Protein AF-K1PYT9-F1 (afdb_monomer)

Mean predicted aligned error: 17.9 Å

Foldseek 3Di:
DDDFWKKWKFKDKAFPCQQVVDPVNVCCLQVVALAKEKEFQQLLDPPRDNNGGIIIMMGIHTDDPVPDPDADDPVLVVVLVVVVVVVVVVCVVCLVVCLVPVVCQSVVSNVSSVCCDPPRRDGDPDIHIYGDGQQDDDDPVDDDDSQQSHVLQPNPGHYYAYDYDGRPPHPCPLVVLQVVLVVCLVVVHQHPDVVSVVSHPCNVVSNVVVDDDLVVLQVQLCVQLDPPDHWDWDFDAAPQRPDTATETETEHAELSRQLSSLQSCVVSSAAEDEDEVSHDPDPLADHYHHYYYYDPRHDDPDPDDDDDDQDDPDPPDDGQLVQFAKWWFQASNSDTDIAGCPDDDPRNVVNSCCSPVSQPRHGTNDTDGHDDDDDPPDD

Organism: Magallana gigas (NCBI:txid29159)

Nearest PDB structures (foldseek):
  6hfv-assembly1_A  TM=7.643E-01  e=8.664E-06  Mycobacterium tuberculosis H37Rv
  6hfw-assembly2_B  TM=7.712E-01  e=2.399E-05  Mycobacterium tuberculosis H37Rv
  6hf3-assembly1_A  TM=7.950E-01  e=8.960E-05  Mycobacterium tuberculosis
  6hfw-assembly1_A  TM=7.703E-01  e=6.255E-05  Mycobacterium tuberculosis H37Rv
  4ff6-assembly1_A  TM=7.620E-01  e=9.513E-05  Mycobacterium tuberculosis

Sequence (379 aa):
MDHEVIVETRNFYPSMASVFHSEEKLREIIHNNWAVEIFWFPFSSLPFNLSNDELWVRTFNKICPEAIEKVEDVKFYKIHDVYDCITQEALGIVSSFITNHEPIVPLMQWLSFLTLKNVLYPDRVEPLYQEIPNAVHFSDAYLGTGSIANPKYGGSGHVVCIEVLCLKGTESWKDFSEAVGQKWSDLGGVPHLAKQYDQLEGIFESIRCMSESLDLIIKQLQNRVGSKPEFFAEHFQNWAENQTSSVISCSPKTKEEMSKVIKAAAAEKVVIRCAGARHSWAPVFADSRQICVNTKHIKSDYPNKSNIRADGVGKDVHCVSDNLVKMRVFDANGELRTYSADGDGADVELFRAVSAGFGCFGVVYDVTIQVCYFFFLCA

Solvent-accessible surface area (backbone atoms only — not comparable to full-atom values): 22201 Å² total; per-residue (Å²): 132,83,78,80,46,40,24,44,36,46,42,44,69,53,43,37,48,64,35,77,72,27,67,68,50,42,49,49,59,44,73,78,27,59,29,35,42,37,38,40,42,61,24,38,26,86,70,77,35,67,74,56,9,39,28,47,36,36,39,32,33,80,53,70,75,92,80,62,96,66,65,66,51,74,63,58,56,53,52,50,54,51,53,52,49,54,49,51,53,52,47,60,68,46,46,68,57,44,60,75,39,65,90,51,44,49,60,51,32,23,52,53,42,48,44,40,47,70,67,72,54,45,67,55,95,65,73,44,36,39,72,45,58,82,84,64,89,86,52,104,88,57,85,83,78,90,52,66,85,40,62,91,70,70,37,87,63,67,45,70,48,78,48,78,59,77,66,76,80,51,81,65,46,66,66,49,52,45,52,50,53,50,54,38,44,76,74,71,50,75,76,86,56,59,84,84,45,67,85,40,87,58,45,71,56,51,70,52,63,78,46,82,55,69,69,54,53,40,51,52,43,29,69,68,42,45,88,52,44,57,60,44,84,35,85,44,65,37,68,63,70,82,49,75,27,55,21,34,32,34,56,34,46,44,72,67,33,43,23,37,52,38,41,31,26,56,75,70,72,42,55,77,25,68,32,64,89,45,81,46,78,64,96,73,59,44,50,61,70,16,33,30,37,34,54,78,66,42,62,68,99,54,98,72,87,78,91,80,80,93,74,84,90,51,95,90,54,77,58,75,67,75,33,50,46,32,39,31,31,26,34,80,78,28,47,80,43,79,39,34,62,86,48,64,76,69,47,30,54,49,29,55,49,56,67,70,36,87,58,75,71,31,50,76,76,52,72,42,66,66,79,78,90,77,85,80,79,83,124

Secondary structure (DSSP, 8-state):
-PPPEEEEEEEE--BHHHHHS-HHHHHHHHHTSSEEEEEE-TT-STTT-GGGPBEEEEEEEE--GGG-S----HHHHHHHHHHHHHHHHHHHHHHHHHHT-GGGHHHHHHHHHHHIIIIIS---SSPEEEEE-TT----TTS-S---SS-GGGT--S-EEEEEE---TT-TTHHHHHHHHHHHHHHTTPPPS-GGGSTTSTTHHHHHHHTS--HHHHHHHHHHHH-SSS-EEEEEEE-TTSS-EEEEEEE---SHHHHHHHHHHHHHTT--EEEESS---SSS-SPPTTSEEEE-TTPPPSSS---PPP-----TTPPPGGGGEEEEEEE-TTS-EEEEETT--THHHHHHHHHHTSTTTT-EEEEEEEPPP-------

InterPro domains:
  IPR010031 L-gulonolactone/D-arabinono-1,4-lactone oxidase-like [PTHR43762] (312-372)
  IPR016167 FAD-binding, type PCMH, subdomain 1 [G3DSA:3.30.43.10] (231-298)
  IPR016169 FAD-binding, type PCMH, subdomain 2 [G3DSA:3.30.465.10] (307-375)
  IPR036318 FAD-binding, type PCMH-like superfamily [SSF56176] (229-371)

pLDDT: mean 70.74, std 18.36, range [25.11, 97.25]

Radius of gyration: 25.93 Å; Cα contacts (8 Å, |Δi|>4): 544; chains: 1; bounding box: 59×55×81 Å

Structure (mmCIF, N/CA/C/O backbone):
data_AF-K1PYT9-F1
#
_entry.id   AF-K1PYT9-F1
#
loop_
_atom_site.group_PDB
_atom_site.id
_atom_site.type_symbol
_atom_site.label_atom_id
_atom_site.label_alt_id
_atom_site.label_comp_id
_atom_site.label_asym_id
_atom_site.label_entity_id
_atom_site.label_seq_id
_atom_site.pdbx_PDB_ins_code
_atom_site.Cartn_x
_atom_site.Cartn_y
_atom_site.Cartn_z
_atom_site.occupancy
_atom_site.B_iso_or_equiv
_atom_site.auth_seq_id
_atom_site.auth_comp_id
_atom_site.auth_asym_id
_atom_site.auth_atom_id
_atom_site.pdbx_PDB_model_num
ATOM 1 N N . ME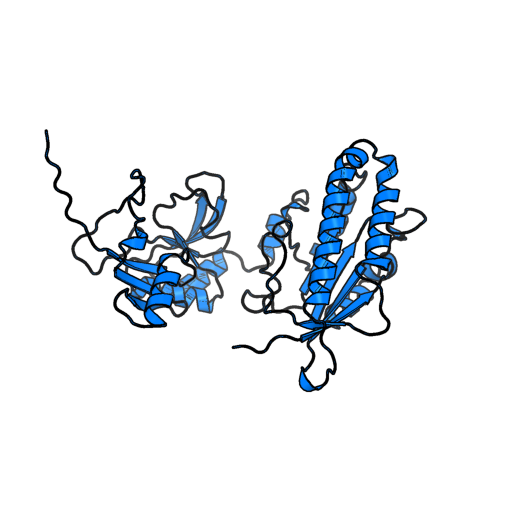T A 1 1 ? -0.815 -21.471 7.077 1.00 28.55 1 MET A N 1
ATOM 2 C CA . MET A 1 1 ? 0.453 -21.149 6.401 1.00 28.55 1 MET A CA 1
ATOM 3 C C . MET A 1 1 ? 0.201 -21.462 4.948 1.00 28.55 1 MET A C 1
ATOM 5 O O . MET A 1 1 ? -0.026 -22.626 4.648 1.00 28.55 1 MET A O 1
ATOM 9 N N . ASP A 1 2 ? 0.060 -20.437 4.114 1.00 33.91 2 ASP A N 1
ATOM 10 C CA . ASP A 1 2 ? -0.140 -20.646 2.680 1.00 33.91 2 ASP A CA 1
ATOM 11 C C . ASP A 1 2 ? 1.155 -21.191 2.074 1.00 33.91 2 ASP A C 1
ATOM 13 O O . ASP A 1 2 ? 2.244 -20.788 2.484 1.00 33.91 2 ASP A O 1
ATOM 17 N N . HIS A 1 3 ? 1.018 -22.147 1.158 1.00 40.94 3 HIS A N 1
ATOM 18 C CA . HIS A 1 3 ? 2.130 -22.817 0.492 1.00 40.94 3 HIS A CA 1
ATOM 19 C C . HIS A 1 3 ? 3.037 -21.800 -0.222 1.00 40.94 3 HIS A C 1
ATOM 21 O O . HIS A 1 3 ? 2.539 -20.895 -0.894 1.00 40.94 3 HIS A O 1
ATOM 27 N N . GLU A 1 4 ? 4.355 -21.951 -0.071 1.00 56.31 4 GLU A N 1
ATOM 28 C CA . GLU A 1 4 ? 5.372 -21.193 -0.809 1.00 56.31 4 GLU A CA 1
ATOM 29 C C . GLU A 1 4 ? 5.086 -21.272 -2.320 1.00 56.31 4 GLU A C 1
ATOM 31 O O . GLU A 1 4 ? 4.838 -22.351 -2.868 1.00 56.31 4 GLU A O 1
ATOM 36 N N . VAL A 1 5 ? 5.050 -20.120 -2.999 1.00 61.72 5 VAL A N 1
ATOM 37 C CA . VAL A 1 5 ? 4.758 -20.065 -4.436 1.00 61.72 5 VAL A CA 1
ATOM 38 C C . VAL A 1 5 ? 6.064 -20.257 -5.193 1.00 61.72 5 VAL A C 1
ATOM 40 O O . VAL A 1 5 ? 6.905 -19.361 -5.230 1.00 61.72 5 VAL A O 1
ATOM 43 N N . ILE A 1 6 ? 6.218 -21.418 -5.826 1.00 72.12 6 ILE A N 1
ATOM 44 C CA . ILE A 1 6 ? 7.332 -21.684 -6.736 1.00 72.12 6 ILE A CA 1
ATOM 45 C C . ILE A 1 6 ? 6.935 -21.226 -8.138 1.00 72.12 6 ILE A C 1
ATOM 47 O O . ILE A 1 6 ? 5.830 -21.513 -8.617 1.00 72.12 6 ILE A O 1
ATOM 51 N N . VAL A 1 7 ? 7.844 -20.517 -8.802 1.00 74.06 7 VAL A N 1
ATOM 52 C CA . VAL A 1 7 ? 7.662 -20.074 -10.183 1.00 74.06 7 VAL A CA 1
ATOM 53 C C . VAL A 1 7 ? 8.789 -20.545 -11.086 1.00 74.06 7 VAL A C 1
ATOM 55 O O . VAL A 1 7 ? 9.949 -20.615 -10.681 1.00 74.06 7 VAL A O 1
ATOM 58 N N . GLU A 1 8 ? 8.432 -20.832 -12.332 1.00 83.94 8 GLU A N 1
ATOM 59 C CA . GLU A 1 8 ? 9.368 -20.906 -13.443 1.00 83.94 8 GLU A CA 1
ATOM 60 C C . GLU A 1 8 ? 9.700 -19.483 -13.900 1.00 83.94 8 GLU A C 1
ATOM 62 O O . GLU A 1 8 ? 8.798 -18.715 -14.243 1.00 83.94 8 GLU A O 1
ATOM 67 N N . THR A 1 9 ? 10.987 -19.156 -13.927 1.00 83.38 9 THR A N 1
ATOM 68 C CA . THR A 1 9 ? 11.524 -17.863 -14.342 1.00 83.38 9 THR A CA 1
ATOM 69 C C . THR A 1 9 ? 12.376 -18.023 -15.599 1.00 83.38 9 THR A C 1
ATOM 71 O O . THR A 1 9 ? 13.304 -18.838 -15.625 1.00 83.38 9 THR A O 1
ATOM 74 N N . ARG A 1 10 ? 12.126 -17.196 -16.623 1.00 86.81 10 ARG A N 1
ATOM 75 C CA . ARG A 1 10 ? 12.958 -17.124 -17.842 1.00 86.81 10 ARG A CA 1
ATOM 76 C C . ARG A 1 10 ? 13.351 -15.696 -18.175 1.00 86.81 10 ARG A C 1
ATOM 78 O O . ARG A 1 10 ? 12.496 -14.817 -18.121 1.00 86.81 10 ARG A O 1
ATOM 85 N N . ASN A 1 11 ? 14.608 -15.506 -18.574 1.00 88.25 11 ASN A N 1
ATOM 86 C CA . ASN A 1 11 ? 15.136 -14.251 -19.112 1.00 88.25 11 ASN A CA 1
ATOM 87 C C . ASN A 1 11 ? 15.366 -14.401 -20.614 1.00 88.25 11 ASN A C 1
ATOM 89 O O . ASN A 1 11 ? 15.899 -15.420 -21.038 1.00 88.25 11 ASN A O 1
ATOM 93 N N . PHE A 1 12 ? 15.013 -13.391 -21.400 1.00 90.81 12 PHE A N 1
ATOM 94 C CA . PHE A 1 12 ? 15.346 -13.320 -22.820 1.00 90.81 12 PHE A CA 1
ATOM 95 C C . PHE A 1 12 ? 15.490 -11.865 -23.270 1.00 90.81 12 PHE A C 1
ATOM 97 O O . PHE A 1 12 ? 15.061 -10.938 -22.579 1.00 90.81 12 PHE A O 1
ATOM 104 N N . TYR A 1 13 ? 16.118 -11.675 -24.433 1.00 91.62 13 TYR A N 1
ATOM 105 C CA . TYR A 1 13 ? 16.556 -10.361 -24.910 1.00 91.62 13 TYR A CA 1
ATOM 106 C C . TYR A 1 13 ? 16.011 -10.028 -26.302 1.00 91.62 13 TYR A C 1
ATOM 108 O O . TYR A 1 13 ? 16.750 -10.089 -27.284 1.00 91.62 13 TYR A O 1
ATOM 116 N N . PRO A 1 14 ? 14.705 -9.745 -26.438 1.00 88.56 14 PRO A N 1
ATOM 117 C CA . PRO A 1 14 ? 14.125 -9.425 -27.731 1.00 88.56 14 PRO A CA 1
ATOM 118 C C . PRO A 1 14 ? 14.492 -7.995 -28.150 1.00 88.56 14 PRO A C 1
ATOM 120 O O . PRO A 1 14 ? 14.733 -7.127 -27.308 1.00 88.56 14 PRO A O 1
ATOM 123 N N . SER A 1 15 ? 14.479 -7.715 -29.454 1.00 87.06 15 SER A N 1
ATOM 124 C CA . SER A 1 15 ? 14.657 -6.339 -29.924 1.00 87.06 15 SER A CA 1
ATOM 125 C C . SER A 1 15 ? 13.448 -5.480 -29.552 1.00 87.06 15 SER A C 1
ATOM 127 O O . SER A 1 15 ? 12.303 -5.946 -29.609 1.00 87.06 15 SER A O 1
ATOM 129 N N . MET A 1 16 ? 13.684 -4.207 -29.241 1.00 79.44 16 MET A N 1
ATOM 130 C CA . MET A 1 16 ? 12.652 -3.219 -28.932 1.00 79.44 16 MET A CA 1
ATOM 131 C C . MET A 1 16 ? 11.592 -3.190 -30.033 1.00 79.44 16 MET A C 1
ATOM 133 O O . MET A 1 16 ? 10.399 -3.271 -29.744 1.00 79.44 16 MET A O 1
ATOM 137 N N . ALA A 1 17 ? 12.020 -3.155 -31.297 1.00 75.75 17 ALA A N 1
ATOM 138 C CA . ALA A 1 17 ? 11.111 -3.146 -32.435 1.00 75.75 17 ALA A CA 1
ATOM 139 C C . ALA A 1 17 ? 10.214 -4.396 -32.484 1.00 75.75 17 ALA A C 1
ATOM 141 O O . ALA A 1 17 ? 9.035 -4.291 -32.809 1.00 75.75 17 ALA A O 1
ATOM 142 N N . SER A 1 18 ? 10.734 -5.576 -32.133 1.00 77.88 18 SER A N 1
ATOM 143 C CA . SER A 1 18 ? 9.940 -6.812 -32.164 1.00 77.88 18 SER A CA 1
ATOM 144 C C . SER A 1 18 ? 8.845 -6.867 -31.097 1.00 77.88 18 SER A C 1
ATOM 146 O O . SER A 1 18 ? 7.842 -7.547 -31.303 1.00 77.88 18 SER A O 1
ATOM 148 N N . VAL A 1 19 ? 9.017 -6.148 -29.983 1.00 72.94 19 VAL A N 1
ATOM 149 C CA . VAL A 1 19 ? 8.080 -6.158 -28.851 1.00 72.94 19 VAL A CA 1
ATOM 150 C C . VAL A 1 19 ? 7.194 -4.920 -28.855 1.00 72.94 19 VAL A C 1
ATOM 152 O O . VAL A 1 19 ? 5.978 -5.045 -28.894 1.00 72.94 19 VAL A O 1
ATOM 155 N N . PHE A 1 20 ? 7.764 -3.716 -28.857 1.00 66.81 20 PHE A N 1
ATOM 156 C CA . PHE A 1 20 ? 6.982 -2.485 -28.713 1.00 66.81 20 PHE A CA 1
ATOM 157 C C . PHE A 1 20 ? 6.396 -1.961 -30.024 1.00 66.81 20 PHE A C 1
ATOM 159 O O . PHE A 1 20 ? 5.387 -1.259 -29.986 1.00 66.81 20 PHE A O 1
ATOM 166 N N . HIS A 1 21 ? 6.962 -2.312 -31.186 1.00 68.50 21 HIS A N 1
ATOM 167 C CA . HIS A 1 21 ? 6.334 -1.973 -32.473 1.00 68.50 21 HIS A CA 1
ATOM 168 C C . HIS A 1 21 ? 5.335 -3.042 -32.946 1.00 68.50 21 HIS A C 1
ATOM 170 O O . HIS A 1 21 ? 4.646 -2.827 -33.942 1.00 68.50 21 HIS A O 1
ATOM 176 N N . SER A 1 22 ? 5.216 -4.169 -32.231 1.00 71.75 22 SER A N 1
ATOM 177 C CA . SER A 1 22 ? 4.220 -5.212 -32.485 1.00 71.75 22 SER A CA 1
ATOM 178 C C . SER A 1 22 ? 3.319 -5.400 -31.268 1.00 71.75 22 SER A C 1
ATOM 180 O O . SER A 1 22 ? 3.639 -6.129 -30.331 1.00 71.75 22 SER A O 1
ATOM 182 N N . GLU A 1 23 ? 2.151 -4.757 -31.298 1.00 64.69 23 GLU A N 1
ATOM 183 C CA . GLU A 1 23 ? 1.164 -4.863 -30.219 1.00 64.69 23 GLU A CA 1
ATOM 184 C C . GLU A 1 23 ? 0.769 -6.323 -29.935 1.00 64.69 23 GLU A C 1
ATOM 186 O O . GLU A 1 23 ? 0.616 -6.714 -28.779 1.00 64.69 23 GLU A O 1
ATOM 191 N N . GLU A 1 24 ? 0.664 -7.148 -30.978 1.00 71.06 24 GLU A N 1
ATOM 192 C CA . GLU A 1 24 ? 0.367 -8.577 -30.861 1.00 71.06 24 GLU A CA 1
ATOM 193 C C . GLU A 1 24 ? 1.443 -9.318 -30.060 1.00 71.06 24 GLU A C 1
ATOM 195 O O . GLU A 1 24 ? 1.113 -10.092 -29.161 1.00 71.06 24 GLU A O 1
ATOM 200 N N . LYS A 1 25 ? 2.727 -9.041 -30.324 1.00 73.50 25 LYS A N 1
ATOM 201 C CA . LYS A 1 25 ? 3.827 -9.737 -29.651 1.00 73.50 25 LYS A CA 1
ATOM 202 C C . LYS A 1 25 ? 3.933 -9.365 -28.178 1.00 73.50 25 LYS A C 1
ATOM 204 O O . LYS A 1 25 ? 4.140 -10.237 -27.335 1.00 73.50 25 LYS A O 1
ATOM 209 N N . LEU A 1 26 ? 3.754 -8.084 -27.859 1.00 69.31 26 LEU A N 1
ATOM 210 C CA . LEU A 1 26 ? 3.697 -7.622 -26.475 1.00 69.31 26 LEU A CA 1
ATOM 211 C C . LEU A 1 26 ? 2.515 -8.259 -25.732 1.00 69.31 26 LEU A C 1
ATOM 213 O O . LEU A 1 26 ? 2.693 -8.775 -24.631 1.00 69.31 26 LEU A O 1
ATOM 217 N N . ARG A 1 27 ? 1.327 -8.297 -26.350 1.00 65.06 27 ARG A N 1
ATOM 218 C CA . ARG A 1 27 ? 0.146 -8.966 -25.780 1.00 65.06 27 ARG A CA 1
ATOM 219 C C . ARG A 1 27 ? 0.391 -10.453 -25.542 1.00 65.06 27 ARG A C 1
ATOM 221 O O . ARG A 1 27 ? 0.034 -10.947 -24.479 1.00 65.06 27 ARG A O 1
ATOM 228 N N . GLU A 1 28 ? 1.016 -11.152 -26.484 1.00 75.81 28 GLU A N 1
ATOM 229 C CA . GLU A 1 28 ? 1.366 -12.569 -26.345 1.00 75.81 28 GLU A CA 1
ATOM 230 C C . GLU A 1 28 ? 2.279 -12.804 -25.131 1.00 75.81 28 GLU A C 1
ATOM 232 O O . GLU A 1 28 ? 1.985 -13.660 -24.298 1.00 75.81 28 GLU A O 1
ATOM 237 N N . ILE A 1 29 ? 3.349 -12.011 -24.990 1.00 74.12 29 ILE A N 1
ATOM 238 C CA . ILE A 1 29 ? 4.276 -12.100 -23.850 1.00 74.12 29 ILE A CA 1
ATOM 239 C C . ILE A 1 29 ? 3.532 -11.873 -22.530 1.00 74.12 29 ILE A C 1
ATOM 241 O O . ILE A 1 29 ? 3.761 -12.596 -21.566 1.00 74.12 29 ILE A O 1
ATOM 245 N N . ILE A 1 30 ? 2.624 -10.904 -22.478 1.00 65.31 30 ILE A N 1
ATOM 246 C CA . ILE A 1 30 ? 1.890 -10.567 -21.255 1.00 65.31 30 ILE A CA 1
ATOM 247 C C . ILE A 1 30 ? 0.864 -11.648 -20.898 1.00 65.31 30 ILE A C 1
ATOM 249 O O . ILE A 1 30 ? 0.804 -12.086 -19.754 1.00 65.31 30 ILE A O 1
ATOM 253 N N . HIS A 1 31 ? 0.053 -12.084 -21.863 1.00 68.88 31 HIS A N 1
ATOM 254 C CA . HIS A 1 31 ? -1.071 -12.987 -21.609 1.00 68.88 31 HIS A CA 1
ATOM 255 C C . HIS A 1 31 ? -0.653 -14.442 -21.409 1.00 68.88 31 HIS A C 1
ATOM 257 O O . HIS A 1 31 ? -1.331 -15.176 -20.691 1.00 68.88 31 HIS A O 1
ATOM 263 N N . ASN A 1 32 ? 0.462 -14.861 -22.007 1.00 78.56 32 ASN A N 1
ATOM 264 C CA . ASN A 1 32 ? 0.948 -16.231 -21.860 1.00 78.56 32 ASN A CA 1
ATOM 265 C C . ASN A 1 32 ? 1.734 -16.453 -20.564 1.00 78.56 32 ASN A C 1
ATOM 267 O O . ASN A 1 32 ? 2.105 -17.590 -20.284 1.00 78.56 32 ASN A O 1
ATOM 271 N N . ASN A 1 33 ? 1.995 -15.397 -19.787 1.00 69.19 33 ASN A N 1
ATOM 272 C CA . ASN A 1 33 ? 2.787 -15.478 -18.567 1.00 69.19 33 ASN A CA 1
ATOM 273 C C . ASN A 1 33 ? 2.006 -14.979 -17.347 1.00 69.19 33 ASN A C 1
ATOM 275 O O . ASN A 1 33 ? 1.165 -14.084 -17.442 1.00 69.19 33 ASN A O 1
ATOM 279 N N . TRP A 1 34 ? 2.274 -15.555 -16.174 1.00 61.16 34 TRP A N 1
ATOM 280 C CA . TRP A 1 34 ? 1.617 -15.136 -14.932 1.00 61.16 34 TRP A CA 1
ATOM 281 C C . TRP A 1 34 ? 2.054 -13.727 -14.496 1.00 61.16 34 TRP A C 1
ATOM 283 O O . TRP A 1 34 ? 1.212 -12.927 -14.081 1.00 61.16 34 TRP A O 1
ATOM 293 N N . ALA A 1 35 ? 3.341 -13.407 -14.641 1.00 60.59 35 ALA A N 1
ATOM 294 C CA . ALA A 1 35 ? 3.870 -12.052 -14.505 1.00 60.59 35 ALA A CA 1
ATOM 295 C C . ALA A 1 35 ? 5.034 -11.814 -15.477 1.00 60.59 35 ALA A C 1
ATOM 297 O O . ALA A 1 35 ? 5.713 -12.760 -15.889 1.00 60.59 35 ALA A O 1
ATOM 298 N N . VAL A 1 36 ? 5.262 -10.548 -15.835 1.00 59.62 36 VAL A N 1
ATOM 299 C CA . VAL A 1 36 ? 6.340 -10.128 -16.738 1.00 59.62 36 VAL A CA 1
ATOM 300 C C . VAL A 1 36 ? 7.028 -8.877 -16.196 1.00 59.62 36 VAL A C 1
ATOM 302 O O . VAL A 1 36 ? 6.381 -7.890 -15.850 1.00 59.62 36 VAL A O 1
ATOM 305 N N . GLU A 1 37 ? 8.352 -8.903 -16.182 1.00 69.81 37 GLU A N 1
ATOM 306 C CA . GLU A 1 37 ? 9.216 -7.744 -15.991 1.00 69.81 37 GLU A CA 1
ATOM 307 C C . GLU A 1 37 ? 9.891 -7.419 -17.322 1.00 69.81 37 GLU A C 1
ATOM 309 O O . GLU A 1 37 ? 10.466 -8.288 -17.976 1.00 69.81 37 GLU A O 1
ATOM 314 N N . ILE A 1 38 ? 9.805 -6.164 -17.743 1.00 67.81 38 ILE A N 1
ATOM 315 C CA . ILE A 1 38 ? 10.507 -5.642 -18.906 1.00 67.81 38 ILE A CA 1
ATOM 316 C C . ILE A 1 38 ? 11.369 -4.491 -18.422 1.00 67.81 38 ILE A C 1
ATOM 318 O O . ILE A 1 38 ? 10.889 -3.537 -17.814 1.00 67.81 38 ILE A O 1
ATOM 322 N N . PHE A 1 39 ? 12.645 -4.567 -18.736 1.00 69.00 39 PHE A N 1
ATOM 323 C CA . PHE A 1 39 ? 13.603 -3.539 -18.414 1.00 69.00 39 PHE A CA 1
ATOM 324 C C . PHE A 1 39 ? 14.282 -3.076 -19.682 1.00 69.00 39 PHE A C 1
ATOM 326 O O . PHE A 1 39 ? 14.668 -3.885 -20.535 1.00 69.00 39 PHE A O 1
ATOM 333 N N . TRP A 1 40 ? 14.475 -1.773 -19.798 1.00 69.56 40 TRP A N 1
ATOM 334 C CA . TRP A 1 40 ? 15.134 -1.217 -20.961 1.00 69.56 40 TRP A CA 1
ATOM 335 C C . TRP A 1 40 ? 16.177 -0.173 -20.575 1.00 69.56 40 TRP A C 1
ATOM 337 O O . TRP A 1 40 ? 15.929 0.738 -19.784 1.00 69.56 40 TRP A O 1
ATOM 347 N N . PHE A 1 41 ? 17.360 -0.349 -21.161 1.00 67.69 41 PHE A N 1
ATOM 348 C CA . PHE A 1 41 ? 18.471 0.589 -21.135 1.00 67.69 41 PHE A CA 1
ATOM 349 C C . PHE A 1 41 ? 18.573 1.201 -22.536 1.00 67.69 41 PHE A C 1
ATOM 351 O O . PHE A 1 41 ? 18.757 0.440 -23.490 1.00 67.69 41 PHE A O 1
ATOM 358 N N . PRO A 1 42 ? 18.460 2.529 -22.695 1.00 67.12 42 PRO A N 1
ATOM 359 C CA . PRO A 1 42 ? 18.682 3.162 -23.985 1.00 67.12 42 PRO A CA 1
ATOM 360 C C . PRO A 1 42 ? 20.089 2.860 -24.512 1.00 67.12 42 PRO A C 1
ATOM 362 O O . PRO A 1 42 ? 21.033 2.701 -23.739 1.00 67.12 42 PRO A O 1
ATOM 365 N N . PHE A 1 43 ? 20.230 2.770 -25.833 1.00 76.81 43 PHE A N 1
ATOM 366 C CA . PHE A 1 43 ? 21.501 2.459 -26.496 1.00 76.81 43 PHE A CA 1
ATOM 367 C C . PHE A 1 43 ? 22.093 1.102 -26.073 1.00 76.81 43 PHE A C 1
ATOM 369 O O . PHE A 1 43 ? 23.311 0.913 -26.063 1.00 76.81 43 PHE A O 1
ATOM 376 N N . SER A 1 44 ? 21.236 0.132 -25.746 1.00 79.56 44 SER A N 1
ATOM 377 C CA . SER A 1 44 ? 21.634 -1.222 -25.350 1.00 79.56 44 SER A CA 1
ATOM 378 C C . SER A 1 44 ? 22.265 -2.032 -26.483 1.00 79.56 44 SER A C 1
ATOM 380 O O . SER A 1 44 ? 22.835 -3.095 -26.233 1.00 79.56 44 SER A O 1
ATOM 382 N N . SER A 1 45 ? 22.205 -1.548 -27.726 1.00 84.25 45 SER A N 1
ATOM 383 C CA . SER A 1 45 ? 22.766 -2.229 -28.893 1.00 84.25 45 SER A CA 1
ATOM 384 C C . SER A 1 45 ? 23.472 -1.293 -29.871 1.00 84.25 45 SER A C 1
ATOM 386 O O . SER A 1 45 ? 23.188 -0.100 -29.969 1.00 84.25 45 SER A O 1
ATOM 388 N N . LEU A 1 46 ? 24.424 -1.864 -30.618 1.00 83.25 46 LEU A N 1
ATOM 389 C CA . LEU A 1 46 ? 25.154 -1.171 -31.678 1.00 83.25 46 LEU A CA 1
ATOM 390 C C . LEU A 1 46 ? 24.476 -1.381 -33.045 1.00 83.25 46 LEU A C 1
ATOM 392 O O . LEU A 1 46 ? 24.063 -2.501 -33.346 1.00 83.25 46 LEU A O 1
ATOM 396 N N . PRO A 1 47 ? 24.449 -0.360 -33.923 1.00 85.06 47 PRO A N 1
ATOM 397 C CA . PRO A 1 47 ? 24.816 1.033 -33.655 1.00 85.06 47 PRO A CA 1
ATOM 398 C C . PRO A 1 47 ? 23.801 1.701 -32.714 1.00 85.06 47 PRO A C 1
ATOM 400 O O . PRO A 1 47 ? 22.619 1.371 -32.799 1.00 85.06 47 PRO A O 1
ATOM 403 N N . PHE A 1 48 ? 24.269 2.638 -31.871 1.00 79.69 48 PHE A N 1
ATOM 404 C CA . PHE A 1 48 ? 23.475 3.330 -30.841 1.00 79.69 48 PHE A CA 1
ATOM 405 C C . PHE A 1 48 ? 22.286 4.081 -31.445 1.00 79.69 48 PHE A C 1
ATOM 407 O O . PHE A 1 48 ? 22.368 5.247 -31.828 1.00 79.69 48 PHE A O 1
ATOM 414 N N . ASN A 1 49 ? 21.173 3.371 -31.552 1.00 74.62 49 ASN A N 1
ATOM 415 C CA . ASN A 1 49 ? 19.911 3.830 -32.089 1.00 74.62 49 ASN A CA 1
ATOM 416 C C . ASN A 1 49 ? 18.826 3.086 -31.320 1.00 74.62 49 ASN A C 1
ATOM 418 O O . ASN A 1 49 ? 18.839 1.860 -31.294 1.00 74.62 49 ASN A O 1
ATOM 422 N N . LEU A 1 50 ? 17.873 3.826 -30.759 1.00 66.88 50 LEU A N 1
ATOM 423 C CA . LEU A 1 50 ? 16.788 3.280 -29.939 1.00 66.88 50 LEU A CA 1
ATOM 424 C C . LEU A 1 50 ? 16.023 2.151 -30.653 1.00 66.88 50 LEU A C 1
ATOM 426 O O . LEU A 1 50 ? 15.618 1.176 -30.037 1.00 66.88 50 LEU A O 1
ATOM 430 N N . SER A 1 51 ? 15.896 2.229 -31.980 1.00 70.06 51 SER A N 1
ATOM 431 C CA . SER A 1 51 ? 15.233 1.208 -32.810 1.00 70.06 51 SER A CA 1
ATOM 432 C C . SER A 1 51 ? 15.946 -0.151 -32.797 1.00 70.06 51 SER A C 1
ATOM 434 O O . SER A 1 51 ? 15.322 -1.174 -33.081 1.00 70.06 51 SER A O 1
ATOM 436 N N . ASN A 1 52 ? 17.254 -0.146 -32.528 1.00 80.12 52 ASN A N 1
ATOM 437 C CA . ASN A 1 52 ? 18.112 -1.327 -32.501 1.00 80.12 52 ASN A CA 1
ATOM 438 C C . ASN A 1 52 ? 18.257 -1.914 -31.099 1.00 80.12 52 ASN A C 1
ATOM 440 O O . ASN A 1 52 ? 18.839 -2.988 -30.974 1.00 80.12 52 ASN A O 1
ATOM 444 N N . ASP A 1 53 ? 17.777 -1.214 -30.071 1.00 83.94 53 ASP A N 1
ATOM 445 C CA . ASP A 1 53 ? 17.944 -1.632 -28.689 1.00 83.94 53 ASP A CA 1
ATOM 446 C C . ASP A 1 53 ? 17.305 -2.996 -28.442 1.00 83.94 53 ASP A C 1
ATOM 448 O O . ASP A 1 53 ? 16.283 -3.365 -29.023 1.00 83.94 53 ASP A O 1
ATOM 452 N N . GLU A 1 54 ? 17.912 -3.742 -27.535 1.00 87.94 54 GLU A N 1
ATOM 453 C CA . GLU A 1 54 ? 17.335 -4.933 -26.938 1.00 87.94 54 GLU A CA 1
ATOM 454 C C . GLU A 1 54 ? 16.700 -4.579 -25.593 1.00 87.94 54 GLU A C 1
ATOM 456 O O . GLU A 1 54 ? 17.155 -3.689 -24.864 1.00 87.94 54 GLU A O 1
ATOM 461 N N . LEU A 1 55 ? 15.642 -5.310 -25.267 1.00 82.06 55 LEU A N 1
ATOM 462 C CA . LEU A 1 55 ? 14.976 -5.276 -23.974 1.00 82.06 55 LEU A CA 1
ATOM 463 C C . LEU A 1 55 ? 15.504 -6.431 -23.131 1.00 82.06 55 LEU A C 1
ATOM 465 O O . LEU A 1 55 ? 15.791 -7.492 -23.670 1.00 82.06 55 LEU A O 1
ATOM 469 N N . TRP A 1 56 ? 15.587 -6.268 -21.818 1.00 85.00 56 TRP A N 1
ATOM 470 C CA . TRP A 1 56 ? 15.639 -7.414 -20.917 1.00 85.00 56 TRP A CA 1
ATOM 471 C C . TRP A 1 56 ? 14.203 -7.765 -20.541 1.00 85.00 56 TRP A C 1
ATOM 473 O O . TRP A 1 56 ? 13.486 -6.930 -19.995 1.00 85.00 56 TRP A O 1
ATOM 483 N N . VAL A 1 57 ? 13.761 -8.977 -20.868 1.00 82.44 57 VAL A N 1
ATOM 484 C CA . VAL A 1 57 ? 12.432 -9.465 -20.496 1.00 82.44 57 VAL A CA 1
ATOM 485 C C . VAL A 1 57 ? 12.592 -10.666 -19.585 1.00 82.44 57 VAL A C 1
ATOM 487 O O . VAL A 1 57 ? 13.251 -11.643 -19.942 1.00 82.44 57 VAL A O 1
ATOM 490 N N . ARG A 1 58 ? 11.952 -10.603 -18.422 1.00 82.62 58 ARG A N 1
ATOM 491 C CA . ARG A 1 58 ? 11.856 -11.695 -17.465 1.00 82.62 58 ARG A CA 1
ATOM 492 C C . ARG A 1 58 ? 10.400 -12.094 -17.290 1.00 82.62 58 ARG A C 1
ATOM 494 O O . ARG A 1 58 ? 9.522 -11.258 -17.118 1.00 82.62 58 ARG A O 1
ATOM 501 N N . THR A 1 59 ? 10.131 -13.388 -17.359 1.00 80.75 59 THR A N 1
ATOM 502 C CA . THR A 1 59 ? 8.779 -13.951 -17.241 1.00 80.75 59 THR A CA 1
ATOM 503 C C . THR A 1 59 ? 8.703 -14.880 -16.049 1.00 80.75 59 THR A C 1
ATOM 505 O O . THR A 1 59 ? 9.694 -15.530 -15.720 1.00 80.75 59 THR A O 1
ATOM 508 N N . PHE A 1 60 ? 7.529 -14.937 -15.425 1.00 75.88 60 PHE A N 1
ATOM 509 C CA . PHE A 1 60 ? 7.247 -15.767 -14.262 1.00 75.88 60 PHE A CA 1
ATOM 510 C C . PHE A 1 60 ? 5.980 -16.575 -14.510 1.00 75.88 60 PHE A C 1
ATOM 512 O O . PHE A 1 60 ? 4.958 -16.009 -14.903 1.00 75.88 60 PHE A O 1
ATOM 519 N N . ASN A 1 61 ? 6.020 -17.876 -14.225 1.00 77.25 61 ASN A N 1
ATOM 520 C CA . ASN A 1 61 ? 4.871 -18.772 -14.330 1.00 77.25 61 ASN A CA 1
ATOM 521 C C . ASN A 1 61 ? 4.753 -19.664 -13.104 1.00 77.25 61 ASN A C 1
ATOM 523 O O . ASN A 1 61 ? 5.710 -20.323 -12.715 1.00 77.25 61 ASN A O 1
ATOM 527 N N . LYS A 1 62 ? 3.565 -19.706 -12.496 1.0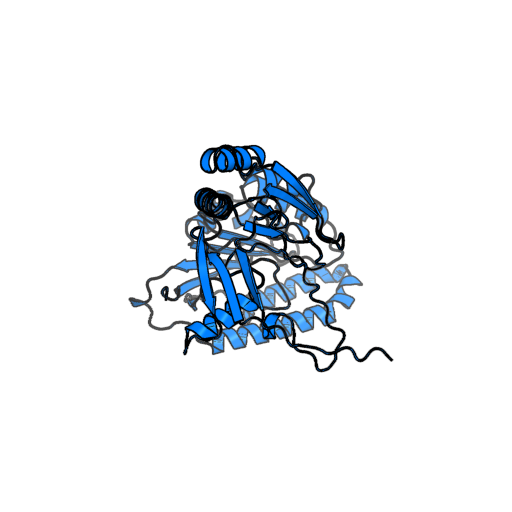0 74.19 62 LYS A N 1
ATOM 528 C CA . LYS A 1 62 ? 3.300 -20.608 -11.371 1.00 74.19 62 LYS A CA 1
ATOM 529 C C . LYS A 1 62 ? 3.404 -22.055 -11.818 1.00 74.19 62 LYS A C 1
ATOM 531 O O . LYS A 1 62 ? 2.839 -22.427 -12.845 1.00 74.19 62 LYS A O 1
ATOM 536 N N . ILE A 1 63 ? 4.042 -22.866 -10.990 1.00 77.81 63 ILE A N 1
ATOM 537 C CA . ILE A 1 63 ? 4.213 -24.294 -11.236 1.00 77.81 63 ILE A CA 1
ATOM 538 C C . ILE A 1 63 ? 3.865 -25.099 -9.987 1.00 77.81 63 ILE A C 1
ATOM 540 O O . ILE A 1 63 ? 3.962 -24.611 -8.861 1.00 77.81 63 ILE A O 1
ATOM 544 N N . CYS A 1 64 ? 3.420 -26.338 -10.193 1.00 68.81 64 CYS A N 1
ATOM 545 C CA . CYS A 1 64 ? 3.126 -27.258 -9.100 1.00 68.81 64 CYS A CA 1
ATOM 546 C C . CYS A 1 64 ? 4.445 -27.791 -8.502 1.00 68.81 64 CYS A C 1
ATOM 548 O O . CYS A 1 64 ? 5.246 -28.355 -9.251 1.00 68.81 64 CYS A O 1
ATOM 550 N N . PRO A 1 65 ? 4.665 -27.671 -7.176 1.00 64.12 65 PRO A N 1
ATOM 551 C CA . PRO A 1 65 ? 5.914 -28.076 -6.515 1.00 64.12 65 PRO A CA 1
ATOM 552 C C . PRO A 1 65 ? 6.315 -29.542 -6.732 1.00 64.12 65 PRO A C 1
ATOM 554 O O . PRO A 1 65 ? 7.490 -29.887 -6.700 1.00 64.12 65 PRO A O 1
ATOM 557 N N . GLU A 1 66 ? 5.332 -30.411 -6.962 1.00 62.19 66 GLU A N 1
ATOM 558 C CA . GLU A 1 66 ? 5.471 -31.873 -6.998 1.00 62.19 66 GLU A CA 1
ATOM 559 C C . GLU A 1 66 ? 6.273 -32.404 -8.202 1.00 62.19 66 GLU A C 1
ATOM 561 O O . GLU A 1 66 ? 6.625 -33.581 -8.223 1.00 62.19 66 GLU A O 1
ATOM 566 N N . ALA A 1 67 ? 6.566 -31.559 -9.197 1.00 59.56 67 ALA A N 1
ATOM 567 C CA . ALA A 1 67 ? 7.209 -31.949 -10.455 1.00 59.56 67 ALA A CA 1
ATOM 568 C C . ALA A 1 67 ? 8.656 -31.438 -10.624 1.00 59.56 67 ALA A C 1
ATOM 570 O O . ALA A 1 67 ? 9.236 -31.617 -11.693 1.00 59.56 67 ALA A O 1
ATOM 571 N N . ILE A 1 68 ? 9.238 -30.786 -9.612 1.00 67.38 68 ILE A N 1
ATOM 572 C CA . ILE A 1 68 ? 10.501 -30.044 -9.757 1.00 67.38 68 ILE A CA 1
ATOM 573 C C . ILE A 1 68 ? 11.585 -30.680 -8.890 1.00 67.38 68 ILE A C 1
ATOM 575 O O . ILE A 1 68 ? 11.465 -30.743 -7.670 1.00 67.38 68 ILE A O 1
ATOM 579 N N . GLU A 1 69 ? 12.677 -31.117 -9.517 1.00 62.41 69 GLU A N 1
ATOM 580 C CA . GLU A 1 69 ? 13.794 -31.756 -8.808 1.00 62.41 69 GLU A CA 1
ATOM 581 C C . GLU A 1 69 ? 14.701 -30.756 -8.071 1.00 62.41 69 GLU A C 1
ATOM 583 O O . GLU A 1 69 ? 15.387 -31.133 -7.119 1.00 62.41 69 GLU A O 1
ATOM 588 N N . LYS A 1 70 ? 14.735 -29.485 -8.500 1.00 74.19 70 LYS A N 1
ATOM 589 C CA . LYS A 1 70 ? 15.646 -28.477 -7.946 1.00 74.19 70 LYS A CA 1
ATOM 590 C C . LYS A 1 70 ? 15.077 -27.059 -8.025 1.00 74.19 70 LYS A C 1
ATOM 592 O O . LYS A 1 70 ? 14.906 -26.516 -9.111 1.00 74.19 70 LYS A O 1
ATOM 597 N N . VAL A 1 71 ? 14.857 -26.461 -6.858 1.00 80.56 71 VAL A N 1
ATOM 598 C CA . VAL A 1 71 ? 14.583 -25.028 -6.674 1.00 80.56 71 VAL A CA 1
ATOM 599 C C . VAL A 1 71 ? 15.900 -24.329 -6.327 1.00 80.56 71 VAL A C 1
ATOM 601 O O . VAL A 1 71 ? 16.755 -24.922 -5.662 1.00 80.56 71 VAL A O 1
ATOM 604 N N . GLU A 1 72 ? 16.092 -23.102 -6.807 1.00 80.44 72 GLU A N 1
ATOM 605 C CA . GLU A 1 72 ? 17.276 -22.299 -6.496 1.00 80.44 72 GLU A CA 1
ATOM 606 C C . GLU A 1 72 ? 17.396 -22.048 -4.988 1.00 80.44 72 GLU A C 1
ATOM 608 O O . GLU A 1 72 ? 16.420 -21.731 -4.307 1.00 80.44 72 GLU A O 1
ATOM 613 N N . ASP A 1 73 ? 18.611 -22.210 -4.462 1.00 76.62 73 ASP A N 1
ATOM 614 C CA . ASP A 1 73 ? 18.870 -22.166 -3.025 1.00 76.62 73 ASP A CA 1
ATOM 615 C C . ASP A 1 73 ? 19.257 -20.761 -2.532 1.00 76.62 73 ASP A C 1
ATOM 617 O O . ASP A 1 73 ? 19.488 -19.822 -3.291 1.00 76.62 73 ASP A O 1
ATOM 621 N N . VAL A 1 74 ? 19.396 -20.606 -1.215 1.00 67.25 74 VAL A N 1
ATOM 622 C CA . VAL A 1 74 ? 19.776 -19.331 -0.580 1.00 67.25 74 VAL A CA 1
ATOM 623 C C . VAL A 1 74 ? 21.101 -18.755 -1.117 1.00 67.25 74 VAL A C 1
ATOM 625 O O . VAL A 1 74 ? 21.315 -17.543 -1.057 1.00 67.25 74 VAL A O 1
ATOM 628 N N . LYS A 1 75 ? 22.024 -19.584 -1.626 1.00 73.00 75 LYS A N 1
ATOM 629 C CA . LYS A 1 75 ? 23.301 -19.095 -2.170 1.00 73.00 75 LYS A CA 1
ATOM 630 C C . LYS A 1 75 ? 23.104 -18.392 -3.504 1.00 73.00 75 LYS A C 1
ATOM 632 O O . LYS A 1 75 ? 23.810 -17.415 -3.736 1.00 73.00 75 LYS A O 1
ATOM 637 N N . PHE A 1 76 ? 22.170 -18.854 -4.336 1.00 76.88 76 PHE A N 1
ATOM 638 C CA . PHE A 1 76 ? 21.791 -18.168 -5.572 1.00 76.88 76 PHE A CA 1
ATOM 639 C C . PHE A 1 76 ? 21.437 -16.706 -5.273 1.00 76.88 76 PHE A C 1
ATOM 641 O O . PHE A 1 76 ? 22.086 -15.798 -5.791 1.00 76.88 76 PHE A O 1
ATOM 648 N N . TYR A 1 77 ? 20.512 -16.478 -4.336 1.00 68.75 77 TYR A N 1
ATOM 649 C CA . TYR A 1 77 ? 20.075 -15.132 -3.953 1.00 68.75 77 TYR A CA 1
ATOM 650 C C . TYR A 1 77 ? 21.212 -14.282 -3.376 1.00 68.75 77 TYR A C 1
ATOM 652 O O . TYR A 1 77 ? 21.424 -13.161 -3.821 1.00 68.75 77 TYR A O 1
ATOM 660 N N . LYS A 1 78 ? 22.032 -14.840 -2.474 1.00 70.19 78 LYS A N 1
ATOM 661 C CA . LYS A 1 78 ? 23.189 -14.117 -1.914 1.00 70.19 78 LYS A CA 1
ATOM 662 C C . LYS A 1 78 ? 24.205 -13.689 -2.971 1.00 70.19 78 LYS A C 1
ATOM 664 O O . LYS A 1 78 ? 24.819 -12.638 -2.833 1.00 70.19 78 LYS A O 1
ATOM 669 N N . ILE A 1 79 ? 24.439 -14.520 -3.985 1.00 73.56 79 ILE A N 1
ATOM 670 C CA . ILE A 1 79 ? 25.360 -14.190 -5.077 1.00 73.56 79 ILE A CA 1
ATOM 671 C C . ILE A 1 79 ? 24.792 -13.033 -5.906 1.00 73.56 79 ILE A C 1
ATOM 673 O O . ILE A 1 79 ? 25.533 -12.103 -6.220 1.00 73.56 79 ILE A O 1
ATOM 677 N N . HIS A 1 80 ? 23.494 -13.066 -6.213 1.00 70.62 80 HIS A N 1
ATOM 678 C CA . HIS A 1 80 ? 22.814 -11.969 -6.901 1.00 70.62 80 HIS A CA 1
ATOM 679 C C . HIS A 1 80 ? 22.867 -10.663 -6.103 1.00 70.62 80 HIS A C 1
ATOM 681 O O . HIS A 1 80 ? 23.313 -9.659 -6.650 1.00 70.62 80 HIS A O 1
ATOM 687 N N . ASP A 1 81 ? 22.560 -10.695 -4.803 1.00 66.25 81 ASP A N 1
ATOM 688 C CA . ASP A 1 81 ? 22.634 -9.516 -3.929 1.00 66.25 81 ASP A CA 1
ATOM 689 C C . ASP A 1 81 ? 24.036 -8.887 -3.918 1.00 66.25 81 ASP A C 1
ATOM 691 O O . ASP A 1 81 ? 24.190 -7.665 -3.917 1.00 66.25 81 ASP A O 1
ATOM 695 N N . VAL A 1 82 ? 25.086 -9.718 -3.919 1.00 69.88 82 VAL A N 1
ATOM 696 C CA . VAL A 1 82 ? 26.477 -9.247 -3.971 1.00 69.88 82 VAL A CA 1
ATOM 697 C C . VAL A 1 82 ? 26.774 -8.563 -5.302 1.00 69.88 82 VAL A C 1
ATOM 699 O O . VAL A 1 82 ? 27.373 -7.487 -5.308 1.00 69.88 82 VAL A O 1
ATOM 702 N N . TYR A 1 83 ? 26.364 -9.156 -6.424 1.00 67.88 83 TYR A N 1
ATOM 703 C CA . TYR A 1 83 ? 26.565 -8.536 -7.730 1.00 67.88 83 TYR A CA 1
ATOM 704 C C . TYR A 1 83 ? 25.784 -7.230 -7.887 1.00 67.88 83 TYR A C 1
ATOM 706 O O . TYR A 1 83 ? 26.324 -6.262 -8.430 1.00 67.88 83 TYR A O 1
ATOM 714 N N . ASP A 1 84 ? 24.554 -7.178 -7.383 1.00 63.62 84 ASP A N 1
ATOM 715 C CA . ASP A 1 84 ? 23.736 -5.970 -7.394 1.00 63.62 84 ASP A CA 1
ATOM 716 C C . ASP A 1 84 ? 24.381 -4.877 -6.538 1.00 63.62 84 ASP A C 1
ATOM 718 O O . ASP A 1 84 ? 24.531 -3.747 -7.000 1.00 63.62 84 ASP A O 1
ATOM 722 N N . CYS A 1 85 ? 24.870 -5.215 -5.341 1.00 63.53 85 CYS A N 1
ATOM 723 C CA . CYS A 1 85 ? 25.599 -4.287 -4.475 1.00 63.53 85 CYS A CA 1
ATOM 724 C C . CYS A 1 85 ? 26.838 -3.702 -5.177 1.00 63.53 85 CYS A C 1
ATOM 726 O O . CYS A 1 85 ? 26.993 -2.483 -5.252 1.00 63.53 85 CYS A O 1
ATOM 728 N N . ILE A 1 86 ? 27.672 -4.558 -5.781 1.00 68.38 86 ILE A N 1
ATOM 729 C CA . ILE A 1 86 ? 28.859 -4.130 -6.541 1.00 68.38 86 ILE A CA 1
ATOM 730 C C . ILE A 1 86 ? 28.462 -3.208 -7.701 1.00 68.38 86 ILE A C 1
ATOM 732 O O . ILE A 1 86 ? 29.117 -2.194 -7.947 1.00 68.38 86 ILE A O 1
ATOM 736 N N . THR A 1 87 ? 27.384 -3.539 -8.412 1.00 64.88 87 THR A N 1
ATOM 737 C CA . THR A 1 87 ? 26.896 -2.745 -9.546 1.00 64.88 87 THR A CA 1
ATOM 738 C C . THR A 1 87 ? 26.389 -1.375 -9.090 1.00 64.88 87 THR A C 1
ATOM 740 O O . THR A 1 87 ? 26.696 -0.371 -9.732 1.00 64.88 87 THR A O 1
ATOM 743 N N . GLN A 1 88 ? 25.677 -1.301 -7.963 1.00 60.91 88 GLN A N 1
ATOM 744 C CA . GLN A 1 88 ? 25.187 -0.044 -7.386 1.00 60.91 88 GLN A CA 1
ATOM 745 C C . GLN A 1 88 ? 26.327 0.845 -6.878 1.00 60.91 88 GLN A C 1
ATOM 747 O O . GLN A 1 88 ? 26.326 2.049 -7.136 1.00 60.91 88 GLN A O 1
ATOM 752 N N . GLU A 1 89 ? 27.339 0.275 -6.221 1.00 64.06 89 GLU A N 1
ATOM 753 C CA . GLU A 1 89 ? 28.528 1.027 -5.806 1.00 64.06 89 GLU A CA 1
ATOM 754 C C . GLU A 1 89 ? 29.311 1.558 -7.016 1.00 64.06 89 GLU A C 1
ATOM 756 O O . GLU A 1 89 ? 29.690 2.733 -7.047 1.00 64.06 89 GLU A O 1
ATOM 761 N N . ALA A 1 90 ? 29.493 0.733 -8.053 1.00 65.06 90 ALA A N 1
ATOM 762 C CA . ALA A 1 90 ? 30.135 1.148 -9.297 1.00 65.06 90 ALA A CA 1
ATOM 763 C C . ALA A 1 90 ? 29.352 2.276 -9.992 1.00 65.06 90 ALA A C 1
ATOM 765 O O . ALA A 1 90 ? 29.945 3.277 -10.401 1.00 65.06 90 ALA A O 1
ATOM 766 N N . LEU A 1 91 ? 28.022 2.169 -10.075 1.00 60.31 91 LEU A N 1
ATOM 767 C CA . LEU A 1 91 ? 27.158 3.232 -10.593 1.00 60.31 91 LEU A CA 1
ATOM 768 C C . LEU A 1 91 ? 27.272 4.508 -9.754 1.00 60.31 91 LEU A C 1
ATOM 770 O O . LEU A 1 91 ? 27.391 5.591 -10.323 1.00 60.31 91 LEU A O 1
ATOM 774 N N . GLY A 1 92 ? 27.315 4.401 -8.425 1.00 58.72 92 GLY A N 1
ATOM 775 C CA . GLY A 1 92 ? 27.505 5.535 -7.520 1.00 58.72 92 GLY A CA 1
ATOM 776 C C . GLY A 1 92 ? 28.804 6.295 -7.794 1.00 58.72 92 GLY A C 1
ATOM 777 O O . GLY A 1 92 ? 28.783 7.519 -7.940 1.00 58.72 92 GLY A O 1
ATOM 778 N N . ILE A 1 93 ? 29.917 5.577 -7.957 1.00 66.00 93 ILE A N 1
ATOM 779 C CA . ILE A 1 93 ? 31.240 6.157 -8.242 1.00 66.00 93 ILE A CA 1
ATOM 780 C C . ILE A 1 93 ? 31.273 6.818 -9.624 1.00 66.00 93 ILE A C 1
ATOM 782 O O . ILE A 1 93 ? 31.778 7.932 -9.782 1.00 66.00 93 ILE A O 1
ATOM 786 N N . VAL A 1 94 ? 30.731 6.142 -10.637 1.00 64.62 94 VAL A N 1
ATOM 787 C CA . VAL A 1 94 ? 30.857 6.572 -12.034 1.00 64.62 94 VAL A CA 1
ATOM 788 C C . VAL A 1 94 ? 29.776 7.600 -12.414 1.00 64.62 94 VAL A C 1
ATOM 790 O O . VAL A 1 94 ? 29.974 8.383 -13.344 1.00 64.62 94 VAL A O 1
ATOM 793 N N . SER A 1 95 ? 28.683 7.704 -11.645 1.00 60.56 95 SER A N 1
ATOM 794 C CA . SER A 1 95 ? 27.573 8.648 -11.873 1.00 60.56 95 SER A CA 1
ATOM 795 C C . SER A 1 95 ? 28.032 10.100 -12.018 1.00 60.56 95 SER A C 1
ATOM 797 O O . SER A 1 95 ? 27.612 10.794 -12.944 1.00 60.56 95 SER A O 1
ATOM 799 N N . SER A 1 96 ? 28.939 10.559 -11.150 1.00 63.38 96 SER A N 1
ATOM 800 C CA . SER A 1 96 ? 29.447 11.937 -11.161 1.00 63.38 96 SER A CA 1
ATOM 801 C C . SER A 1 96 ? 30.325 12.217 -12.380 1.00 63.38 96 SER A C 1
ATOM 803 O O . SER A 1 96 ? 30.351 13.337 -12.882 1.00 63.38 96 SER A O 1
ATOM 805 N N . PHE A 1 97 ? 31.027 11.205 -12.891 1.00 65.38 97 PHE A N 1
ATOM 806 C CA . PHE A 1 97 ? 31.824 11.331 -14.107 1.00 65.38 97 PHE A CA 1
ATOM 807 C C . PHE A 1 97 ? 30.928 11.386 -15.349 1.00 65.38 97 PHE A C 1
ATOM 809 O O . PHE A 1 97 ? 31.074 12.295 -16.167 1.00 65.38 97 PHE A O 1
ATOM 816 N N . ILE A 1 98 ? 29.944 10.484 -15.435 1.00 62.81 98 ILE A N 1
ATOM 817 C CA . ILE A 1 98 ? 29.010 10.416 -16.566 1.00 62.81 98 ILE A CA 1
ATOM 818 C C . ILE A 1 98 ? 28.135 11.669 -16.649 1.00 62.81 98 ILE A C 1
ATOM 820 O O . ILE A 1 98 ? 27.976 12.225 -17.729 1.00 62.81 98 ILE A O 1
ATOM 824 N N . THR A 1 99 ? 27.639 12.167 -15.511 1.00 57.28 99 THR A N 1
ATOM 825 C CA . THR A 1 99 ? 26.800 13.382 -15.465 1.00 57.28 99 THR A CA 1
ATOM 826 C C . THR A 1 99 ? 27.530 14.615 -16.009 1.00 57.28 99 THR A C 1
ATOM 828 O O . THR A 1 99 ? 26.896 15.547 -16.485 1.00 57.28 99 THR A O 1
ATOM 831 N N . ASN A 1 100 ? 28.864 14.636 -15.949 1.00 63.12 100 ASN A N 1
ATOM 832 C CA . ASN A 1 100 ? 29.670 15.752 -16.443 1.00 63.12 100 ASN A CA 1
ATOM 833 C C . ASN A 1 100 ? 30.160 15.558 -17.892 1.00 63.12 100 ASN A C 1
ATOM 835 O O . ASN A 1 100 ? 30.797 16.460 -18.428 1.00 63.12 100 ASN A O 1
ATOM 839 N N . HIS A 1 101 ? 29.934 14.389 -18.502 1.00 69.25 101 HIS A N 1
ATOM 840 C CA . HIS A 1 101 ? 30.441 14.019 -19.829 1.00 69.25 101 HIS A CA 1
ATOM 841 C C . HIS A 1 101 ? 29.348 13.285 -20.625 1.00 69.25 101 HIS A C 1
ATOM 843 O O . HIS A 1 101 ? 29.424 12.086 -20.872 1.00 69.25 101 HIS A O 1
ATOM 849 N N . GLU A 1 102 ? 28.324 14.010 -21.065 1.00 64.88 102 GLU A N 1
ATOM 850 C CA . GLU A 1 102 ? 27.170 13.448 -21.790 1.00 64.88 102 GLU A CA 1
ATOM 851 C C . GLU A 1 102 ? 27.520 12.551 -23.004 1.00 64.88 102 GLU A C 1
ATOM 853 O O . GLU A 1 102 ? 26.880 11.509 -23.160 1.00 64.88 102 GLU A O 1
ATOM 858 N N . PRO A 1 103 ? 28.564 12.820 -23.822 1.00 77.06 103 PRO A N 1
ATOM 859 C CA . PRO A 1 103 ? 28.873 11.983 -24.989 1.00 77.06 103 PRO A CA 1
ATOM 860 C C . PRO A 1 103 ? 29.234 10.520 -24.684 1.00 77.06 103 PRO A C 1
ATOM 862 O O . PRO A 1 103 ? 29.189 9.687 -25.589 1.00 77.06 103 PRO A O 1
ATOM 865 N N . ILE A 1 104 ? 29.610 10.184 -23.443 1.00 76.25 104 ILE A N 1
ATOM 866 C CA . ILE A 1 104 ? 29.943 8.800 -23.055 1.00 76.25 104 ILE A CA 1
ATOM 867 C C . ILE A 1 104 ? 28.737 8.012 -22.523 1.00 76.25 104 ILE A C 1
ATOM 869 O O . ILE A 1 104 ? 28.852 6.804 -22.316 1.00 76.25 104 ILE A O 1
ATOM 873 N N . VAL A 1 105 ? 27.585 8.664 -22.324 1.00 70.75 105 VAL A N 1
ATOM 874 C CA . VAL A 1 105 ? 26.359 8.045 -21.791 1.00 70.75 105 VAL A CA 1
ATOM 875 C C . VAL A 1 105 ? 25.942 6.794 -22.579 1.00 70.75 105 VAL A C 1
ATOM 877 O O . VAL A 1 105 ? 25.758 5.760 -21.931 1.00 70.75 105 VAL A O 1
ATOM 880 N N . PRO A 1 106 ? 25.873 6.803 -23.930 1.00 74.38 106 PRO A N 1
ATOM 881 C CA . PRO A 1 106 ? 25.471 5.617 -24.692 1.00 74.38 106 PRO A CA 1
ATOM 882 C C . PRO A 1 106 ? 26.405 4.423 -24.482 1.00 74.38 106 PRO A C 1
ATOM 884 O O . PRO A 1 106 ? 25.959 3.293 -24.310 1.00 74.38 106 PRO A O 1
ATOM 887 N N . LEU A 1 107 ? 27.717 4.676 -24.421 1.00 81.69 107 LEU A N 1
ATOM 888 C CA . LEU A 1 107 ? 28.715 3.632 -24.192 1.00 81.69 107 LEU A CA 1
ATOM 889 C C . LEU A 1 107 ? 28.569 3.008 -22.800 1.00 81.69 107 LEU A C 1
ATOM 891 O O . LEU A 1 107 ? 28.682 1.793 -22.651 1.00 81.69 107 LEU A O 1
ATOM 895 N N . MET A 1 108 ? 28.313 3.830 -21.782 1.00 76.69 108 MET A N 1
ATOM 896 C CA . MET A 1 108 ? 28.123 3.346 -20.417 1.00 76.69 108 MET A CA 1
ATOM 897 C C . MET A 1 108 ? 26.825 2.551 -20.270 1.00 76.69 108 MET A C 1
ATOM 899 O O . MET A 1 108 ? 26.849 1.487 -19.657 1.00 76.69 108 MET A O 1
ATOM 903 N N . GLN A 1 109 ? 25.723 3.008 -20.874 1.00 74.75 109 GLN A N 1
ATOM 904 C CA . GLN A 1 109 ? 24.457 2.267 -20.876 1.00 74.75 109 GLN A CA 1
ATOM 905 C C . GLN A 1 109 ? 24.595 0.916 -21.586 1.00 74.75 109 GLN A C 1
ATOM 907 O O . GLN A 1 109 ? 24.160 -0.105 -21.052 1.00 74.75 109 GLN A O 1
ATOM 912 N N . TRP A 1 110 ? 25.298 0.882 -22.719 1.00 84.38 110 TRP A N 1
ATOM 913 C CA . TRP A 1 110 ? 25.631 -0.355 -23.420 1.00 84.38 110 TRP A CA 1
ATOM 914 C C . TRP A 1 110 ? 26.450 -1.329 -22.558 1.00 84.38 110 TRP A C 1
ATOM 916 O O . TRP A 1 110 ? 26.112 -2.508 -22.467 1.00 84.38 110 TRP A O 1
ATOM 926 N N . LEU A 1 111 ? 27.493 -0.853 -21.865 1.00 82.19 111 LEU A N 1
ATOM 927 C CA . LEU A 1 111 ? 28.300 -1.689 -20.963 1.00 82.19 111 LEU A CA 1
ATOM 928 C C . LEU A 1 111 ? 27.488 -2.226 -19.774 1.00 82.19 111 LEU A C 1
ATOM 930 O O . LEU A 1 111 ? 27.619 -3.400 -19.412 1.00 82.19 111 LEU A O 1
ATOM 934 N N . SER A 1 112 ? 26.633 -1.390 -19.180 1.00 76.94 112 SER A N 1
ATOM 935 C CA . SER A 1 112 ? 25.718 -1.806 -18.112 1.00 76.94 112 SER A CA 1
ATOM 936 C C . SER A 1 112 ? 24.758 -2.887 -18.601 1.00 76.94 112 SER A C 1
ATOM 938 O O . SER A 1 112 ? 24.604 -3.916 -17.941 1.00 76.94 112 SER A O 1
ATOM 940 N N . PHE A 1 113 ? 24.186 -2.714 -19.793 1.00 81.50 113 PHE A N 1
ATOM 941 C CA . PHE A 1 113 ? 23.300 -3.704 -20.392 1.00 81.50 113 PHE A CA 1
ATOM 942 C C . PHE A 1 113 ? 24.016 -5.022 -20.709 1.00 81.50 113 PHE A C 1
ATOM 944 O O . PHE A 1 113 ? 23.479 -6.091 -20.434 1.00 81.50 113 PHE A O 1
ATOM 951 N N . LEU A 1 114 ? 25.255 -4.988 -21.211 1.00 85.94 114 LEU A N 1
ATOM 952 C CA . LEU A 1 114 ? 26.040 -6.209 -21.427 1.00 85.94 114 LEU A CA 1
ATOM 953 C C . LEU A 1 114 ? 26.353 -6.949 -20.126 1.00 85.94 114 LEU A C 1
ATOM 955 O O . LEU A 1 114 ? 26.362 -8.181 -20.115 1.00 85.94 114 LEU A O 1
ATOM 959 N N . THR A 1 115 ? 26.598 -6.216 -19.042 1.00 81.06 115 THR A N 1
ATOM 960 C CA . THR A 1 115 ? 26.816 -6.802 -17.712 1.00 81.06 115 THR A CA 1
ATOM 961 C C . THR A 1 115 ? 25.543 -7.490 -17.226 1.00 81.06 115 THR A C 1
ATOM 963 O O . THR A 1 115 ? 25.583 -8.653 -16.824 1.00 81.06 115 THR A O 1
ATOM 966 N N . LEU A 1 116 ? 24.396 -6.820 -17.363 1.00 78.31 116 LEU A N 1
ATOM 967 C CA . LEU A 1 116 ? 23.091 -7.408 -17.080 1.00 78.31 116 LEU A CA 1
ATOM 968 C C . LEU A 1 116 ? 22.865 -8.683 -17.909 1.00 78.31 116 LEU A C 1
ATOM 970 O O . LEU A 1 116 ? 22.541 -9.725 -17.350 1.00 78.31 116 LEU A O 1
ATOM 974 N N . LYS A 1 117 ? 23.098 -8.611 -19.226 1.00 86.00 117 LYS A N 1
ATOM 975 C CA . LYS A 1 117 ? 22.830 -9.685 -20.191 1.00 86.00 117 LYS A CA 1
ATOM 976 C C . LYS A 1 117 ? 23.717 -10.910 -20.031 1.00 86.00 117 LYS A C 1
ATOM 978 O O . LYS A 1 117 ? 23.258 -12.017 -20.268 1.00 86.00 117 LYS A O 1
ATOM 983 N N . ASN A 1 118 ? 24.987 -10.736 -19.677 1.00 85.88 118 ASN A N 1
ATOM 984 C CA . ASN A 1 118 ? 25.953 -11.839 -19.709 1.00 85.88 118 ASN A CA 1
ATOM 985 C C . ASN A 1 118 ? 26.406 -12.305 -18.323 1.00 85.88 118 ASN A C 1
ATOM 987 O O . ASN A 1 118 ? 26.942 -13.405 -18.208 1.00 85.88 118 ASN A O 1
ATOM 991 N N . VAL A 1 119 ? 26.218 -11.488 -17.283 1.00 81.25 119 VAL A N 1
ATOM 992 C CA . VAL A 1 119 ? 26.688 -11.794 -15.924 1.00 81.25 119 VAL A CA 1
ATOM 993 C C . VAL A 1 119 ? 25.513 -11.978 -14.978 1.00 81.25 119 VAL A C 1
ATOM 995 O O . VAL A 1 119 ? 25.416 -13.021 -14.335 1.00 81.25 119 VAL A O 1
ATOM 998 N N . LEU A 1 120 ? 24.618 -10.989 -14.908 1.00 74.69 120 LEU A N 1
ATOM 999 C CA . LEU A 1 120 ? 23.547 -10.984 -13.912 1.00 74.69 120 LEU A CA 1
ATOM 1000 C C . LEU A 1 120 ? 22.401 -11.909 -14.319 1.00 74.69 120 LEU A C 1
ATOM 1002 O O . LEU A 1 120 ? 22.098 -12.856 -13.605 1.00 74.69 120 LEU A O 1
ATOM 1006 N N . TYR A 1 121 ? 21.800 -11.699 -15.487 1.00 81.62 121 TYR A N 1
ATOM 1007 C CA . TYR A 1 121 ? 20.566 -12.377 -15.892 1.00 81.62 121 TYR A CA 1
ATOM 1008 C C . TYR A 1 121 ? 20.682 -13.086 -17.245 1.00 81.62 121 TYR A C 1
ATOM 1010 O O . TYR A 1 121 ? 19.827 -12.891 -18.101 1.00 81.62 121 TYR A O 1
ATOM 1018 N N . PRO A 1 122 ? 21.695 -13.946 -17.459 1.00 85.38 122 PRO A N 1
ATOM 1019 C CA . PRO A 1 122 ? 21.903 -14.569 -18.757 1.00 85.38 122 PRO A CA 1
ATOM 1020 C C . PRO A 1 122 ? 20.671 -15.319 -19.257 1.00 85.38 122 PRO A C 1
ATOM 1022 O O . PRO A 1 122 ? 19.948 -15.950 -18.480 1.00 85.38 122 PRO A O 1
ATOM 1025 N N . ASP A 1 123 ? 20.476 -15.263 -20.573 1.00 86.88 123 ASP A N 1
ATOM 1026 C CA . ASP A 1 123 ? 19.531 -16.124 -21.273 1.00 86.88 123 ASP A CA 1
ATOM 1027 C C . ASP A 1 123 ? 20.021 -17.572 -21.136 1.00 86.88 123 ASP A C 1
ATOM 1029 O O . ASP A 1 123 ? 21.115 -17.933 -21.587 1.00 86.88 123 ASP A O 1
ATOM 1033 N N . ARG A 1 124 ? 19.256 -18.376 -20.398 1.00 82.19 124 ARG A N 1
ATOM 1034 C CA . ARG A 1 124 ? 19.597 -19.758 -20.059 1.00 82.19 124 ARG A CA 1
ATOM 1035 C C . ARG A 1 124 ? 18.683 -20.691 -20.831 1.00 82.19 124 ARG A C 1
ATOM 1037 O O . ARG A 1 124 ? 17.479 -20.478 -20.903 1.00 82.19 124 ARG A O 1
ATOM 1044 N N . VAL A 1 125 ? 19.270 -21.778 -21.330 1.00 80.56 125 VAL A N 1
ATOM 1045 C CA . VAL A 1 125 ? 18.525 -22.861 -21.990 1.00 80.56 125 VAL A CA 1
ATOM 1046 C C . VAL A 1 125 ? 17.528 -23.501 -21.021 1.00 80.56 125 VAL A C 1
ATOM 1048 O O . VAL A 1 125 ? 16.384 -23.750 -21.389 1.00 80.56 125 VAL A O 1
ATOM 1051 N N . GLU A 1 126 ? 17.963 -23.730 -19.781 1.00 81.56 126 GLU A N 1
ATOM 1052 C CA . GLU A 1 126 ? 17.119 -24.279 -18.724 1.00 81.56 126 GLU A CA 1
ATOM 1053 C C . GLU A 1 126 ? 16.464 -23.153 -17.914 1.00 81.56 126 GLU A C 1
ATOM 1055 O O . GLU A 1 126 ? 17.157 -22.197 -17.532 1.00 81.56 126 GLU A O 1
ATOM 1060 N N . PRO A 1 127 ? 15.156 -23.252 -17.622 1.00 79.88 127 PRO A N 1
ATOM 1061 C CA . PRO A 1 127 ? 14.475 -22.277 -16.791 1.00 79.88 127 PRO A CA 1
ATOM 1062 C C . PRO A 1 127 ? 14.955 -22.353 -15.337 1.00 79.88 127 PRO A C 1
ATOM 1064 O O . PRO A 1 127 ? 15.387 -23.399 -14.850 1.00 79.88 127 PRO A O 1
ATOM 1067 N N . LEU A 1 128 ? 14.856 -21.229 -14.629 1.00 84.75 128 LEU A N 1
ATOM 1068 C CA . LEU A 1 128 ? 15.150 -21.167 -13.200 1.00 84.75 128 LEU A CA 1
ATOM 1069 C C . LEU A 1 128 ? 13.868 -21.410 -12.411 1.00 84.75 128 LEU A C 1
ATOM 1071 O O . LEU A 1 128 ? 12.838 -20.816 -12.717 1.00 84.75 128 LEU A O 1
ATOM 1075 N N . TYR A 1 129 ? 13.943 -22.219 -11.362 1.00 84.12 129 TYR A N 1
ATOM 1076 C CA . TYR A 1 129 ? 12.825 -22.426 -10.449 1.00 84.12 129 TYR A CA 1
ATOM 1077 C C . TYR A 1 129 ? 13.096 -21.682 -9.156 1.00 84.12 129 TYR A C 1
ATOM 1079 O O . TYR A 1 129 ? 14.043 -21.998 -8.439 1.00 84.12 129 TYR A O 1
ATOM 1087 N N . GLN A 1 130 ? 12.293 -20.663 -8.885 1.00 72.75 130 GLN A N 1
ATOM 1088 C CA . GLN A 1 130 ? 12.516 -19.746 -7.778 1.00 72.75 130 GLN A CA 1
ATOM 1089 C C . GLN A 1 130 ? 11.341 -19.810 -6.819 1.00 72.75 130 GLN A C 1
ATOM 1091 O O . GLN A 1 130 ? 10.178 -19.770 -7.224 1.00 72.75 130 GLN A O 1
ATOM 1096 N N . GLU A 1 131 ? 11.658 -19.907 -5.537 1.00 68.56 131 GLU A N 1
ATOM 1097 C CA . GLU A 1 131 ? 10.692 -19.658 -4.485 1.00 68.56 131 GLU A CA 1
ATOM 1098 C C . GLU A 1 131 ? 10.471 -18.147 -4.386 1.00 68.56 131 GLU A C 1
ATOM 1100 O O . GLU A 1 131 ? 11.407 -17.393 -4.117 1.00 68.56 131 GLU A O 1
ATOM 1105 N N . ILE A 1 132 ? 9.241 -17.696 -4.627 1.00 57.84 132 ILE A N 1
ATOM 1106 C CA . ILE A 1 132 ? 8.857 -16.313 -4.355 1.00 57.84 132 ILE A CA 1
ATOM 1107 C C . ILE A 1 132 ? 8.161 -16.310 -2.992 1.00 57.84 132 ILE A C 1
ATOM 1109 O O . ILE A 1 132 ? 6.970 -16.645 -2.920 1.00 57.84 132 ILE A O 1
ATOM 1113 N N . PRO A 1 133 ? 8.854 -15.935 -1.897 1.00 43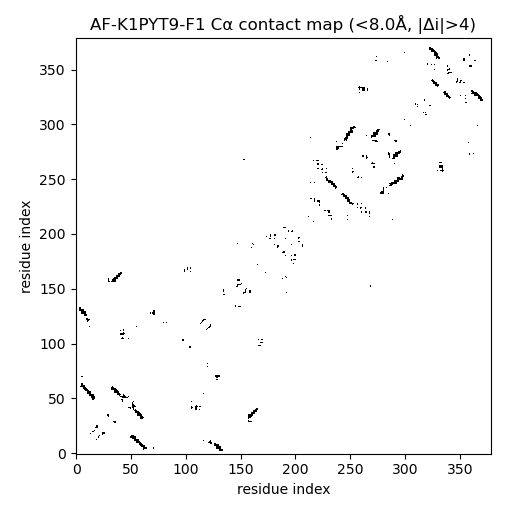.28 133 PRO A N 1
ATOM 1114 C CA . PRO A 1 133 ? 8.203 -15.764 -0.608 1.00 43.28 133 PRO A CA 1
ATOM 1115 C C . PRO A 1 133 ? 7.157 -14.665 -0.759 1.00 43.28 133 PRO A C 1
ATOM 1117 O O . PRO A 1 133 ? 7.522 -13.538 -1.077 1.00 43.28 133 PRO A O 1
ATOM 1120 N N . ASN A 1 134 ? 5.870 -15.019 -0.600 1.00 34.59 134 ASN A N 1
ATOM 1121 C CA . ASN A 1 134 ? 4.681 -14.149 -0.625 1.00 34.59 134 ASN A CA 1
ATOM 1122 C C . ASN A 1 134 ? 4.976 -12.675 -0.954 1.00 34.59 134 ASN A C 1
ATOM 1124 O O . ASN A 1 134 ? 4.902 -11.834 -0.067 1.00 34.59 134 ASN A O 1
ATOM 1128 N N . ALA A 1 135 ? 5.337 -12.391 -2.211 1.00 32.44 135 ALA A N 1
ATOM 1129 C CA . ALA A 1 135 ? 5.657 -11.068 -2.748 1.00 32.44 135 ALA A CA 1
ATOM 1130 C C . ALA A 1 135 ? 6.212 -10.049 -1.726 1.00 32.44 135 ALA A C 1
ATOM 1132 O O . ALA A 1 135 ? 5.644 -8.969 -1.581 1.00 32.44 135 ALA A O 1
ATOM 1133 N N . VAL A 1 136 ? 7.287 -10.367 -1.000 1.00 32.06 136 VAL A N 1
ATOM 1134 C CA . VAL A 1 136 ? 8.061 -9.350 -0.274 1.00 32.06 136 VAL A CA 1
ATOM 1135 C C . VAL A 1 136 ? 9.538 -9.723 -0.323 1.00 32.06 136 VAL A C 1
ATOM 1137 O O . VAL A 1 136 ? 9.878 -10.880 -0.093 1.00 32.06 136 VAL A O 1
ATOM 1140 N N . HIS A 1 137 ? 10.359 -8.687 -0.538 1.00 25.19 137 HIS A N 1
ATOM 1141 C CA . HIS A 1 137 ? 11.822 -8.583 -0.472 1.00 25.19 137 HIS A CA 1
ATOM 1142 C C . HIS A 1 137 ? 12.525 -8.545 -1.858 1.00 25.19 137 HIS A C 1
ATOM 1144 O O . HIS A 1 137 ? 12.197 -9.353 -2.717 1.00 25.19 137 HIS A O 1
ATOM 1150 N N . PHE A 1 138 ? 13.459 -7.635 -2.197 1.00 27.53 138 PHE A N 1
ATOM 1151 C CA . PHE A 1 138 ? 14.393 -6.728 -1.474 1.00 27.53 138 PHE A CA 1
ATOM 1152 C C . PHE A 1 138 ? 14.671 -5.462 -2.354 1.00 27.53 138 PHE A C 1
ATOM 1154 O O . PHE A 1 138 ? 14.287 -5.474 -3.515 1.00 27.53 138 PHE A O 1
ATOM 1161 N N . SER A 1 139 ? 15.294 -4.337 -1.958 1.00 25.91 139 SER A N 1
ATOM 1162 C CA . SER A 1 139 ? 16.281 -4.016 -0.910 1.00 25.91 139 SER A CA 1
ATOM 1163 C C . SER A 1 139 ? 16.178 -2.528 -0.491 1.00 25.91 139 SER A C 1
ATOM 1165 O O . SER A 1 139 ? 15.700 -1.702 -1.261 1.00 25.91 139 SER A O 1
ATOM 1167 N N . ASP A 1 140 ? 16.669 -2.162 0.699 1.00 25.11 140 ASP A N 1
ATOM 1168 C CA . ASP A 1 140 ? 16.627 -0.808 1.308 1.00 25.11 140 ASP A CA 1
ATOM 1169 C C . ASP A 1 140 ? 17.252 0.353 0.487 1.00 25.11 140 ASP A C 1
ATOM 1171 O O . ASP A 1 140 ? 17.290 1.492 0.955 1.00 25.11 140 ASP A O 1
ATOM 1175 N N . ALA A 1 141 ? 17.727 0.114 -0.737 1.00 27.48 141 ALA A N 1
ATOM 1176 C CA . ALA A 1 141 ? 18.230 1.157 -1.634 1.00 27.48 141 ALA A CA 1
ATOM 1177 C C . ALA A 1 141 ? 17.288 1.487 -2.804 1.00 27.48 141 ALA A C 1
ATOM 1179 O O . ALA A 1 141 ? 17.473 2.511 -3.459 1.00 27.48 141 ALA A O 1
ATOM 1180 N N . TYR A 1 142 ? 16.271 0.670 -3.069 1.00 31.88 142 TYR A N 1
ATOM 1181 C CA . TYR A 1 142 ? 15.360 0.839 -4.198 1.00 31.88 142 TYR A CA 1
ATOM 1182 C C . TYR A 1 142 ? 13.965 0.343 -3.791 1.00 31.88 142 TYR A C 1
ATOM 1184 O O . TYR A 1 142 ? 13.851 -0.671 -3.120 1.00 31.88 142 TYR A O 1
ATOM 1192 N N . LEU A 1 143 ? 12.905 1.010 -4.267 1.00 26.69 143 LEU A N 1
ATOM 1193 C CA . LEU A 1 143 ? 11.485 0.598 -4.193 1.00 26.69 143 LEU A CA 1
ATOM 1194 C C . LEU A 1 143 ? 10.664 1.155 -3.014 1.00 26.69 143 LEU A C 1
ATOM 1196 O O . LEU A 1 143 ? 10.551 0.589 -1.929 1.00 26.69 143 LEU A O 1
ATOM 1200 N N . GLY A 1 144 ? 9.941 2.239 -3.304 1.00 25.17 144 GLY A N 1
ATOM 1201 C CA . GLY A 1 144 ? 8.710 2.574 -2.598 1.00 25.17 144 GLY A CA 1
ATOM 1202 C C . GLY A 1 144 ? 7.516 1.833 -3.212 1.00 25.17 144 GLY A C 1
ATOM 1203 O O . GLY A 1 144 ? 7.190 2.046 -4.373 1.00 25.17 144 GLY A O 1
ATOM 1204 N N . THR A 1 145 ? 6.827 1.045 -2.382 1.00 30.36 145 THR A N 1
ATOM 1205 C CA . THR A 1 145 ? 5.473 0.463 -2.553 1.00 30.36 145 THR A CA 1
ATOM 1206 C C . THR A 1 145 ? 5.321 -0.802 -3.417 1.00 30.36 145 THR A C 1
ATOM 1208 O O . THR A 1 145 ? 4.788 -0.795 -4.523 1.00 30.36 145 THR A O 1
ATOM 1211 N N . GLY A 1 146 ? 5.671 -1.950 -2.828 1.00 34.44 146 GLY A N 1
ATOM 1212 C CA . GLY A 1 146 ? 5.319 -3.293 -3.308 1.00 34.44 146 GLY A CA 1
ATOM 1213 C C . GLY A 1 146 ? 3.843 -3.676 -3.107 1.00 34.44 146 GLY A C 1
ATOM 1214 O O . GLY A 1 146 ? 3.551 -4.634 -2.397 1.00 34.44 146 GLY A O 1
ATOM 1215 N N . SER A 1 147 ? 2.902 -2.953 -3.726 1.00 34.97 147 SER A N 1
ATOM 1216 C CA . SER A 1 147 ? 1.458 -3.199 -3.510 1.00 34.97 147 SER A CA 1
ATOM 1217 C C . SER A 1 147 ? 0.660 -3.626 -4.746 1.00 34.97 147 SER A C 1
ATOM 1219 O O . SER A 1 147 ? -0.486 -4.037 -4.589 1.00 34.97 147 SER A O 1
ATOM 1221 N N . ILE A 1 148 ? 1.219 -3.581 -5.961 1.00 36.00 148 ILE A N 1
ATOM 1222 C CA . ILE A 1 148 ? 0.435 -3.840 -7.190 1.00 36.00 148 ILE A CA 1
ATOM 1223 C C . ILE A 1 148 ? 0.446 -5.325 -7.599 1.00 36.00 148 ILE A C 1
ATOM 1225 O O . ILE A 1 148 ? -0.518 -5.810 -8.184 1.00 36.00 148 ILE A O 1
ATOM 1229 N N . ALA A 1 149 ? 1.476 -6.087 -7.218 1.00 33.09 149 ALA A N 1
ATOM 1230 C CA . ALA A 1 149 ? 1.590 -7.503 -7.584 1.00 33.09 149 ALA A CA 1
ATOM 1231 C C . ALA A 1 149 ? 0.812 -8.468 -6.665 1.00 33.09 149 ALA A C 1
ATOM 1233 O O . ALA A 1 149 ? 0.781 -9.672 -6.915 1.00 33.09 149 ALA A O 1
ATOM 1234 N N . ASN A 1 150 ? 0.185 -7.972 -5.591 1.00 35.06 150 ASN A N 1
ATOM 1235 C CA . ASN A 1 150 ? -0.525 -8.818 -4.636 1.00 35.06 150 ASN A CA 1
ATOM 1236 C C . ASN A 1 150 ? -2.030 -8.899 -4.980 1.00 35.06 150 ASN A C 1
ATOM 1238 O O . ASN A 1 150 ? -2.727 -7.879 -4.904 1.00 35.06 150 ASN A O 1
ATOM 1242 N N . PRO A 1 151 ? -2.581 -10.100 -5.256 1.00 33.12 151 PRO A N 1
ATOM 1243 C CA . PRO A 1 151 ? -4.015 -10.288 -5.505 1.00 33.12 151 PRO A CA 1
ATOM 1244 C C . PRO A 1 151 ? -4.917 -9.768 -4.372 1.00 33.12 151 PRO A C 1
ATOM 1246 O O . PRO A 1 151 ? -6.075 -9.417 -4.596 1.00 33.12 151 PRO A O 1
ATOM 1249 N N . LYS A 1 152 ? -4.384 -9.677 -3.147 1.00 31.58 152 LYS A N 1
ATOM 1250 C CA . LYS A 1 152 ? -5.079 -9.193 -1.947 1.00 31.58 152 LYS A CA 1
ATOM 1251 C C . LYS A 1 152 ? -5.369 -7.682 -1.962 1.00 31.58 152 LYS A C 1
ATOM 1253 O O . LYS A 1 152 ? -6.261 -7.253 -1.237 1.00 31.58 152 LYS A O 1
ATOM 1258 N N . TYR A 1 153 ? -4.678 -6.894 -2.795 1.00 35.12 153 TYR A N 1
ATOM 1259 C CA . TYR A 1 153 ? -4.860 -5.435 -2.922 1.00 35.12 153 TYR A CA 1
ATOM 1260 C C . TYR A 1 153 ? -5.503 -5.004 -4.254 1.00 35.12 153 TYR A C 1
ATOM 1262 O O . TYR A 1 153 ? -5.436 -3.837 -4.623 1.00 35.12 153 TYR A O 1
ATOM 1270 N N . GLY A 1 154 ? -6.165 -5.928 -4.964 1.00 31.36 154 GLY A N 1
ATOM 1271 C CA . GLY A 1 154 ? -6.960 -5.611 -6.159 1.00 31.36 154 GLY A CA 1
ATOM 1272 C C . GLY A 1 154 ? -6.294 -5.913 -7.506 1.00 31.36 154 GLY A C 1
ATOM 1273 O O . GLY A 1 154 ? -6.926 -5.704 -8.540 1.00 31.36 154 GLY A O 1
ATOM 1274 N N . GLY A 1 155 ? -5.077 -6.466 -7.526 1.00 33.00 155 GLY A N 1
ATOM 1275 C CA . GLY A 1 155 ? -4.467 -6.990 -8.749 1.00 33.00 155 GLY A CA 1
ATOM 1276 C C . GLY A 1 155 ? -5.196 -8.250 -9.225 1.00 33.00 155 GLY A C 1
ATOM 1277 O O . GLY A 1 155 ? -4.923 -9.346 -8.748 1.00 33.00 155 GLY A O 1
ATOM 1278 N N . SER A 1 156 ? -6.157 -8.101 -10.137 1.00 35.56 156 SER A N 1
ATOM 1279 C CA . SER A 1 156 ? -6.857 -9.228 -10.784 1.00 35.56 156 SER A CA 1
ATOM 1280 C C . SER A 1 156 ? -6.360 -9.513 -12.208 1.00 35.56 156 SER A C 1
ATOM 1282 O O . SER A 1 156 ? -6.925 -10.365 -12.888 1.00 35.56 156 SER A O 1
ATOM 1284 N N . GLY A 1 157 ? -5.304 -8.822 -12.654 1.00 40.12 157 GLY A N 1
ATOM 1285 C CA . GLY A 1 157 ? -4.732 -8.942 -13.998 1.00 40.12 157 GLY A CA 1
ATOM 1286 C C . GLY A 1 157 ? -3.288 -9.449 -14.013 1.00 40.12 157 GLY A C 1
ATOM 1287 O O . GLY A 1 157 ? -2.619 -9.475 -12.980 1.00 40.12 157 GLY A O 1
ATOM 1288 N N . HIS A 1 158 ? -2.821 -9.830 -15.207 1.00 40.28 158 HIS A N 1
ATOM 1289 C CA . HIS A 1 158 ? -1.402 -10.035 -15.510 1.00 40.28 158 HIS A CA 1
ATOM 1290 C C . HIS A 1 158 ? -0.612 -8.789 -15.088 1.00 40.28 158 HIS A C 1
ATOM 1292 O O . HIS A 1 158 ? -0.972 -7.672 -15.462 1.00 40.28 158 HIS A O 1
ATOM 1298 N N . VAL A 1 159 ? 0.438 -8.966 -14.288 1.00 44.53 159 VAL A N 1
ATOM 1299 C CA . VAL A 1 159 ? 1.270 -7.852 -13.817 1.00 44.53 159 VAL A CA 1
ATOM 1300 C C . VAL A 1 159 ? 2.409 -7.663 -14.808 1.00 44.53 159 VAL A C 1
ATOM 1302 O O . VAL A 1 159 ? 3.175 -8.597 -15.048 1.00 44.53 159 VAL A O 1
ATOM 1305 N N . VAL A 1 160 ? 2.503 -6.462 -15.380 1.00 42.47 160 VAL A N 1
ATOM 1306 C CA . VAL A 1 160 ? 3.585 -6.076 -16.289 1.00 42.47 160 VAL A CA 1
ATOM 1307 C C . VAL A 1 160 ? 4.294 -4.871 -15.704 1.00 42.47 160 VAL A C 1
ATOM 1309 O O . VAL A 1 160 ? 3.723 -3.782 -15.623 1.00 42.47 160 VAL A O 1
ATOM 1312 N N . CYS A 1 161 ? 5.533 -5.076 -15.282 1.00 51.00 161 CYS A N 1
ATOM 1313 C CA . CYS A 1 161 ? 6.395 -4.007 -14.806 1.00 51.00 161 CYS A CA 1
ATOM 1314 C C . CYS A 1 161 ? 7.296 -3.572 -15.957 1.00 51.00 161 CYS A C 1
ATOM 1316 O O . CYS A 1 161 ? 8.054 -4.389 -16.472 1.00 51.00 161 CYS A O 1
ATOM 1318 N N . ILE A 1 162 ? 7.211 -2.302 -16.357 1.00 49.94 162 ILE A N 1
ATOM 1319 C CA . ILE A 1 162 ? 8.209 -1.686 -17.232 1.00 49.94 162 ILE A CA 1
ATOM 1320 C C . ILE A 1 162 ? 9.038 -0.726 -16.396 1.00 49.94 162 ILE A C 1
ATOM 1322 O O . ILE A 1 162 ? 8.497 0.230 -15.834 1.00 49.94 162 ILE A O 1
ATOM 1326 N N . GLU A 1 163 ? 10.340 -0.975 -16.342 1.00 52.19 163 GLU A N 1
ATOM 1327 C CA . GLU A 1 163 ? 11.311 -0.044 -15.786 1.00 52.19 163 GLU A CA 1
ATOM 1328 C C . GLU A 1 163 ? 12.210 0.489 -16.903 1.00 52.19 163 GLU A C 1
ATOM 1330 O O . GLU A 1 163 ? 12.769 -0.259 -17.711 1.00 52.19 163 GLU A O 1
ATOM 1335 N N . VAL A 1 164 ? 12.308 1.816 -16.964 1.00 52.03 164 VAL A N 1
ATOM 1336 C CA . VAL A 1 164 ? 13.146 2.522 -17.927 1.00 52.03 164 VAL A CA 1
ATOM 1337 C C . VAL A 1 164 ? 14.184 3.309 -17.146 1.00 52.03 164 VAL A C 1
ATOM 1339 O O . VAL A 1 164 ? 13.848 4.276 -16.461 1.00 52.03 164 VAL A O 1
ATOM 1342 N N . LEU A 1 165 ? 15.449 2.907 -17.255 1.00 51.19 165 LEU A N 1
ATOM 1343 C CA . LEU A 1 165 ? 16.549 3.628 -16.627 1.00 51.19 165 LEU A CA 1
ATOM 1344 C C . LEU A 1 165 ? 17.236 4.541 -17.628 1.00 51.19 165 LEU A C 1
ATOM 1346 O O . LEU A 1 165 ? 17.656 4.124 -18.704 1.00 51.19 165 LEU A O 1
ATOM 1350 N N . CYS A 1 166 ? 17.419 5.793 -17.228 1.00 46.31 166 CYS A N 1
ATOM 1351 C CA . CYS A 1 166 ? 18.140 6.775 -18.012 1.00 46.31 166 CYS A CA 1
ATOM 1352 C C . CYS A 1 166 ? 19.061 7.603 -17.120 1.00 46.31 166 CYS A C 1
ATOM 1354 O O . CYS A 1 166 ? 18.748 7.877 -15.960 1.00 46.31 166 CYS A O 1
ATOM 1356 N N . LEU A 1 167 ? 20.218 7.993 -17.656 1.00 44.06 167 LEU A N 1
ATOM 1357 C CA . LEU A 1 167 ? 21.164 8.835 -16.933 1.00 44.06 167 LEU A CA 1
ATOM 1358 C C . LEU A 1 167 ? 20.739 10.303 -17.029 1.00 44.06 167 LEU A C 1
ATOM 1360 O O . LEU A 1 167 ? 20.190 10.753 -18.040 1.00 44.06 167 LEU A O 1
ATOM 1364 N N . LYS A 1 168 ? 21.010 11.059 -15.962 1.00 42.38 168 LYS A N 1
ATOM 1365 C CA . LYS A 1 168 ? 20.736 12.497 -15.899 1.00 42.38 168 LYS A CA 1
ATOM 1366 C C . LYS A 1 168 ? 21.464 13.218 -17.043 1.00 42.38 168 LYS A C 1
ATOM 1368 O O . LYS A 1 168 ? 22.672 13.058 -17.173 1.00 42.38 168 LYS A O 1
ATOM 1373 N N . GLY A 1 169 ? 20.732 14.020 -17.822 1.00 44.03 169 GLY A N 1
ATOM 1374 C CA . GLY A 1 169 ? 21.280 14.790 -18.952 1.00 44.03 169 GLY A CA 1
ATOM 1375 C C . GLY A 1 169 ? 21.125 14.131 -20.327 1.00 44.03 169 GLY A C 1
ATOM 1376 O O . GLY A 1 169 ? 21.586 14.681 -21.316 1.00 44.03 169 GLY A O 1
ATOM 1377 N N . THR A 1 170 ? 20.462 12.975 -20.430 1.00 49.94 170 THR A N 1
ATOM 1378 C CA . THR A 1 170 ? 20.234 12.337 -21.738 1.00 49.94 170 THR A CA 1
ATOM 1379 C C . THR A 1 170 ? 19.345 13.218 -22.629 1.00 49.94 170 THR A C 1
ATOM 1381 O O . THR A 1 170 ? 18.176 13.456 -22.310 1.00 49.94 170 THR A O 1
ATOM 1384 N N . GLU A 1 171 ? 19.891 13.707 -23.749 1.00 51.56 171 GLU A N 1
ATOM 1385 C CA . GLU A 1 171 ? 19.129 14.444 -24.765 1.00 51.56 171 GLU A CA 1
ATOM 1386 C C . GLU A 1 171 ? 17.947 13.599 -25.261 1.00 51.56 171 GLU A C 1
ATOM 1388 O O . GLU A 1 171 ? 18.047 12.377 -25.358 1.00 51.56 171 GLU A O 1
ATOM 1393 N N . SER A 1 172 ? 16.811 14.234 -25.569 1.00 55.56 172 SER A N 1
ATOM 1394 C CA . SER A 1 172 ? 15.541 13.590 -25.965 1.00 55.56 172 SER A CA 1
ATOM 1395 C C . SER A 1 172 ? 14.869 12.681 -24.922 1.00 55.56 172 SER A C 1
ATOM 1397 O O . SER A 1 172 ? 13.767 12.203 -25.177 1.00 55.56 172 SER A O 1
ATOM 1399 N N . TRP A 1 173 ? 15.448 12.495 -23.723 1.00 56.06 173 TRP A N 1
ATOM 1400 C CA . TRP A 1 173 ? 14.841 11.683 -22.654 1.00 56.06 173 TRP A CA 1
ATOM 1401 C C . TRP A 1 173 ? 13.424 12.127 -22.304 1.00 56.06 173 TRP A C 1
ATOM 1403 O O . TRP A 1 173 ? 12.555 11.288 -22.089 1.00 56.06 173 TRP A O 1
ATOM 1413 N N . LYS A 1 174 ? 13.189 13.441 -22.267 1.00 56.38 174 LYS A N 1
ATOM 1414 C CA . LYS A 1 174 ? 11.871 14.001 -21.976 1.00 56.38 174 LYS A CA 1
ATOM 1415 C C . LYS A 1 174 ? 10.844 13.558 -23.022 1.00 56.38 174 LYS A C 1
ATOM 1417 O O . LYS A 1 174 ? 9.905 12.856 -22.671 1.00 56.38 174 LYS A O 1
ATOM 1422 N N . ASP A 1 175 ? 11.077 13.897 -24.289 1.00 60.50 175 ASP A N 1
ATOM 1423 C CA . ASP A 1 175 ? 10.171 13.575 -25.401 1.00 60.50 175 ASP A CA 1
ATOM 1424 C C . ASP A 1 175 ? 9.947 12.058 -25.523 1.00 60.50 175 ASP A C 1
ATOM 1426 O O . ASP A 1 175 ? 8.841 11.583 -25.781 1.00 60.50 175 ASP A O 1
ATOM 1430 N N . PHE A 1 176 ? 11.004 11.280 -25.286 1.00 60.97 176 PHE A N 1
ATOM 1431 C CA . PHE A 1 176 ? 10.963 9.827 -25.294 1.00 60.97 176 PHE A CA 1
ATOM 1432 C C . PHE A 1 176 ? 10.124 9.253 -24.136 1.00 60.97 176 PHE A C 1
ATOM 1434 O O . PHE A 1 176 ? 9.242 8.420 -24.354 1.00 60.97 176 PHE A O 1
ATOM 1441 N N . SER A 1 177 ? 10.404 9.675 -22.900 1.00 58.38 177 SER A N 1
ATOM 1442 C CA . SER A 1 177 ? 9.711 9.201 -21.697 1.00 58.38 177 SER A CA 1
ATOM 1443 C C . SER A 1 177 ? 8.228 9.564 -21.756 1.00 58.38 177 SER A C 1
ATOM 1445 O O . SER A 1 177 ? 7.380 8.750 -21.385 1.00 58.38 177 SER A O 1
ATOM 1447 N N . GLU A 1 178 ? 7.910 10.738 -22.309 1.00 60.22 178 GLU A N 1
ATOM 1448 C CA . GLU A 1 178 ? 6.540 11.153 -22.592 1.00 60.22 178 GLU A CA 1
ATOM 1449 C C . GLU A 1 178 ? 5.869 10.225 -23.619 1.00 60.22 178 GLU A C 1
ATOM 1451 O O . GLU A 1 178 ? 4.777 9.715 -23.367 1.00 60.22 178 GLU A O 1
ATOM 1456 N N . ALA A 1 179 ? 6.532 9.924 -24.741 1.00 60.56 179 ALA A N 1
ATOM 1457 C CA . ALA A 1 179 ? 5.994 9.025 -25.763 1.00 60.56 179 ALA A CA 1
ATOM 1458 C C . ALA A 1 179 ? 5.737 7.600 -25.236 1.00 60.56 179 ALA A C 1
ATOM 1460 O O . ALA A 1 179 ? 4.683 7.019 -25.512 1.00 60.56 179 ALA A O 1
ATOM 1461 N N . VAL A 1 180 ? 6.665 7.041 -24.450 1.00 57.78 180 VAL A N 1
ATOM 1462 C CA . VAL A 1 180 ? 6.496 5.715 -23.833 1.00 57.78 180 VAL A CA 1
ATOM 1463 C C . VAL A 1 180 ? 5.388 5.725 -22.794 1.00 57.78 180 VAL A C 1
ATOM 1465 O O . VAL A 1 180 ? 4.527 4.848 -22.832 1.00 57.78 180 VAL A O 1
ATOM 1468 N N . GLY A 1 181 ? 5.366 6.710 -21.894 1.00 58.59 181 GLY A N 1
ATOM 1469 C CA . GLY A 1 181 ? 4.336 6.786 -20.861 1.00 58.59 181 GLY A CA 1
ATOM 1470 C C . GLY A 1 181 ? 2.936 7.017 -21.442 1.00 58.59 181 GLY A C 1
ATOM 1471 O O . GLY A 1 181 ? 1.977 6.409 -20.962 1.00 58.59 181 GLY A O 1
ATOM 1472 N N . GLN A 1 182 ? 2.810 7.789 -22.529 1.00 60.84 182 GLN A N 1
ATOM 1473 C CA . GLN A 1 182 ? 1.546 7.952 -23.252 1.00 60.84 182 GLN A CA 1
ATOM 1474 C C . GLN A 1 182 ? 1.105 6.639 -23.907 1.00 60.84 182 GLN A C 1
ATOM 1476 O O . GLN A 1 182 ? -0.020 6.194 -23.696 1.00 60.84 182 GLN A O 1
ATOM 1481 N N . LYS A 1 183 ? 2.000 5.966 -24.642 1.00 59.09 183 LYS A N 1
ATOM 1482 C CA . LYS A 1 183 ? 1.669 4.698 -25.306 1.00 59.09 183 LYS A CA 1
ATOM 1483 C C . LYS A 1 183 ? 1.330 3.591 -24.305 1.00 59.09 183 LYS A C 1
ATOM 1485 O O . LYS A 1 183 ? 0.429 2.795 -24.554 1.00 59.09 183 LYS A O 1
ATOM 1490 N N . TRP A 1 184 ? 2.029 3.553 -23.171 1.00 57.06 184 TRP A N 1
ATOM 1491 C CA . TRP A 1 184 ? 1.749 2.642 -22.061 1.00 57.06 184 TRP A CA 1
ATOM 1492 C C . TRP A 1 184 ? 0.362 2.891 -21.465 1.00 57.06 184 TRP A C 1
ATOM 1494 O O . TRP A 1 184 ? -0.401 1.947 -21.261 1.00 57.06 184 TRP A O 1
ATOM 1504 N N . SER A 1 185 ? 0.009 4.164 -21.270 1.00 55.59 185 SER A N 1
ATOM 1505 C CA . SER A 1 185 ? -1.314 4.577 -20.793 1.00 55.59 185 SER A CA 1
ATOM 1506 C C . SER A 1 185 ? -2.424 4.198 -21.780 1.00 55.59 185 SER A C 1
ATOM 1508 O O . SER A 1 185 ? -3.446 3.655 -21.365 1.00 55.59 185 SER A O 1
ATOM 1510 N N . ASP A 1 186 ? -2.212 4.398 -23.087 1.00 55.44 186 ASP A N 1
ATOM 1511 C CA . ASP A 1 186 ? -3.169 4.024 -24.142 1.00 55.44 186 ASP A CA 1
ATOM 1512 C C . ASP A 1 186 ? -3.456 2.510 -24.170 1.00 55.44 186 ASP A C 1
ATOM 1514 O O . ASP A 1 186 ? -4.549 2.080 -24.543 1.00 55.44 186 ASP A O 1
ATOM 1518 N N . LEU A 1 187 ? -2.481 1.689 -23.765 1.00 51.59 187 LEU A N 1
ATOM 1519 C CA . LEU A 1 187 ? -2.610 0.232 -23.652 1.00 51.59 187 LEU A CA 1
ATOM 1520 C C . LEU A 1 187 ? -3.259 -0.220 -22.328 1.00 51.59 187 LEU A C 1
ATOM 1522 O O . LEU A 1 187 ? -3.439 -1.421 -22.122 1.00 51.59 187 LEU A O 1
ATOM 1526 N N . GLY A 1 188 ? -3.627 0.714 -21.443 1.00 48.25 188 GLY A N 1
ATOM 1527 C CA . GLY A 1 188 ? -4.194 0.437 -20.119 1.00 48.25 188 GLY A CA 1
ATOM 1528 C C . GLY A 1 188 ? -3.153 0.108 -19.043 1.00 48.25 188 GLY A C 1
ATOM 1529 O O . GLY A 1 188 ? -3.509 -0.408 -17.982 1.00 48.25 188 GLY A O 1
ATOM 1530 N N . GLY A 1 189 ? -1.870 0.372 -19.304 1.00 48.50 189 GLY A N 1
ATOM 1531 C CA . GLY A 1 189 ? -0.781 0.170 -18.355 1.00 48.50 189 GLY A CA 1
ATOM 1532 C C . GLY A 1 189 ? -0.780 1.217 -17.237 1.00 48.50 189 GLY A C 1
ATOM 1533 O O . GLY A 1 189 ? -0.954 2.409 -17.479 1.00 48.50 189 GLY A O 1
ATOM 1534 N N . VAL A 1 190 ? -0.554 0.779 -15.994 1.00 49.53 190 VAL A N 1
ATOM 1535 C CA . VAL A 1 190 ? -0.449 1.670 -14.824 1.00 49.53 190 VAL A CA 1
ATOM 1536 C C . VAL A 1 190 ? 1.030 1.861 -14.475 1.00 49.53 190 VAL A C 1
ATOM 1538 O O . VAL A 1 190 ? 1.703 0.872 -14.175 1.00 49.53 190 VAL A O 1
ATOM 1541 N N . PRO A 1 191 ? 1.581 3.087 -14.500 1.00 49.09 191 PRO A N 1
ATOM 1542 C CA . PRO A 1 191 ? 2.961 3.314 -14.090 1.00 49.09 191 PRO A CA 1
ATOM 1543 C C . PRO A 1 191 ? 3.103 3.127 -12.573 1.00 49.09 191 PRO A C 1
ATOM 1545 O O . PRO A 1 191 ? 2.417 3.765 -11.776 1.00 49.09 191 PRO A O 1
ATOM 1548 N N . HIS A 1 192 ? 4.022 2.249 -12.171 1.00 43.38 192 HIS A N 1
ATOM 1549 C CA . HIS A 1 192 ? 4.277 1.909 -10.768 1.00 43.38 192 HIS A CA 1
ATOM 1550 C C . HIS A 1 192 ? 5.043 3.011 -10.001 1.00 43.38 192 HIS A C 1
ATOM 1552 O O . HIS A 1 192 ? 5.022 3.039 -8.773 1.00 43.38 192 HIS A O 1
ATOM 1558 N N . LEU A 1 193 ? 5.667 3.961 -10.712 1.00 47.38 193 LEU A N 1
ATOM 1559 C CA . LEU A 1 193 ? 6.387 5.111 -10.155 1.00 47.38 193 LEU A CA 1
ATOM 1560 C C . LEU A 1 193 ? 5.966 6.403 -10.865 1.00 47.38 193 LEU A C 1
ATOM 1562 O O . LEU A 1 193 ? 6.643 6.891 -11.767 1.00 47.38 193 LEU A O 1
ATOM 1566 N N . ALA A 1 194 ? 4.870 7.016 -10.412 1.00 36.53 194 ALA A N 1
ATOM 1567 C CA . ALA A 1 194 ? 4.399 8.297 -10.951 1.00 36.53 194 ALA A CA 1
ATOM 1568 C C . ALA A 1 194 ? 5.431 9.446 -10.831 1.00 36.53 194 ALA A C 1
ATOM 1570 O O . ALA A 1 194 ? 5.307 10.447 -11.521 1.00 36.53 194 ALA A O 1
ATOM 1571 N N . LYS A 1 195 ? 6.477 9.292 -10.002 1.00 36.59 195 LYS A N 1
ATOM 1572 C CA . LYS A 1 195 ? 7.594 10.249 -9.881 1.00 36.59 195 LYS A CA 1
ATOM 1573 C C . LYS A 1 195 ? 8.507 10.316 -11.114 1.00 36.59 195 LYS A C 1
ATOM 1575 O O . LYS A 1 195 ? 9.229 11.289 -11.244 1.00 36.59 195 LYS A O 1
ATOM 1580 N N . GLN A 1 196 ? 8.537 9.283 -11.960 1.00 42.44 196 GLN A N 1
ATOM 1581 C CA . GLN A 1 196 ? 9.343 9.272 -13.196 1.00 42.44 196 GLN A CA 1
ATOM 1582 C C . GLN A 1 196 ? 8.568 9.765 -14.424 1.00 42.44 196 GLN A C 1
ATOM 1584 O O . GLN A 1 196 ? 9.157 9.945 -15.487 1.00 42.44 196 GLN A O 1
ATOM 1589 N N . TYR A 1 197 ? 7.257 9.945 -14.272 1.00 49.72 197 TYR A N 1
ATOM 1590 C CA . TYR A 1 197 ? 6.342 10.378 -15.320 1.00 49.72 197 TYR A CA 1
ATOM 1591 C C . TYR A 1 197 ? 5.601 11.656 -14.920 1.00 49.72 197 TYR A C 1
ATOM 1593 O O . TYR A 1 197 ? 4.610 11.990 -15.553 1.00 49.72 197 TYR A O 1
ATOM 1601 N N . ASP A 1 198 ? 6.048 12.369 -13.882 1.00 48.91 198 ASP A N 1
ATOM 1602 C CA . ASP A 1 198 ? 5.394 13.579 -13.367 1.00 48.91 198 ASP A CA 1
ATOM 1603 C C . ASP A 1 198 ? 5.329 14.715 -14.402 1.00 48.91 198 ASP A C 1
ATOM 1605 O O . ASP A 1 198 ? 4.470 15.591 -14.313 1.00 48.91 198 ASP A O 1
ATOM 1609 N N . GLN A 1 199 ? 6.196 14.652 -15.411 1.00 52.66 199 GLN A N 1
ATOM 1610 C CA . GLN A 1 199 ? 6.207 15.505 -16.589 1.00 52.66 199 GLN A CA 1
ATOM 1611 C C . GLN A 1 199 ? 5.016 15.296 -17.538 1.00 52.66 199 GLN A C 1
ATOM 1613 O O . GLN A 1 199 ? 4.724 16.194 -18.326 1.00 52.66 199 GLN A O 1
ATOM 1618 N N . LEU A 1 200 ? 4.329 14.147 -17.487 1.00 51.78 200 LEU A N 1
ATOM 1619 C CA . LEU A 1 200 ? 3.171 13.877 -18.338 1.00 51.78 200 LEU A CA 1
ATOM 1620 C C . LEU A 1 200 ? 1.943 14.640 -17.834 1.00 51.78 200 LEU A C 1
ATOM 1622 O O . LEU A 1 200 ? 1.454 14.426 -16.721 1.00 51.78 200 LEU A O 1
ATOM 1626 N N . GLU A 1 201 ? 1.416 15.522 -18.680 1.00 50.28 201 GLU A N 1
ATOM 1627 C CA . GLU A 1 201 ? 0.227 16.308 -18.364 1.00 50.28 201 GLU A CA 1
ATOM 1628 C C . GLU A 1 201 ? -0.971 15.382 -18.107 1.00 50.28 201 GLU A C 1
ATOM 1630 O O . GLU A 1 201 ? -1.319 14.532 -18.926 1.00 50.28 201 GLU A O 1
ATOM 1635 N N . GLY A 1 202 ? -1.602 15.520 -16.940 1.00 51.00 202 GLY A N 1
ATOM 1636 C CA . GLY A 1 202 ? -2.762 14.708 -16.588 1.00 51.00 202 GLY A CA 1
ATOM 1637 C C . GLY A 1 202 ? -2.444 13.272 -16.159 1.00 51.00 202 GLY A C 1
ATOM 1638 O O . GLY A 1 202 ? -3.377 12.495 -15.979 1.00 51.00 202 GLY A O 1
ATOM 1639 N N . ILE A 1 203 ? -1.174 12.874 -15.991 1.00 49.84 203 ILE A N 1
ATOM 1640 C CA . ILE A 1 203 ? -0.811 11.488 -15.628 1.00 49.84 203 ILE A CA 1
ATOM 1641 C C . ILE A 1 203 ? -1.368 11.076 -14.267 1.00 49.84 203 ILE A C 1
ATOM 1643 O O . ILE A 1 203 ? -1.814 9.948 -14.065 1.00 49.84 203 ILE A O 1
ATOM 1647 N N . PHE A 1 204 ? -1.395 12.006 -13.313 1.00 47.62 204 PHE A N 1
ATOM 1648 C CA . PHE A 1 204 ? -1.981 11.742 -12.012 1.00 47.62 204 PHE A CA 1
ATOM 1649 C C . PHE A 1 204 ? -3.495 11.617 -12.151 1.00 47.62 204 PHE A C 1
ATOM 1651 O O . PHE A 1 204 ? -4.081 10.741 -11.527 1.00 47.62 204 PHE A O 1
ATOM 1658 N N . GLU A 1 205 ? -4.129 12.431 -12.993 1.00 46.53 205 GLU A N 1
ATOM 1659 C CA . GLU A 1 205 ? -5.548 12.385 -13.334 1.00 46.53 205 GLU A CA 1
ATOM 1660 C C . GLU A 1 205 ? -5.929 11.116 -14.104 1.00 46.53 205 GLU A C 1
ATOM 1662 O O . GLU A 1 205 ? -7.005 10.589 -13.852 1.00 46.53 205 GLU A O 1
ATOM 1667 N N . SER A 1 206 ? -5.073 10.579 -14.978 1.00 43.66 206 SER A N 1
ATOM 1668 C CA . SER A 1 206 ? -5.314 9.351 -15.746 1.00 43.66 206 SER A CA 1
ATOM 1669 C C . SER A 1 206 ? -5.141 8.098 -14.882 1.00 43.66 206 SER A C 1
ATOM 1671 O O . SER A 1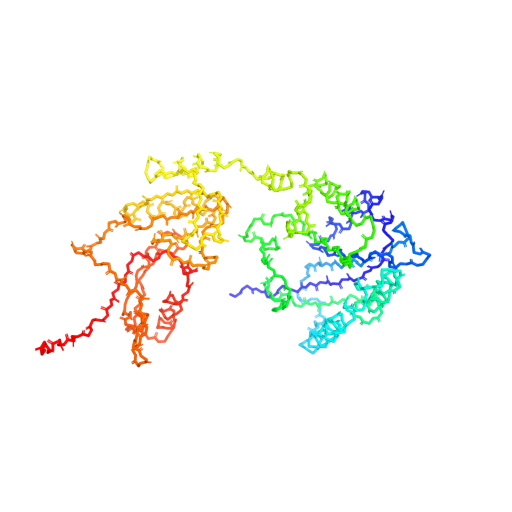 206 ? -6.034 7.249 -14.863 1.00 43.66 206 SER A O 1
ATOM 1673 N N . ILE A 1 207 ? -4.094 8.043 -14.046 1.00 45.41 207 ILE A N 1
ATOM 1674 C CA . ILE A 1 207 ? -3.944 7.045 -12.970 1.00 45.41 207 ILE A CA 1
ATOM 1675 C C . ILE A 1 207 ? -5.157 7.108 -12.029 1.00 45.41 207 ILE A C 1
ATOM 1677 O O . ILE A 1 207 ? -5.671 6.084 -11.579 1.00 45.41 207 ILE A O 1
ATOM 1681 N N . ARG A 1 208 ? -5.662 8.318 -11.758 1.00 42.66 208 ARG A N 1
ATOM 1682 C CA . ARG A 1 208 ? -6.883 8.537 -10.977 1.00 42.66 208 ARG A CA 1
ATOM 1683 C C . ARG A 1 208 ? -8.144 8.130 -11.771 1.00 42.66 208 ARG A C 1
ATOM 1685 O O . ARG A 1 208 ? -9.039 7.534 -11.188 1.00 42.66 208 ARG A O 1
ATOM 1692 N N . CYS A 1 209 ? -8.281 8.363 -13.067 1.00 37.38 209 CYS A N 1
ATOM 1693 C CA . CYS A 1 209 ? -9.528 8.096 -13.802 1.00 37.38 209 CYS A CA 1
ATOM 1694 C C . CYS A 1 209 ? -9.819 6.604 -14.041 1.00 37.38 209 CYS A C 1
ATOM 1696 O O . CYS A 1 209 ? -10.972 6.255 -14.281 1.00 37.38 209 CYS A O 1
ATOM 1698 N N . MET A 1 210 ? -8.822 5.718 -13.945 1.00 41.19 210 MET A N 1
ATOM 1699 C CA . MET A 1 210 ? -9.005 4.280 -14.210 1.00 41.19 210 MET A CA 1
ATOM 1700 C C . MET A 1 210 ? -9.612 3.470 -13.048 1.00 41.19 210 MET A C 1
ATOM 1702 O O . MET A 1 210 ? -9.887 2.284 -13.209 1.00 41.19 210 MET A O 1
ATOM 1706 N N . SER A 1 211 ? -9.879 4.090 -11.894 1.00 44.66 211 SER A N 1
ATOM 1707 C CA . SER A 1 211 ? -10.706 3.501 -10.831 1.00 44.66 211 SER A CA 1
ATOM 1708 C C . SER A 1 211 ? -11.939 4.373 -10.609 1.00 44.66 211 SER A C 1
ATOM 1710 O O . SER A 1 211 ? -11.860 5.589 -10.772 1.00 44.66 211 SER A O 1
ATOM 1712 N N . GLU A 1 212 ? -13.062 3.754 -10.235 1.00 54.03 212 GLU A N 1
ATOM 1713 C CA . GLU A 1 212 ? -14.355 4.403 -9.977 1.00 54.03 212 GLU A CA 1
ATOM 1714 C C . GLU A 1 212 ? -14.224 5.794 -9.320 1.00 54.03 212 GLU A C 1
ATOM 1716 O O . GLU A 1 212 ? -13.414 5.990 -8.408 1.00 54.03 212 GLU A O 1
ATOM 1721 N N . SER A 1 213 ? -15.021 6.768 -9.789 1.00 69.81 213 SER A N 1
ATOM 1722 C CA . SER A 1 213 ? -15.050 8.131 -9.233 1.00 69.81 213 SER A CA 1
ATOM 1723 C C . SER A 1 213 ? -15.178 8.097 -7.704 1.00 69.81 213 SER A C 1
ATOM 1725 O O . SER A 1 213 ? -15.963 7.316 -7.168 1.00 69.81 213 SER A O 1
ATOM 1727 N N . LEU A 1 214 ? -14.445 8.969 -6.999 1.00 73.44 214 LEU A N 1
ATOM 1728 C CA . LEU A 1 214 ? -14.476 9.070 -5.533 1.00 73.44 214 LEU A CA 1
ATOM 1729 C C . LEU A 1 214 ? -15.914 9.210 -5.004 1.00 73.44 214 LEU A C 1
ATOM 1731 O O . LEU A 1 214 ? -16.269 8.586 -4.008 1.00 73.44 214 LEU A O 1
ATOM 1735 N N . ASP A 1 215 ? -16.756 9.957 -5.719 1.00 83.06 215 ASP A N 1
ATOM 1736 C CA . ASP A 1 215 ? -18.174 10.136 -5.393 1.00 83.06 215 ASP A CA 1
ATOM 1737 C C . ASP A 1 215 ? -18.970 8.829 -5.482 1.00 83.06 215 ASP A C 1
ATOM 1739 O O . ASP A 1 215 ? -19.900 8.601 -4.706 1.00 83.06 215 ASP A O 1
ATOM 1743 N N . LEU A 1 216 ? -18.604 7.948 -6.417 1.00 83.12 216 LEU A N 1
ATOM 1744 C CA . LEU A 1 216 ? -19.222 6.635 -6.566 1.00 83.12 216 LEU A CA 1
ATOM 1745 C C . LEU A 1 216 ? -18.879 5.745 -5.365 1.00 83.12 216 LEU A C 1
ATOM 1747 O O . LEU A 1 216 ? -19.785 5.150 -4.783 1.00 83.12 216 LEU A O 1
ATOM 1751 N N . ILE A 1 217 ? -17.606 5.731 -4.954 1.00 84.69 217 ILE A N 1
ATOM 1752 C CA . ILE A 1 217 ? -17.128 4.975 -3.787 1.00 84.69 217 ILE A CA 1
ATOM 1753 C C . ILE A 1 217 ? -17.798 5.499 -2.512 1.00 84.69 217 ILE A C 1
ATOM 1755 O O . ILE A 1 217 ? -18.324 4.726 -1.714 1.00 84.69 217 ILE A O 1
ATOM 1759 N N . ILE A 1 218 ? -17.855 6.822 -2.334 1.00 92.00 218 ILE A N 1
ATOM 1760 C CA . ILE A 1 218 ? -18.558 7.454 -1.208 1.00 92.00 218 ILE A CA 1
ATOM 1761 C C . ILE A 1 218 ? -20.025 7.018 -1.189 1.00 92.00 218 ILE A C 1
ATOM 1763 O O . ILE A 1 218 ? -20.532 6.611 -0.145 1.00 92.00 218 ILE A O 1
ATOM 1767 N N . LYS A 1 219 ? -20.709 7.041 -2.338 1.00 92.88 219 LYS A N 1
ATOM 1768 C CA . LYS A 1 219 ? -22.114 6.629 -2.446 1.00 92.88 219 LYS A CA 1
ATOM 1769 C C . LYS A 1 219 ? -22.312 5.147 -2.115 1.00 92.88 219 LYS A C 1
ATOM 1771 O O . LYS A 1 219 ? -23.262 4.805 -1.412 1.00 92.88 219 LYS A O 1
ATOM 1776 N N . GLN A 1 220 ? -21.432 4.274 -2.592 1.00 92.31 220 GLN A N 1
ATOM 1777 C CA . GLN A 1 220 ? -21.429 2.842 -2.281 1.00 92.31 220 GLN A CA 1
ATOM 1778 C C . GLN A 1 220 ? -21.234 2.590 -0.776 1.00 92.31 220 GLN A C 1
ATOM 1780 O O . GLN A 1 220 ? -22.055 1.917 -0.145 1.00 92.31 220 GLN A O 1
ATOM 1785 N N . LEU A 1 221 ? -20.214 3.210 -0.172 1.00 94.44 221 LEU A N 1
ATOM 1786 C CA . LEU A 1 221 ? -19.953 3.147 1.268 1.00 94.44 221 LEU A CA 1
ATOM 1787 C C . LEU A 1 221 ? -21.157 3.654 2.073 1.00 94.44 221 LEU A C 1
ATOM 1789 O O . LEU A 1 221 ? -21.598 2.990 3.017 1.00 94.44 221 LEU A O 1
ATOM 1793 N N . GLN A 1 222 ? -21.741 4.784 1.664 1.00 96.94 222 GLN A N 1
ATOM 1794 C CA . GLN A 1 222 ? -22.916 5.357 2.315 1.00 96.94 222 GLN A CA 1
ATOM 1795 C C . GLN A 1 222 ? -24.123 4.412 2.238 1.00 96.94 222 GLN A C 1
ATOM 1797 O O . GLN A 1 222 ? -24.796 4.201 3.246 1.00 96.94 222 GLN A O 1
ATOM 1802 N N . ASN A 1 223 ? -24.363 3.771 1.088 1.00 96.12 223 ASN A N 1
ATOM 1803 C CA . ASN A 1 223 ? -25.448 2.798 0.920 1.00 96.12 223 ASN A CA 1
ATOM 1804 C C . ASN A 1 223 ? -25.314 1.595 1.867 1.00 96.12 223 ASN A C 1
ATOM 1806 O O . ASN A 1 223 ? -26.323 1.083 2.350 1.00 96.12 223 ASN A O 1
ATOM 1810 N N . ARG A 1 224 ? -24.085 1.145 2.158 1.00 94.69 224 ARG A N 1
ATOM 1811 C CA . ARG A 1 224 ? -23.845 0.025 3.086 1.00 94.69 224 ARG A CA 1
ATOM 1812 C C . ARG A 1 224 ? -23.991 0.415 4.546 1.00 94.69 224 ARG A C 1
ATOM 1814 O O . ARG A 1 224 ? -24.510 -0.359 5.347 1.00 94.69 224 ARG A O 1
ATOM 1821 N N . VAL A 1 225 ? -23.492 1.591 4.907 1.00 95.44 225 VAL A N 1
ATOM 1822 C CA . VAL A 1 225 ? -23.453 2.046 6.302 1.00 95.44 225 VAL A CA 1
ATOM 1823 C C . VAL A 1 225 ? -24.803 2.612 6.758 1.00 95.44 225 VAL A C 1
ATOM 1825 O O . VAL A 1 225 ? -25.159 2.500 7.938 1.00 95.44 225 VAL A O 1
ATOM 1828 N N . GLY A 1 226 ? -25.594 3.152 5.829 1.00 94.25 226 GLY A N 1
ATOM 1829 C CA . GLY A 1 226 ? -26.864 3.818 6.101 1.00 94.25 226 GLY A CA 1
ATOM 1830 C C . GLY A 1 226 ? -26.667 5.323 6.247 1.00 94.25 226 GLY A C 1
ATOM 1831 O O . GLY A 1 226 ? -25.845 5.903 5.561 1.00 94.25 226 GLY A O 1
ATOM 1832 N N . SER A 1 227 ? -27.410 5.991 7.130 1.00 91.38 227 SER A N 1
ATOM 1833 C CA . SER A 1 227 ? -27.314 7.453 7.284 1.00 91.38 227 SER A CA 1
ATOM 1834 C C . SER A 1 227 ? -26.124 7.929 8.123 1.00 91.38 227 SER A C 1
ATOM 1836 O O . SER A 1 227 ? -25.774 9.105 8.053 1.00 91.38 227 SER A O 1
ATOM 1838 N N . LYS A 1 228 ? -25.532 7.057 8.954 1.00 93.69 228 LYS A N 1
ATOM 1839 C CA . LYS A 1 228 ? -24.405 7.398 9.835 1.00 93.69 228 LYS A CA 1
ATOM 1840 C C . LYS A 1 228 ? -23.425 6.232 10.025 1.00 93.69 228 LYS A C 1
ATOM 1842 O O . LYS A 1 228 ? -23.889 5.108 10.238 1.00 93.69 228 LYS A O 1
ATOM 1847 N N . PRO A 1 229 ? -22.108 6.510 10.075 1.00 95.19 229 PRO A N 1
ATOM 1848 C CA . PRO A 1 229 ? -21.483 7.816 9.829 1.00 95.19 229 PRO A CA 1
ATOM 1849 C C . PRO A 1 229 ? -21.592 8.259 8.362 1.00 95.19 229 PRO A C 1
ATOM 1851 O O . PRO A 1 229 ? -21.832 7.452 7.467 1.00 95.19 229 PRO A O 1
ATOM 1854 N N . GLU A 1 230 ? -21.474 9.566 8.149 1.00 96.81 230 GLU A N 1
ATOM 1855 C CA . GLU A 1 230 ? -21.417 10.168 6.816 1.00 96.81 230 GLU A CA 1
ATOM 1856 C C . GLU A 1 230 ? -19.995 10.056 6.259 1.00 96.81 230 GLU A C 1
ATOM 1858 O O . GLU A 1 230 ? -19.022 10.254 6.999 1.00 96.81 230 GLU A O 1
ATOM 1863 N N . PHE A 1 231 ? -19.895 9.736 4.971 1.00 96.25 231 PHE A N 1
ATOM 1864 C CA . PHE A 1 231 ? -18.653 9.762 4.209 1.00 96.25 231 PHE A CA 1
ATOM 1865 C C . PHE A 1 231 ? -18.626 10.991 3.308 1.00 96.25 231 PHE A C 1
ATOM 1867 O O . PHE A 1 231 ? -19.614 11.306 2.649 1.00 96.25 231 PHE A O 1
ATOM 1874 N N . PHE A 1 232 ? -17.482 11.663 3.239 1.00 94.44 232 PHE A N 1
ATOM 1875 C CA . PHE A 1 232 ? -17.297 12.819 2.366 1.00 94.44 232 PHE A CA 1
ATOM 1876 C C . PHE A 1 232 ? -15.858 12.898 1.862 1.00 94.44 232 PHE A C 1
ATOM 1878 O O . PHE A 1 232 ? -14.936 12.386 2.496 1.00 94.44 232 PHE A O 1
ATOM 1885 N N . ALA A 1 233 ? -15.658 13.540 0.714 1.00 91.44 233 ALA A N 1
ATOM 1886 C CA . ALA A 1 233 ? -14.325 13.800 0.192 1.00 91.44 233 ALA A CA 1
ATOM 1887 C C . ALA A 1 233 ? -13.640 14.890 1.030 1.00 91.44 233 ALA A C 1
ATOM 1889 O O . ALA A 1 233 ? -14.211 15.954 1.269 1.00 91.44 233 ALA A O 1
ATOM 1890 N N . GLU A 1 234 ? -12.410 14.639 1.467 1.00 91.50 234 GLU A N 1
ATOM 1891 C CA . GLU A 1 234 ? -11.601 15.586 2.233 1.00 91.50 234 GLU A CA 1
ATOM 1892 C C . GLU A 1 234 ? -10.238 15.760 1.559 1.00 91.50 234 GLU A C 1
ATOM 1894 O O . GLU A 1 234 ? -9.563 14.781 1.238 1.00 91.50 234 GLU A O 1
ATOM 1899 N N . HIS A 1 235 ? -9.802 17.010 1.389 1.00 87.88 235 HIS A N 1
ATOM 1900 C CA . HIS A 1 235 ? -8.396 17.294 1.123 1.00 87.88 235 HIS A CA 1
ATOM 1901 C C . HIS A 1 235 ? -7.631 17.243 2.450 1.00 87.88 235 HIS A C 1
ATOM 1903 O O . HIS A 1 235 ? -7.708 18.159 3.267 1.00 87.88 235 HIS A O 1
ATOM 1909 N N . PHE A 1 236 ? -6.961 16.123 2.694 1.00 85.00 236 PHE A N 1
ATOM 1910 C CA . PHE A 1 236 ? -6.210 15.855 3.909 1.00 85.00 236 PHE A CA 1
ATOM 1911 C C . PHE A 1 236 ? -4.793 16.415 3.812 1.00 85.00 236 PHE A C 1
ATOM 1913 O O . PHE A 1 236 ? -4.115 16.243 2.799 1.00 85.00 236 PHE A O 1
ATOM 1920 N N . GLN A 1 237 ? -4.332 16.995 4.916 1.00 84.88 237 GLN A N 1
ATOM 1921 C CA . GLN A 1 237 ? -2.959 17.422 5.136 1.00 84.88 237 GLN A CA 1
ATOM 1922 C C . GLN A 1 237 ? -2.548 17.008 6.551 1.00 84.88 237 GLN A C 1
ATOM 1924 O O . GLN A 1 237 ? -3.331 17.145 7.501 1.00 84.88 237 GLN A O 1
ATOM 1929 N N . ASN A 1 238 ? -1.343 16.460 6.697 1.00 81.44 238 ASN A N 1
ATOM 1930 C CA . ASN A 1 238 ? -0.795 16.153 8.014 1.00 81.44 238 ASN A CA 1
ATOM 1931 C C . ASN A 1 238 ? -0.234 17.413 8.698 1.00 81.44 238 ASN A C 1
ATOM 1933 O O . ASN A 1 238 ? -0.072 18.460 8.079 1.00 81.44 238 ASN A O 1
ATOM 1937 N N . TRP A 1 239 ? 0.086 17.310 9.989 1.00 86.69 239 TRP A N 1
ATOM 1938 C CA . TRP A 1 239 ? 0.600 18.442 10.769 1.00 86.69 239 TRP A CA 1
ATOM 1939 C C . TRP A 1 239 ? 1.903 19.052 10.222 1.00 86.69 239 TRP A C 1
ATOM 1941 O O . TRP A 1 239 ? 2.091 20.256 10.337 1.00 86.69 239 TRP A O 1
ATOM 1951 N N . ALA A 1 240 ? 2.791 18.241 9.636 1.00 75.31 240 ALA A N 1
ATOM 1952 C CA . ALA A 1 240 ? 4.073 18.713 9.101 1.00 75.31 240 ALA A CA 1
ATOM 1953 C C . ALA A 1 240 ? 3.983 19.269 7.670 1.00 75.31 240 ALA A C 1
ATOM 1955 O O . ALA A 1 240 ? 5.006 19.654 7.110 1.00 75.31 240 ALA A O 1
ATOM 1956 N N . GLU A 1 241 ? 2.790 19.263 7.069 1.00 83.75 241 GLU A N 1
ATOM 1957 C CA . GLU A 1 241 ? 2.517 19.782 5.725 1.00 83.75 241 GLU A CA 1
ATOM 1958 C C . GLU A 1 241 ? 3.302 19.106 4.586 1.00 83.75 241 GLU A C 1
ATOM 1960 O O . GLU A 1 241 ? 3.299 19.576 3.452 1.00 83.75 241 GLU A O 1
ATOM 1965 N N . ASN A 1 242 ? 3.940 17.969 4.862 1.00 70.81 242 ASN A N 1
ATOM 1966 C CA . ASN A 1 242 ? 4.745 17.211 3.905 1.00 70.81 242 ASN A CA 1
ATOM 1967 C C . ASN A 1 242 ? 3.979 16.033 3.271 1.00 70.81 242 ASN A C 1
ATOM 1969 O O . ASN A 1 242 ? 4.509 15.372 2.380 1.00 70.81 242 ASN A O 1
ATOM 1973 N N . GLN A 1 243 ? 2.744 15.769 3.714 1.00 71.75 243 GLN A N 1
ATOM 1974 C CA . GLN A 1 243 ? 1.828 14.795 3.120 1.00 71.75 243 GLN A CA 1
ATOM 1975 C C . GLN A 1 243 ? 0.471 15.454 2.856 1.00 71.75 243 GLN A C 1
ATOM 1977 O O . GLN A 1 243 ? -0.184 15.932 3.786 1.00 71.75 243 GLN A O 1
ATOM 1982 N N . THR A 1 244 ? 0.024 15.414 1.599 1.00 74.31 244 THR A N 1
ATOM 1983 C CA . THR A 1 244 ? -1.316 15.838 1.170 1.00 74.31 244 THR A CA 1
ATOM 1984 C C . THR A 1 244 ? -1.999 14.731 0.370 1.00 74.31 244 THR A C 1
ATOM 1986 O O . THR A 1 244 ? -1.348 13.960 -0.337 1.00 74.31 244 THR A O 1
ATOM 1989 N N . SER A 1 245 ? -3.318 14.579 0.514 1.00 76.56 245 SER A N 1
ATOM 1990 C CA . SER A 1 245 ? -4.087 13.527 -0.171 1.00 76.56 245 SER A CA 1
ATOM 1991 C C . SER A 1 245 ? -5.573 13.857 -0.266 1.00 76.56 245 SER A C 1
ATOM 1993 O O . SER A 1 245 ? -6.121 14.526 0.600 1.00 76.56 245 SER A O 1
ATOM 1995 N N . SER A 1 246 ? -6.250 13.359 -1.304 1.00 81.81 246 SER A N 1
ATOM 1996 C CA . SER A 1 246 ? -7.714 13.463 -1.429 1.00 81.81 246 SER A CA 1
ATOM 1997 C C . SER A 1 246 ? -8.360 12.177 -0.917 1.00 81.81 246 SER A C 1
ATOM 1999 O O . SER A 1 246 ? -8.393 11.172 -1.628 1.00 81.81 246 SER A O 1
ATOM 2001 N N . VAL A 1 247 ? -8.812 12.184 0.335 1.00 86.31 247 VAL A N 1
ATOM 2002 C CA . VAL A 1 247 ? -9.249 10.992 1.083 1.00 86.31 247 VAL A CA 1
ATOM 2003 C C . VAL A 1 247 ? -10.768 10.936 1.228 1.00 86.31 247 VAL A C 1
ATOM 2005 O O . VAL A 1 247 ? -11.460 11.942 1.070 1.00 86.31 247 VAL A O 1
ATOM 2008 N N . ILE A 1 248 ? -11.290 9.761 1.578 1.00 93.62 248 ILE A N 1
ATOM 2009 C CA . ILE A 1 248 ? -12.676 9.594 2.023 1.00 93.62 248 ILE A CA 1
ATOM 2010 C C . ILE A 1 248 ? -12.693 9.744 3.543 1.00 93.62 248 ILE A C 1
ATOM 2012 O O . ILE A 1 248 ? -12.182 8.893 4.262 1.00 93.62 248 ILE A O 1
ATOM 2016 N N . SER A 1 249 ? -13.260 10.819 4.064 1.00 95.56 249 SER A N 1
ATOM 2017 C CA . SER A 1 249 ? -13.299 11.072 5.502 1.00 95.56 249 SER A CA 1
ATOM 2018 C C . SER A 1 249 ? -14.602 10.586 6.117 1.00 95.56 249 SER A C 1
ATOM 2020 O O . SER A 1 249 ? -15.670 10.700 5.515 1.00 95.56 249 SER A O 1
ATOM 2022 N N . CYS A 1 250 ? -14.522 10.050 7.334 1.00 96.50 250 CYS A N 1
ATOM 2023 C CA . CYS A 1 250 ? -15.695 9.760 8.154 1.00 96.50 250 CYS A CA 1
ATOM 2024 C C . CYS A 1 250 ? -15.353 9.869 9.647 1.00 96.50 250 CYS A C 1
ATOM 2026 O O . CYS A 1 250 ? -14.196 9.734 10.053 1.00 96.50 250 CYS A O 1
ATOM 2028 N N . SER A 1 251 ? -16.361 10.106 10.492 1.00 96.44 251 SER A N 1
ATOM 2029 C CA . SER A 1 251 ? -16.176 10.185 11.948 1.00 96.44 251 SER A CA 1
ATOM 2030 C C . SER A 1 251 ? -17.235 9.359 12.689 1.00 96.44 251 SER A C 1
ATOM 2032 O O . SER A 1 251 ? -18.281 9.895 13.072 1.00 96.44 251 SER A O 1
ATOM 2034 N N . PRO A 1 252 ? -17.000 8.045 12.878 1.00 95.69 252 PRO A N 1
ATOM 2035 C CA . PRO A 1 252 ? -17.881 7.192 13.668 1.00 95.69 252 PRO A CA 1
ATOM 2036 C C . PRO A 1 252 ? -17.885 7.622 15.141 1.00 95.69 252 PRO A C 1
ATOM 2038 O O . PRO A 1 252 ? -16.846 7.893 15.745 1.00 95.69 252 PRO A O 1
ATOM 2041 N N . LYS A 1 253 ? -19.073 7.658 15.744 1.00 94.31 253 LYS A N 1
ATOM 2042 C CA . LYS A 1 253 ? -19.294 8.065 17.138 1.00 94.31 253 LYS A CA 1
ATOM 2043 C C . LYS A 1 253 ? -19.484 6.888 18.082 1.00 94.31 253 LYS A C 1
ATOM 2045 O O . LYS A 1 253 ? -19.311 7.068 19.286 1.00 94.31 253 LYS A O 1
ATOM 2050 N N . THR A 1 254 ? -19.866 5.716 17.584 1.00 94.25 254 THR A N 1
ATOM 2051 C CA . THR A 1 254 ? -20.112 4.521 18.407 1.00 94.25 254 THR A CA 1
ATOM 2052 C C . THR A 1 254 ? -19.342 3.311 17.887 1.00 94.25 254 THR A C 1
ATOM 2054 O O . THR A 1 254 ? -18.822 3.323 16.769 1.00 94.25 254 THR A O 1
ATOM 2057 N N . LYS A 1 255 ? -19.279 2.247 18.696 1.00 94.25 255 LYS A N 1
ATOM 2058 C CA . LYS A 1 255 ? -18.655 0.974 18.309 1.00 94.25 255 LYS A CA 1
ATOM 2059 C C . LYS A 1 255 ? -19.348 0.341 17.109 1.00 94.25 255 LYS A C 1
ATOM 2061 O O . LYS A 1 255 ? -18.697 -0.205 16.227 1.00 94.25 255 LYS A O 1
ATOM 2066 N N . GLU A 1 256 ? -20.669 0.447 17.064 1.00 95.06 256 GLU A N 1
ATOM 2067 C CA . GLU A 1 256 ? -21.504 -0.095 15.996 1.00 95.06 256 GLU A CA 1
ATOM 2068 C C . GLU A 1 256 ? -21.269 0.672 14.694 1.00 95.06 256 GLU A C 1
ATOM 2070 O O . GLU A 1 256 ? -21.142 0.062 13.636 1.00 95.06 256 GLU A O 1
ATOM 2075 N N . GLU A 1 257 ? -21.157 2.002 14.771 1.00 96.50 257 GLU A N 1
ATOM 2076 C CA . GLU A 1 257 ? -20.778 2.844 13.635 1.00 96.50 257 GLU A CA 1
ATOM 2077 C C . GLU A 1 257 ? -19.377 2.491 13.116 1.00 96.50 257 GLU A C 1
ATOM 2079 O O . GLU A 1 257 ? -19.210 2.301 11.914 1.00 96.50 257 GLU A O 1
ATOM 2084 N N . MET A 1 258 ? -18.390 2.322 14.004 1.00 96.12 258 MET A N 1
ATOM 2085 C CA . MET A 1 258 ? -17.036 1.899 13.621 1.00 96.12 258 MET A CA 1
ATOM 2086 C C . MET A 1 258 ? -17.037 0.518 12.946 1.00 96.12 258 MET A C 1
ATOM 2088 O O . MET A 1 258 ? -16.473 0.354 11.867 1.00 96.12 258 MET A O 1
ATOM 2092 N N . SER A 1 259 ? -17.724 -0.464 13.538 1.00 96.44 259 SER A N 1
ATOM 2093 C CA . SER A 1 259 ? -17.855 -1.815 12.975 1.00 96.44 259 SER A CA 1
ATOM 2094 C C . SER A 1 259 ? -18.485 -1.787 11.578 1.00 96.44 259 SER A C 1
ATOM 2096 O O . SER A 1 259 ? -18.007 -2.464 10.668 1.00 96.44 259 SER A O 1
ATOM 2098 N N . LYS A 1 260 ? -19.521 -0.960 11.370 1.00 97.25 260 LYS A N 1
ATOM 2099 C CA . LYS A 1 260 ? -20.147 -0.765 10.054 1.00 97.25 260 LYS A CA 1
ATOM 2100 C C . LYS A 1 260 ? -19.186 -0.168 9.031 1.00 97.25 260 LYS A C 1
ATOM 2102 O O . LYS A 1 260 ? -19.163 -0.656 7.906 1.00 97.25 260 LYS A O 1
ATOM 2107 N N . VAL A 1 261 ? -18.399 0.844 9.407 1.00 97.19 261 VAL A N 1
ATOM 2108 C CA . VAL A 1 261 ? -17.388 1.448 8.519 1.00 97.19 261 VAL A CA 1
ATOM 2109 C C . VAL A 1 261 ? -16.386 0.394 8.061 1.00 97.19 261 VAL A C 1
ATOM 2111 O O . VAL A 1 261 ? -16.157 0.265 6.863 1.00 97.19 261 VAL A O 1
ATOM 2114 N N . ILE A 1 262 ? -15.846 -0.399 8.990 1.00 95.12 262 ILE A N 1
ATOM 2115 C CA . ILE A 1 262 ? -14.855 -1.438 8.675 1.00 95.12 262 ILE A CA 1
ATOM 2116 C C . ILE A 1 262 ? -15.442 -2.489 7.730 1.00 95.12 262 ILE A C 1
ATOM 2118 O O . ILE A 1 262 ? -14.841 -2.810 6.707 1.00 95.12 262 ILE A O 1
ATOM 2122 N N . LYS A 1 263 ? -16.655 -2.971 8.017 1.00 94.19 263 LYS A N 1
ATOM 2123 C CA . LYS A 1 263 ? -17.343 -3.957 7.170 1.00 94.19 263 LYS A CA 1
ATOM 2124 C C . LYS A 1 263 ? -17.678 -3.410 5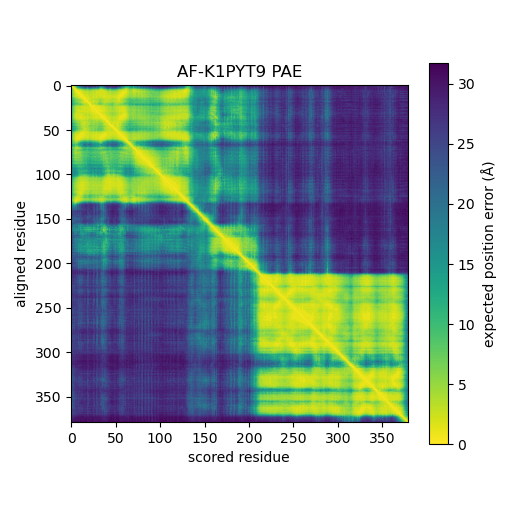.783 1.00 94.19 263 LYS A C 1
ATOM 2126 O O . LYS A 1 263 ? -17.547 -4.132 4.799 1.00 94.19 263 LYS A O 1
ATOM 2131 N N . ALA A 1 264 ? -18.101 -2.149 5.691 1.00 94.75 264 ALA A N 1
ATOM 2132 C CA . ALA A 1 264 ? -18.382 -1.503 4.412 1.00 94.75 264 ALA A CA 1
ATOM 2133 C C . ALA A 1 264 ? -17.108 -1.330 3.580 1.00 94.75 264 ALA A C 1
ATOM 2135 O O . ALA A 1 264 ? -17.110 -1.656 2.398 1.00 94.75 264 ALA A O 1
ATOM 2136 N N . ALA A 1 265 ? -16.015 -0.896 4.207 1.00 88.50 265 ALA A N 1
ATOM 2137 C CA . ALA A 1 265 ? -14.723 -0.756 3.553 1.00 88.50 265 ALA A CA 1
ATOM 2138 C C . ALA A 1 265 ? -14.185 -2.097 3.046 1.00 88.50 265 ALA A C 1
ATOM 2140 O O . ALA A 1 265 ? -13.741 -2.180 1.909 1.00 88.50 265 ALA A O 1
ATOM 2141 N N . ALA A 1 266 ? -14.293 -3.162 3.847 1.00 83.94 266 ALA A N 1
ATOM 2142 C CA . ALA A 1 266 ? -13.913 -4.507 3.427 1.00 83.94 266 ALA A CA 1
ATOM 2143 C C . ALA A 1 266 ? -14.747 -4.990 2.227 1.00 83.94 266 ALA A C 1
ATOM 2145 O O . ALA A 1 266 ? -14.197 -5.556 1.283 1.00 83.94 266 ALA A O 1
ATOM 2146 N N . ALA A 1 267 ? -16.060 -4.732 2.234 1.00 82.50 267 ALA A N 1
ATOM 2147 C CA . ALA A 1 267 ? -16.954 -5.108 1.140 1.00 82.50 267 ALA A CA 1
ATOM 2148 C C . ALA A 1 267 ? -16.654 -4.348 -0.165 1.00 82.50 267 ALA A C 1
ATOM 2150 O O . ALA A 1 267 ? -16.707 -4.954 -1.232 1.00 82.50 267 ALA A O 1
ATOM 2151 N N . GLU A 1 268 ? -16.303 -3.062 -0.069 1.00 82.38 268 GLU A N 1
ATOM 2152 C CA . GLU A 1 268 ? -15.902 -2.229 -1.215 1.00 82.38 268 GLU A CA 1
ATOM 2153 C C . GLU A 1 268 ? -14.395 -2.265 -1.501 1.00 82.38 268 GLU A C 1
ATOM 2155 O O . GLU A 1 268 ? -13.907 -1.548 -2.370 1.00 82.38 268 GLU A O 1
ATOM 2160 N N . LYS A 1 269 ? -13.641 -3.110 -0.785 1.00 81.75 269 LYS A N 1
ATOM 2161 C CA . LYS A 1 269 ? -12.184 -3.270 -0.924 1.00 81.75 269 LYS A CA 1
ATOM 2162 C C . LYS A 1 269 ? -11.409 -1.948 -0.802 1.00 81.75 269 LYS A C 1
ATOM 2164 O O . LYS A 1 269 ? -10.382 -1.759 -1.449 1.00 81.75 269 LYS A O 1
ATOM 2169 N N . VAL A 1 270 ? -11.879 -1.045 0.058 1.00 81.75 270 VAL A N 1
ATOM 2170 C CA . VAL A 1 270 ? -11.238 0.246 0.332 1.00 81.75 270 VAL A CA 1
ATOM 2171 C C . VAL A 1 270 ? -10.392 0.146 1.600 1.00 81.75 270 VAL A C 1
ATOM 2173 O O . VAL A 1 270 ? -10.844 -0.343 2.635 1.00 81.75 270 VAL A O 1
ATOM 2176 N N . VAL A 1 271 ? -9.152 0.630 1.535 1.00 82.31 271 VAL A N 1
ATOM 2177 C CA . VAL A 1 271 ? -8.233 0.645 2.684 1.00 82.31 271 VAL A CA 1
ATOM 2178 C C . VAL A 1 271 ? -8.683 1.676 3.722 1.00 82.31 271 VAL A C 1
ATOM 2180 O O . VAL A 1 271 ? -9.136 2.764 3.371 1.00 82.31 271 VAL A O 1
ATOM 2183 N N . ILE A 1 272 ? -8.517 1.346 5.005 1.00 85.81 272 ILE A N 1
ATOM 2184 C CA . ILE A 1 272 ? -8.783 2.242 6.135 1.00 85.81 272 ILE A CA 1
ATOM 2185 C C . ILE A 1 272 ? -7.474 2.631 6.822 1.00 85.81 272 ILE A C 1
ATOM 2187 O O . ILE A 1 272 ? -6.643 1.775 7.128 1.00 85.81 272 ILE A O 1
ATOM 2191 N N . ARG A 1 273 ? -7.344 3.914 7.167 1.00 87.31 273 ARG A N 1
ATOM 2192 C CA . ARG A 1 273 ? -6.366 4.416 8.138 1.00 87.31 273 ARG A CA 1
ATOM 2193 C C . ARG A 1 273 ? -7.047 5.329 9.145 1.00 87.31 273 ARG A C 1
ATOM 2195 O O . ARG A 1 273 ? -7.955 6.087 8.810 1.00 87.31 273 ARG A O 1
ATOM 2202 N N . CYS A 1 274 ? -6.585 5.278 10.387 1.00 86.50 274 CYS A N 1
ATOM 2203 C CA . CYS A 1 274 ? -7.113 6.126 11.446 1.00 86.50 274 CYS A CA 1
ATOM 2204 C C . CYS A 1 274 ? -6.337 7.430 11.567 1.00 86.50 274 CYS A C 1
ATOM 2206 O O . CYS A 1 274 ? -5.111 7.467 11.491 1.00 86.50 274 CYS A O 1
ATOM 2208 N N . ALA A 1 275 ? -7.073 8.494 11.851 1.00 87.12 275 ALA A N 1
ATOM 2209 C CA . ALA A 1 275 ? -6.547 9.806 12.155 1.00 87.12 275 ALA A CA 1
ATOM 2210 C C . ALA A 1 275 ? -7.078 10.257 13.519 1.00 87.12 275 ALA A C 1
ATOM 2212 O O . ALA A 1 275 ? -8.257 10.575 13.672 1.00 87.12 275 ALA A O 1
ATOM 2213 N N . GLY A 1 276 ? -6.189 10.282 14.515 1.00 84.44 276 GLY A N 1
ATOM 2214 C CA . GLY A 1 276 ? -6.454 10.904 15.813 1.00 84.44 276 GLY A CA 1
ATOM 2215 C C . GLY A 1 276 ? -6.279 12.424 15.736 1.00 84.44 276 GLY A C 1
ATOM 2216 O O . GLY A 1 276 ? -6.973 13.113 14.994 1.00 84.44 276 GLY A O 1
ATOM 2217 N N . ALA A 1 277 ? -5.294 12.961 16.459 1.00 83.12 277 ALA A N 1
ATOM 2218 C CA . ALA A 1 277 ? -4.951 14.387 16.413 1.00 83.12 277 ALA A CA 1
ATOM 2219 C C . ALA A 1 277 ? -4.258 14.835 15.108 1.00 83.12 277 ALA A C 1
ATOM 2221 O O . ALA A 1 277 ? -3.966 16.017 14.963 1.00 83.12 277 ALA A O 1
ATOM 2222 N N . ARG A 1 278 ? -3.977 13.907 14.176 1.00 85.00 278 ARG A N 1
ATOM 2223 C CA . ARG A 1 278 ? -3.266 14.157 12.900 1.00 85.00 278 ARG A CA 1
ATOM 2224 C C . ARG A 1 278 ? -1.862 14.767 13.073 1.00 85.00 278 ARG A C 1
ATOM 2226 O O . ARG A 1 278 ? -1.302 15.341 12.147 1.00 85.00 278 ARG A O 1
ATOM 2233 N N . HIS A 1 279 ? -1.278 14.590 14.258 1.00 81.94 279 HIS A N 1
ATOM 2234 C CA . HIS A 1 279 ? -0.026 15.210 14.689 1.00 81.94 279 HIS A CA 1
ATOM 2235 C C . HIS A 1 279 ? 1.186 14.288 14.460 1.00 81.94 279 HIS A C 1
ATOM 2237 O O . HIS A 1 279 ? 1.905 13.937 15.394 1.00 81.94 279 HIS A O 1
ATOM 2243 N N . SER A 1 280 ? 1.381 13.844 13.217 1.00 72.25 280 SER A N 1
ATOM 2244 C CA . SER A 1 280 ? 2.568 13.086 12.799 1.00 72.25 280 SER A CA 1
ATOM 2245 C C . SER A 1 280 ? 3.180 13.730 11.559 1.00 72.25 280 SER A C 1
ATOM 2247 O O . SER A 1 280 ? 2.452 14.231 10.703 1.00 72.25 280 SER A O 1
ATOM 2249 N N . TRP A 1 281 ? 4.510 13.706 11.474 1.00 69.75 281 TRP A N 1
ATOM 2250 C CA . TRP A 1 281 ? 5.273 14.108 10.289 1.00 69.75 281 TRP A CA 1
ATOM 2251 C C . TRP A 1 281 ? 5.494 12.946 9.308 1.00 69.75 281 TRP A C 1
ATOM 2253 O O . TRP A 1 281 ? 5.858 13.176 8.156 1.00 69.75 281 TRP A O 1
ATOM 2263 N N . ALA A 1 282 ? 5.299 11.705 9.764 1.00 68.00 282 ALA A N 1
ATOM 2264 C CA . ALA A 1 282 ? 5.520 10.498 8.976 1.00 68.00 282 ALA A CA 1
ATOM 2265 C C . ALA A 1 282 ? 4.296 10.165 8.098 1.00 68.00 282 ALA A C 1
ATOM 2267 O O . ALA A 1 282 ? 3.166 10.471 8.499 1.00 68.00 282 ALA A O 1
ATOM 2268 N N . PRO A 1 283 ? 4.487 9.490 6.946 1.00 70.38 283 PRO A N 1
ATOM 2269 C CA . PRO A 1 283 ? 3.412 9.118 6.023 1.00 70.38 283 PRO A CA 1
ATOM 2270 C C . PRO A 1 283 ? 2.618 7.898 6.531 1.00 70.38 283 PRO A C 1
ATOM 2272 O O . PRO A 1 283 ? 2.622 6.830 5.929 1.00 70.38 283 PRO A O 1
ATOM 2275 N N . VAL A 1 284 ? 1.966 8.040 7.688 1.00 69.94 284 VAL A N 1
ATOM 2276 C CA . VAL A 1 284 ? 1.220 6.963 8.376 1.00 69.94 284 VAL A CA 1
ATOM 2277 C C . VAL A 1 284 ? -0.303 7.102 8.254 1.00 69.94 284 VAL A C 1
ATOM 2279 O O . VAL A 1 284 ? -1.051 6.283 8.790 1.00 69.94 284 VAL A O 1
ATOM 2282 N N . PHE A 1 285 ? -0.775 8.154 7.582 1.00 79.25 285 PHE A N 1
ATOM 2283 C CA . PHE A 1 285 ? -2.197 8.435 7.369 1.00 79.25 285 PHE A CA 1
ATOM 2284 C C . PHE A 1 285 ? -2.721 7.830 6.060 1.00 79.25 285 PHE A C 1
ATOM 2286 O O . PHE A 1 285 ? -1.975 7.220 5.302 1.00 79.25 285 PHE A O 1
ATOM 2293 N N . ALA A 1 286 ? -4.025 7.985 5.821 1.00 77.12 286 ALA A N 1
ATOM 2294 C CA . ALA A 1 286 ? -4.687 7.555 4.592 1.00 77.12 286 ALA A CA 1
ATOM 2295 C C . ALA A 1 286 ? -4.087 8.243 3.357 1.00 77.12 286 ALA A C 1
ATOM 2297 O O . ALA A 1 286 ? -3.996 9.472 3.323 1.00 77.12 286 ALA A O 1
ATOM 2298 N N . ASP A 1 287 ? -3.767 7.454 2.332 1.00 78.25 287 ASP A N 1
ATOM 2299 C CA . ASP A 1 287 ? -3.479 7.980 0.997 1.00 78.25 287 ASP A CA 1
ATOM 2300 C C . ASP A 1 287 ? -4.774 8.329 0.256 1.00 78.25 287 ASP A C 1
ATOM 2302 O O . ASP A 1 287 ? -5.890 8.034 0.699 1.00 78.25 287 ASP A O 1
ATOM 2306 N N . SER A 1 288 ? -4.630 8.952 -0.913 1.00 76.25 288 SER A N 1
ATOM 2307 C CA . SER A 1 288 ? -5.775 9.324 -1.743 1.00 76.25 288 SER A CA 1
ATOM 2308 C C . SER A 1 288 ? -6.703 8.126 -1.997 1.00 76.25 288 SER A C 1
ATOM 2310 O O . SER A 1 288 ? -6.241 7.032 -2.313 1.00 76.25 288 SER A O 1
ATOM 2312 N N . ARG A 1 289 ? -8.020 8.354 -1.877 1.00 73.06 289 ARG A N 1
ATOM 2313 C CA . ARG A 1 289 ? -9.115 7.360 -1.996 1.00 73.06 289 ARG A CA 1
ATOM 2314 C C . ARG A 1 289 ? -9.236 6.332 -0.879 1.00 73.06 289 ARG A C 1
ATOM 2316 O O . ARG A 1 289 ? -10.184 5.553 -0.887 1.00 73.06 289 ARG A O 1
ATOM 2323 N N . GLN A 1 290 ? -8.334 6.334 0.092 1.00 84.50 290 GLN A N 1
ATOM 2324 C CA . GLN A 1 290 ? -8.502 5.524 1.290 1.00 84.50 290 GLN A CA 1
ATOM 2325 C C . GLN A 1 290 ? -9.457 6.216 2.263 1.00 84.50 290 GLN A C 1
ATOM 2327 O O . GLN A 1 290 ? -9.665 7.434 2.213 1.00 84.50 290 GLN A O 1
ATOM 2332 N N . ILE A 1 291 ? -10.030 5.434 3.173 1.00 89.38 291 ILE A N 1
ATOM 2333 C CA . ILE A 1 291 ? -10.878 5.962 4.233 1.00 89.38 291 ILE A CA 1
ATOM 2334 C C . ILE A 1 291 ? -9.990 6.467 5.371 1.00 89.38 291 ILE A C 1
ATOM 2336 O O . ILE A 1 291 ? -9.298 5.690 6.029 1.00 89.38 291 ILE A O 1
ATOM 2340 N N . CYS A 1 292 ? -10.051 7.768 5.632 1.00 93.12 292 CYS A N 1
ATOM 2341 C CA . CYS A 1 292 ? -9.465 8.419 6.794 1.00 93.12 292 CYS A CA 1
ATOM 2342 C C . CYS A 1 292 ? -10.504 8.463 7.923 1.00 93.12 292 CYS A C 1
ATOM 2344 O O . CYS A 1 292 ? -11.419 9.290 7.931 1.00 93.12 292 CYS A O 1
ATOM 2346 N N . VAL A 1 293 ? -10.387 7.547 8.883 1.00 94.44 293 VAL A N 1
ATOM 2347 C CA . VAL A 1 293 ? -11.325 7.435 10.004 1.00 94.44 293 VAL A CA 1
ATOM 2348 C C . VAL A 1 293 ? -10.894 8.359 11.135 1.00 94.44 293 VAL A C 1
ATOM 2350 O O . VAL A 1 293 ? -9.871 8.137 11.785 1.00 94.44 293 VAL A O 1
ATOM 2353 N N . ASN A 1 294 ? -11.695 9.383 11.414 1.00 93.38 294 ASN A N 1
ATOM 2354 C CA . ASN A 1 294 ? -11.443 10.306 12.511 1.00 93.38 294 ASN A CA 1
ATOM 2355 C C . ASN A 1 294 ? -11.965 9.747 13.843 1.00 93.38 294 ASN A C 1
ATOM 2357 O O . ASN A 1 294 ? -13.178 9.670 14.064 1.00 93.38 294 ASN A O 1
ATOM 2361 N N . THR A 1 295 ? -11.046 9.416 14.753 1.00 89.94 295 THR A N 1
ATOM 2362 C CA . THR A 1 295 ? -11.357 8.791 16.051 1.00 89.94 295 THR A CA 1
ATOM 2363 C C . THR A 1 295 ? -11.580 9.792 17.189 1.00 89.94 295 THR A C 1
ATOM 2365 O O . THR A 1 295 ? -12.015 9.400 18.272 1.00 89.94 295 THR A O 1
ATOM 2368 N N . LYS A 1 296 ? -11.361 11.098 16.968 1.00 86.06 296 LYS A N 1
ATOM 2369 C CA . LYS A 1 296 ? -11.407 12.147 18.010 1.00 86.06 296 LYS A CA 1
ATOM 2370 C C . LYS A 1 296 ? -12.724 12.185 18.794 1.00 86.06 296 LYS A C 1
ATOM 2372 O O . LYS A 1 296 ? -12.744 12.521 19.979 1.00 86.06 296 LYS A O 1
ATOM 2377 N N . HIS A 1 297 ? -13.835 11.868 18.133 1.00 85.06 297 HIS A N 1
ATOM 2378 C CA . HIS A 1 297 ? -15.184 12.018 18.684 1.00 85.06 297 HIS A CA 1
ATOM 2379 C C . HIS A 1 297 ? -15.880 10.696 19.013 1.00 85.06 297 HIS A C 1
ATOM 2381 O O . HIS A 1 297 ? -17.069 10.709 19.346 1.00 85.06 297 HIS A O 1
ATOM 2387 N N . ILE A 1 298 ? -15.156 9.575 18.991 1.00 88.75 298 ILE A N 1
ATOM 2388 C CA . ILE A 1 298 ? -15.722 8.286 19.382 1.00 88.75 298 ILE A CA 1
ATOM 2389 C C . ILE A 1 298 ? -16.157 8.326 20.855 1.00 88.75 298 ILE A C 1
ATOM 2391 O O . ILE A 1 298 ? -15.468 8.890 21.715 1.00 88.75 298 ILE A O 1
ATOM 2395 N N . LYS A 1 299 ? -17.352 7.825 21.167 1.00 88.62 299 LYS A N 1
ATOM 2396 C CA . LYS A 1 299 ? -17.848 7.755 22.547 1.00 88.62 299 LYS A CA 1
ATOM 2397 C C . LYS A 1 299 ? -17.049 6.701 23.304 1.00 88.62 299 LYS A C 1
ATOM 2399 O O . LYS A 1 299 ? -16.821 5.620 22.786 1.00 88.62 299 LYS A O 1
ATOM 2404 N N . SER A 1 300 ? -16.627 7.054 24.514 1.00 83.88 300 SER A N 1
ATOM 2405 C CA . SER A 1 300 ? -15.954 6.121 25.414 1.00 83.88 300 SER A CA 1
ATOM 2406 C C . SER A 1 300 ? -17.001 5.266 26.123 1.00 83.88 300 SER A C 1
ATOM 2408 O O . SER A 1 300 ? -18.077 5.771 26.449 1.00 83.88 300 SER A O 1
ATOM 2410 N N . ASP A 1 301 ? -16.665 4.008 26.407 1.00 86.38 301 ASP A N 1
ATOM 2411 C CA . ASP A 1 301 ? -17.436 3.174 27.340 1.00 86.38 301 ASP A CA 1
ATOM 2412 C C . ASP A 1 301 ? -17.255 3.646 28.800 1.00 86.38 301 ASP A C 1
ATOM 2414 O O . ASP A 1 301 ? -18.007 3.248 29.686 1.00 86.38 301 ASP A O 1
ATOM 2418 N N . TYR A 1 302 ? -16.258 4.501 29.051 1.00 83.44 302 TYR A N 1
ATOM 2419 C CA . TYR A 1 302 ? -15.909 5.025 30.366 1.00 83.44 302 TYR A CA 1
ATOM 2420 C C . TYR A 1 302 ? -16.461 6.445 30.565 1.00 83.44 302 TYR A C 1
ATOM 2422 O O . TYR A 1 302 ? -16.468 7.241 29.620 1.00 83.44 302 TYR A O 1
ATOM 2430 N N . PRO A 1 303 ? -16.876 6.806 31.795 1.00 74.56 303 PRO A N 1
ATOM 2431 C CA . PRO A 1 303 ? -17.513 8.095 32.077 1.00 74.56 303 PRO A CA 1
ATOM 2432 C C . PRO A 1 303 ? -16.572 9.290 31.882 1.00 74.56 303 PRO A C 1
ATOM 2434 O O . PRO A 1 303 ? -17.027 10.382 31.554 1.00 74.56 303 PRO A O 1
ATOM 2437 N N . ASN A 1 304 ? -15.263 9.080 32.043 1.00 74.31 304 ASN A N 1
ATOM 2438 C CA . ASN A 1 304 ? -14.252 10.124 31.939 1.00 74.31 304 ASN A CA 1
ATOM 2439 C C . ASN A 1 304 ? -13.372 9.898 30.708 1.00 74.31 304 ASN A C 1
ATOM 2441 O O . ASN A 1 304 ? -12.961 8.773 30.418 1.00 74.31 304 ASN A O 1
ATOM 2445 N N . LYS A 1 305 ? -13.063 10.987 30.000 1.00 67.19 305 LYS A N 1
ATOM 2446 C CA . LYS A 1 305 ? -12.067 11.017 28.927 1.00 67.19 305 LYS A CA 1
ATOM 2447 C C . LYS A 1 305 ? -10.858 11.810 29.397 1.00 67.19 305 LYS A C 1
ATOM 2449 O O . LYS A 1 305 ? -11.013 12.941 29.852 1.00 67.19 305 LYS A O 1
ATOM 2454 N N . SER A 1 306 ? -9.676 11.239 29.217 1.00 66.69 306 SER A N 1
ATOM 2455 C CA . SER A 1 306 ? -8.405 11.908 29.478 1.00 66.69 306 SER A CA 1
ATOM 2456 C C . SER A 1 306 ? -7.628 12.008 28.173 1.00 66.69 306 SER A C 1
ATOM 2458 O O . SER A 1 306 ? -7.498 11.018 27.456 1.00 66.69 306 SER A O 1
ATOM 2460 N N . ASN A 1 307 ? -7.115 13.197 27.859 1.00 64.81 307 ASN A N 1
ATOM 2461 C CA . ASN A 1 307 ? -6.154 13.356 26.773 1.00 64.81 307 ASN A CA 1
ATOM 2462 C C . ASN A 1 307 ? -4.772 12.999 27.313 1.00 64.81 307 ASN A C 1
ATOM 2464 O O . ASN A 1 307 ? -4.319 13.594 28.289 1.00 64.81 307 ASN A O 1
ATOM 2468 N N . ILE A 1 308 ? -4.115 12.034 26.681 1.00 62.88 308 ILE A N 1
ATOM 2469 C CA . ILE A 1 308 ? -2.761 11.625 27.042 1.00 62.88 308 ILE A CA 1
ATOM 2470 C C . ILE A 1 308 ? -1.803 12.281 26.056 1.00 62.88 308 ILE A C 1
ATOM 2472 O O . ILE A 1 308 ? -1.998 12.200 24.843 1.00 62.88 308 ILE A O 1
ATOM 2476 N N . ARG A 1 309 ? -0.773 12.939 26.585 1.00 58.03 309 ARG A N 1
ATOM 2477 C CA . ARG A 1 309 ? 0.352 13.434 25.795 1.00 58.03 309 ARG A CA 1
ATOM 2478 C C . ARG A 1 309 ? 1.411 12.337 25.749 1.00 58.03 309 ARG A C 1
ATOM 2480 O O . ARG A 1 309 ? 1.883 11.912 26.799 1.00 58.03 309 ARG A O 1
ATOM 2487 N N . ALA A 1 310 ? 1.752 11.876 24.552 1.00 57.56 310 ALA A N 1
ATOM 2488 C CA . ALA A 1 310 ? 2.748 10.831 24.335 1.00 57.56 310 ALA A CA 1
ATOM 2489 C C . ALA A 1 310 ? 4.139 11.439 24.084 1.00 57.56 310 ALA A C 1
ATOM 2491 O O . ALA A 1 310 ? 4.772 11.148 23.074 1.00 57.56 310 ALA A O 1
ATOM 2492 N N . ASP A 1 311 ? 4.597 12.291 25.006 1.00 56.69 311 ASP A N 1
ATOM 2493 C CA . ASP A 1 311 ? 5.903 12.947 24.922 1.00 56.69 311 ASP A CA 1
ATOM 2494 C C . ASP A 1 311 ? 6.783 12.460 26.077 1.00 56.69 311 ASP A C 1
ATOM 2496 O O . ASP A 1 311 ? 6.342 12.419 27.227 1.00 56.69 311 ASP A O 1
ATOM 2500 N N . GLY A 1 312 ? 8.034 12.112 25.778 1.00 56.19 312 GLY A N 1
ATOM 2501 C CA . GLY A 1 312 ? 9.035 11.734 26.771 1.00 56.19 312 GLY A CA 1
ATOM 2502 C C . GLY A 1 312 ? 10.093 12.823 26.925 1.00 56.19 312 GLY A C 1
ATOM 2503 O O . GLY A 1 312 ? 10.726 13.211 25.949 1.00 56.19 312 GLY A O 1
ATOM 2504 N N . VAL A 1 313 ? 10.304 13.309 28.151 1.00 53.78 313 VAL A N 1
ATOM 2505 C CA . VAL A 1 313 ? 11.452 14.172 28.517 1.00 53.78 313 VAL A CA 1
ATOM 2506 C C . VAL A 1 313 ? 12.403 13.494 29.509 1.00 53.78 313 VAL A C 1
ATOM 2508 O O . VAL A 1 313 ? 13.453 14.037 29.839 1.00 53.78 313 VAL A O 1
ATOM 2511 N N . GLY A 1 314 ? 12.036 12.310 30.008 1.00 59.81 314 GLY A N 1
ATOM 2512 C CA . GLY A 1 314 ? 12.821 11.556 30.977 1.00 59.81 314 GLY A CA 1
ATOM 2513 C C . GLY A 1 314 ? 13.718 10.539 30.286 1.00 59.81 314 GLY A C 1
ATOM 2514 O O . GLY A 1 314 ? 13.221 9.652 29.603 1.00 59.81 314 GLY A O 1
ATOM 2515 N N . LYS A 1 315 ? 15.032 10.652 30.496 1.00 55.25 315 LYS A N 1
ATOM 2516 C CA . LYS A 1 315 ? 16.034 9.724 29.948 1.00 55.25 315 LYS A CA 1
ATOM 2517 C C . LYS A 1 315 ? 15.799 8.267 30.375 1.00 55.25 315 LYS A C 1
ATOM 2519 O O . LYS A 1 315 ? 16.039 7.364 29.584 1.00 55.25 315 LYS A O 1
ATOM 2524 N N . ASP A 1 316 ? 15.302 8.074 31.596 1.00 67.56 316 ASP A N 1
ATOM 2525 C CA . ASP A 1 316 ? 15.081 6.759 32.213 1.00 67.56 316 ASP A CA 1
ATOM 2526 C C . ASP A 1 316 ? 13.583 6.433 32.366 1.00 67.56 316 ASP A C 1
ATOM 2528 O O . ASP A 1 316 ? 13.197 5.595 33.178 1.00 67.56 316 ASP A O 1
ATOM 2532 N N . VAL A 1 317 ? 12.715 7.139 31.629 1.00 64.38 317 VAL A N 1
ATOM 2533 C CA . VAL A 1 317 ? 11.264 6.930 31.680 1.00 64.38 317 VAL A CA 1
ATOM 2534 C C . VAL A 1 317 ? 10.832 6.103 30.477 1.00 64.38 317 VAL A C 1
ATOM 2536 O O . VAL A 1 317 ? 11.110 6.440 29.329 1.00 64.38 317 VAL A O 1
ATOM 2539 N N . HIS A 1 318 ? 10.133 5.017 30.775 1.00 69.38 318 HIS A N 1
ATOM 2540 C CA . HIS A 1 318 ? 9.514 4.120 29.813 1.00 69.38 318 HIS A CA 1
ATOM 2541 C C . HIS A 1 318 ? 8.520 4.836 28.878 1.00 69.38 318 HIS A C 1
ATOM 2543 O O . HIS A 1 318 ? 7.910 5.846 29.242 1.00 69.38 318 HIS A O 1
ATOM 2549 N N . CYS A 1 319 ? 8.334 4.308 27.666 1.00 74.06 319 CYS A N 1
ATOM 2550 C CA . CYS A 1 319 ? 7.364 4.843 26.710 1.00 74.06 319 CYS A CA 1
ATOM 2551 C C . CYS A 1 319 ? 5.922 4.612 27.197 1.00 74.06 319 CYS A C 1
ATOM 2553 O O . CYS A 1 319 ? 5.655 3.768 28.054 1.00 74.06 319 CYS A O 1
ATOM 2555 N N . VAL A 1 320 ? 4.945 5.326 26.621 1.00 74.50 320 VAL A N 1
ATOM 2556 C CA . VAL A 1 320 ? 3.519 5.100 26.948 1.00 74.50 320 VAL A CA 1
ATOM 2557 C C . VAL A 1 320 ? 3.121 3.639 26.700 1.00 74.50 320 VAL A C 1
ATOM 2559 O O . VAL A 1 320 ? 2.346 3.081 27.473 1.00 74.50 320 VAL A O 1
ATOM 2562 N N . SER A 1 321 ? 3.694 3.010 25.668 1.00 77.31 321 SER A N 1
ATOM 2563 C CA . SER A 1 321 ? 3.480 1.600 25.329 1.00 77.31 321 SER A CA 1
ATOM 2564 C C . SER A 1 321 ? 3.868 0.634 26.446 1.00 77.31 321 SER A C 1
ATOM 2566 O O . SER A 1 321 ? 3.198 -0.376 26.623 1.00 77.31 321 SER A O 1
ATOM 2568 N N . ASP A 1 322 ? 4.898 0.954 27.229 1.00 80.00 322 ASP A N 1
ATOM 2569 C CA . ASP A 1 322 ? 5.404 0.084 28.298 1.00 80.00 322 ASP A CA 1
ATOM 2570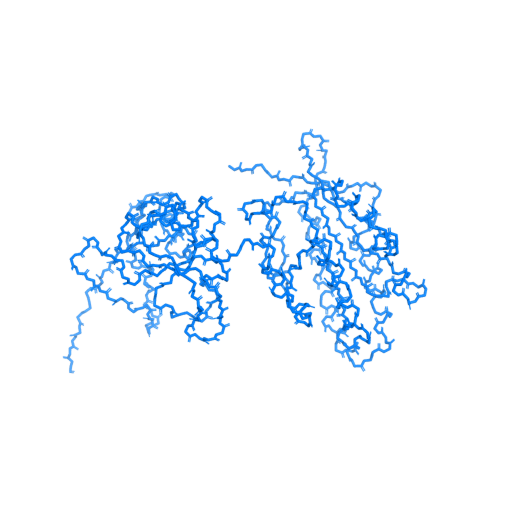 C C . ASP A 1 322 ? 4.453 0.035 29.503 1.00 80.00 322 ASP A C 1
ATOM 2572 O O . ASP A 1 322 ? 4.513 -0.881 30.316 1.00 80.00 322 ASP A O 1
ATOM 2576 N N . ASN A 1 323 ? 3.562 1.024 29.615 1.00 83.12 323 ASN A N 1
ATOM 2577 C CA . ASN A 1 323 ? 2.562 1.110 30.675 1.00 83.12 323 ASN A CA 1
ATOM 2578 C C . ASN A 1 323 ? 1.193 0.570 30.228 1.00 83.12 323 ASN A C 1
ATOM 2580 O O . ASN A 1 323 ? 0.228 0.634 30.993 1.00 83.12 323 ASN A O 1
ATOM 2584 N N . LEU A 1 324 ? 1.062 0.070 28.995 1.00 86.25 324 LEU A N 1
ATOM 2585 C CA . LEU A 1 324 ? -0.175 -0.551 28.529 1.00 86.25 324 LEU A CA 1
ATOM 2586 C C . LEU A 1 324 ? -0.371 -1.898 29.225 1.00 86.25 324 LEU A C 1
ATOM 2588 O O . LEU A 1 324 ? 0.498 -2.763 29.183 1.00 86.25 324 LEU A O 1
ATOM 2592 N N . VAL A 1 325 ? -1.551 -2.098 29.810 1.00 90.19 325 VAL A N 1
ATOM 2593 C CA . VAL A 1 325 ? -1.937 -3.387 30.414 1.00 90.19 325 VAL A CA 1
ATOM 2594 C C . VAL A 1 325 ? -3.027 -4.095 29.622 1.00 90.19 325 VAL A C 1
ATOM 2596 O O . VAL A 1 325 ? -3.142 -5.313 29.687 1.00 90.19 325 VAL A O 1
ATOM 2599 N N . LYS A 1 326 ? -3.835 -3.342 28.866 1.00 91.44 326 LYS A N 1
ATOM 2600 C CA . LYS A 1 326 ? -4.938 -3.881 28.067 1.00 91.44 326 LYS A CA 1
ATOM 2601 C C . LYS A 1 326 ? -5.257 -2.960 26.900 1.00 91.44 326 LYS A C 1
ATOM 2603 O O . LYS A 1 326 ? -5.192 -1.742 27.041 1.00 91.44 326 LYS A O 1
ATOM 2608 N N . MET A 1 327 ? -5.656 -3.520 25.768 1.00 91.06 327 MET A N 1
ATOM 2609 C CA . MET A 1 327 ? -6.110 -2.771 24.597 1.00 91.06 327 MET A CA 1
ATOM 2610 C C . MET A 1 327 ? -7.356 -3.414 24.005 1.00 91.06 327 MET A C 1
ATOM 2612 O O . MET A 1 327 ? -7.472 -4.641 23.965 1.00 91.06 327 MET A O 1
ATOM 2616 N N . ARG A 1 328 ? -8.274 -2.590 23.500 1.00 92.56 328 ARG A N 1
ATOM 2617 C CA . ARG A 1 328 ? -9.375 -3.046 22.652 1.00 92.56 328 ARG A CA 1
ATOM 2618 C C . ARG A 1 328 ? -9.204 -2.494 21.249 1.00 92.56 328 ARG A C 1
ATOM 2620 O O . ARG A 1 328 ? -9.078 -1.284 21.066 1.00 92.56 328 ARG A O 1
ATOM 2627 N N . VAL A 1 329 ? -9.195 -3.383 20.263 1.00 91.25 329 VAL A N 1
ATOM 2628 C CA . VAL A 1 329 ? -8.897 -3.058 18.863 1.00 91.25 329 VAL A CA 1
ATOM 2629 C C . VAL A 1 329 ? -9.953 -3.699 17.976 1.00 91.25 329 VAL A C 1
ATOM 2631 O O . VAL A 1 329 ? -10.275 -4.874 18.146 1.00 91.25 329 VAL A O 1
ATOM 2634 N N . PHE A 1 330 ? -10.517 -2.928 17.051 1.00 92.56 330 PHE A N 1
ATOM 2635 C CA . PHE A 1 330 ? -11.343 -3.486 15.989 1.00 92.56 330 PHE A CA 1
ATOM 2636 C C . PHE A 1 330 ? -10.461 -4.163 14.950 1.00 92.56 330 PHE A C 1
ATOM 2638 O O . PHE A 1 330 ? -9.589 -3.505 14.386 1.00 92.56 330 PHE A O 1
ATOM 2645 N N . ASP A 1 331 ? -10.711 -5.438 14.680 1.00 88.69 331 ASP A N 1
ATOM 2646 C CA . ASP A 1 331 ? -10.016 -6.190 13.639 1.00 88.69 331 ASP A CA 1
ATOM 2647 C C . ASP A 1 331 ? -10.552 -5.877 12.225 1.00 88.69 331 ASP A C 1
ATOM 2649 O O . ASP A 1 331 ? -11.470 -5.072 12.040 1.00 88.69 331 ASP A O 1
ATOM 2653 N N . ALA A 1 332 ? -9.996 -6.544 11.210 1.00 86.12 332 ALA A N 1
ATOM 2654 C CA . ALA A 1 332 ? -10.408 -6.388 9.813 1.00 86.12 332 ALA A CA 1
ATOM 2655 C C . ALA A 1 332 ? -11.858 -6.833 9.523 1.00 86.12 332 ALA A C 1
ATOM 2657 O O . ALA A 1 332 ? -12.423 -6.440 8.505 1.00 86.12 332 ALA A O 1
ATOM 2658 N N . ASN A 1 333 ? -12.480 -7.616 10.410 1.00 87.69 333 ASN A N 1
ATOM 2659 C CA . ASN A 1 333 ? -13.882 -8.030 10.305 1.00 87.69 333 ASN A CA 1
ATOM 2660 C C . ASN A 1 333 ? -14.832 -7.030 10.990 1.00 87.69 333 ASN A C 1
ATOM 2662 O O . ASN A 1 333 ? -16.055 -7.205 10.977 1.00 87.69 333 ASN A O 1
ATOM 2666 N N . GLY A 1 334 ? -14.287 -5.975 11.602 1.00 89.44 334 GLY A N 1
ATOM 2667 C CA . GLY A 1 334 ? -15.038 -5.012 12.395 1.00 89.44 334 GLY A CA 1
ATOM 2668 C C . GLY A 1 334 ? -15.476 -5.575 13.746 1.00 89.44 334 GLY A C 1
ATOM 2669 O O . GLY A 1 334 ? -16.448 -5.072 14.317 1.00 89.44 334 GLY A O 1
ATOM 2670 N N . GLU A 1 335 ? -14.808 -6.614 14.251 1.00 94.06 335 GLU A N 1
ATOM 2671 C CA . GLU A 1 335 ? -15.042 -7.183 15.577 1.00 94.06 335 GLU A CA 1
ATOM 2672 C C . GLU A 1 335 ? -14.100 -6.554 16.602 1.00 94.06 335 GLU A C 1
ATOM 2674 O O . GLU A 1 335 ? -12.906 -6.389 16.354 1.00 94.06 335 GLU A O 1
ATOM 2679 N N . LEU A 1 336 ? -14.631 -6.195 17.773 1.00 95.06 336 LEU A N 1
ATOM 2680 C CA . LEU A 1 336 ? -13.837 -5.595 18.842 1.00 95.06 336 LEU A CA 1
ATOM 2681 C C . LEU A 1 336 ? -13.147 -6.691 19.661 1.00 95.06 336 LEU A C 1
ATOM 2683 O O . LEU A 1 336 ? -13.787 -7.366 20.468 1.00 95.06 336 LEU A O 1
ATOM 2687 N N . ARG A 1 337 ? -11.836 -6.839 19.478 1.00 93.06 337 ARG A N 1
ATOM 2688 C CA . ARG A 1 337 ? -10.999 -7.797 20.208 1.00 93.06 337 ARG A CA 1
ATOM 2689 C C . ARG A 1 337 ? -10.321 -7.140 21.395 1.00 93.06 337 ARG A C 1
ATOM 2691 O O . ARG A 1 337 ? -10.057 -5.941 21.392 1.00 93.06 337 ARG A O 1
ATOM 2698 N N . THR A 1 338 ? -10.053 -7.944 22.416 1.00 93.81 338 THR A N 1
ATOM 2699 C CA . THR A 1 338 ? -9.366 -7.520 23.635 1.00 93.81 338 THR A CA 1
ATOM 2700 C C . THR A 1 338 ? -8.019 -8.218 23.719 1.00 93.81 338 THR A C 1
ATOM 2702 O O . THR A 1 338 ? -7.962 -9.436 23.606 1.00 93.81 338 THR A O 1
ATOM 2705 N N . TYR A 1 339 ? -6.968 -7.441 23.955 1.00 91.56 339 TYR A N 1
ATOM 2706 C CA . TYR A 1 339 ? -5.594 -7.899 24.140 1.00 91.56 339 TYR A CA 1
ATOM 2707 C C . TYR A 1 339 ? -5.108 -7.429 25.503 1.00 91.56 339 TYR A C 1
ATOM 2709 O O . TYR A 1 339 ? -5.472 -6.330 25.929 1.00 91.56 339 TYR A O 1
ATOM 2717 N N . SER A 1 340 ? -4.315 -8.241 26.193 1.00 91.88 340 SER A N 1
ATOM 2718 C CA . SER A 1 340 ? -3.955 -7.976 27.583 1.00 91.88 340 SER A CA 1
ATOM 2719 C C . SER A 1 340 ? -2.551 -8.470 27.912 1.00 91.88 340 SER A C 1
ATOM 2721 O O . SER A 1 340 ? -2.082 -9.449 27.336 1.00 91.88 340 SER A O 1
ATOM 2723 N N . ALA A 1 341 ? -1.888 -7.777 28.836 1.00 88.06 341 ALA A N 1
ATOM 2724 C CA . ALA A 1 341 ? -0.534 -8.091 29.285 1.00 88.06 341 ALA A CA 1
ATOM 2725 C C . ALA A 1 341 ? -0.475 -9.259 30.288 1.00 88.06 341 ALA A C 1
ATOM 2727 O O . ALA A 1 341 ? 0.610 -9.751 30.582 1.00 88.06 341 ALA A O 1
ATOM 2728 N N . ASP A 1 342 ? -1.623 -9.677 30.827 1.00 87.38 342 ASP A N 1
ATOM 2729 C CA . ASP A 1 342 ? -1.774 -10.757 31.813 1.00 87.38 342 ASP A CA 1
ATOM 2730 C C . ASP A 1 342 ? -1.972 -12.154 31.190 1.00 87.38 342 ASP A C 1
ATOM 2732 O O . ASP A 1 342 ? -2.138 -13.125 31.928 1.00 87.38 342 ASP A O 1
ATOM 2736 N N . GLY A 1 343 ? -1.945 -12.265 29.857 1.00 78.00 343 GLY A N 1
ATOM 2737 C CA . GLY A 1 343 ? -1.975 -13.548 29.146 1.00 78.00 343 GLY A CA 1
ATOM 2738 C C . GLY A 1 343 ? -0.655 -14.324 29.231 1.00 78.00 343 GLY A C 1
ATOM 2739 O O . GLY A 1 343 ? 0.377 -13.794 29.647 1.00 78.00 343 GLY A O 1
ATOM 2740 N N . ASP A 1 344 ? -0.670 -15.584 28.798 1.00 77.50 344 ASP A N 1
ATOM 2741 C CA . ASP A 1 344 ? 0.501 -16.457 28.732 1.00 77.50 344 ASP A CA 1
ATOM 2742 C C . ASP A 1 344 ? 0.898 -16.808 27.284 1.00 77.50 344 ASP A C 1
ATOM 2744 O O . ASP A 1 344 ? 0.108 -16.751 26.342 1.00 77.50 344 ASP A O 1
ATOM 2748 N N . GLY A 1 345 ? 2.185 -17.116 27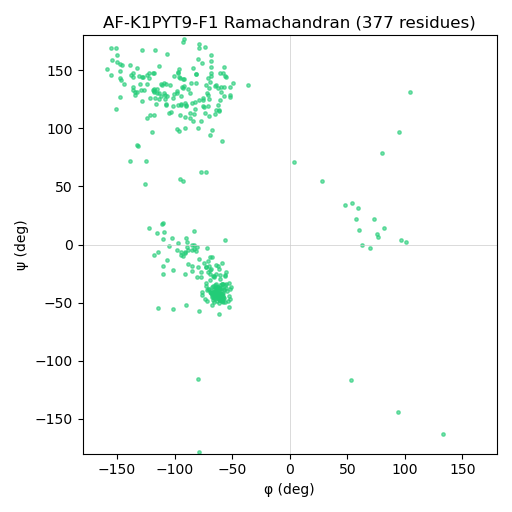.084 1.00 85.19 345 GLY A N 1
ATOM 2749 C CA . GLY A 1 345 ? 2.724 -17.568 25.797 1.00 85.19 345 GLY A CA 1
ATOM 2750 C C . GLY A 1 345 ? 2.409 -16.644 24.611 1.00 85.19 345 GLY A C 1
ATOM 2751 O O . GLY A 1 345 ? 2.859 -15.501 24.561 1.00 85.19 345 GLY A O 1
ATOM 2752 N N . ALA A 1 346 ? 1.655 -17.156 23.637 1.00 82.00 346 ALA A N 1
ATOM 2753 C CA . ALA A 1 346 ? 1.356 -16.455 22.386 1.00 82.00 346 ALA A CA 1
ATOM 2754 C C . ALA A 1 346 ? 0.473 -15.206 22.578 1.00 82.00 346 ALA A C 1
ATOM 2756 O O . ALA A 1 346 ? 0.569 -14.258 21.796 1.00 82.00 346 ALA A O 1
ATOM 2757 N N . ASP A 1 347 ? -0.355 -15.168 23.626 1.00 80.38 347 ASP A N 1
ATOM 2758 C CA . ASP A 1 347 ? -1.285 -14.059 23.854 1.00 80.38 347 ASP A CA 1
ATOM 2759 C C . ASP A 1 347 ? -0.549 -12.780 24.276 1.00 80.38 347 ASP A C 1
ATOM 2761 O O . ASP A 1 347 ? -0.875 -11.684 23.806 1.00 80.38 347 ASP A O 1
ATOM 2765 N N . VAL A 1 348 ? 0.505 -12.909 25.093 1.00 84.44 348 VAL A N 1
ATOM 2766 C CA . VAL A 1 348 ? 1.341 -11.763 25.487 1.00 84.44 348 VAL A CA 1
ATOM 2767 C C . VAL A 1 348 ? 2.227 -11.276 24.334 1.00 84.44 348 VAL A C 1
ATOM 2769 O O . VAL A 1 348 ? 2.459 -10.072 24.199 1.00 84.44 348 VAL A O 1
ATOM 2772 N N . GLU A 1 349 ? 2.688 -12.170 23.456 1.00 84.62 349 GLU A N 1
ATOM 2773 C CA . GLU A 1 349 ? 3.422 -11.786 22.242 1.00 84.62 349 GLU A CA 1
ATOM 2774 C C . GLU A 1 349 ? 2.526 -11.015 21.270 1.00 84.62 349 GLU A C 1
ATOM 2776 O O . GLU A 1 349 ? 2.922 -9.964 20.756 1.00 84.62 349 GLU A O 1
ATOM 2781 N N . LEU A 1 350 ? 1.286 -11.473 21.085 1.00 84.12 350 LEU A N 1
ATOM 2782 C CA . LEU A 1 350 ? 0.301 -10.783 20.261 1.00 84.12 350 LEU A CA 1
ATOM 2783 C C . LEU A 1 350 ? -0.057 -9.409 20.842 1.00 84.12 350 LEU A C 1
ATOM 2785 O O . LEU A 1 350 ? -0.122 -8.430 20.100 1.00 84.12 350 LEU A O 1
ATOM 2789 N N . PHE A 1 351 ? -0.219 -9.298 22.164 1.00 85.94 351 PHE A N 1
ATOM 2790 C CA . PHE A 1 351 ? -0.418 -8.010 22.834 1.00 85.94 351 PHE A CA 1
ATOM 2791 C C . PHE A 1 351 ? 0.738 -7.032 22.572 1.00 85.94 351 PHE A C 1
ATOM 2793 O O . PHE A 1 351 ? 0.499 -5.865 22.240 1.00 85.94 351 PHE A O 1
ATOM 2800 N N . ARG A 1 352 ? 1.992 -7.499 22.653 1.00 82.44 352 ARG A N 1
ATOM 2801 C CA . ARG A 1 352 ? 3.179 -6.682 22.347 1.00 82.44 352 ARG A CA 1
ATOM 2802 C C . ARG A 1 352 ? 3.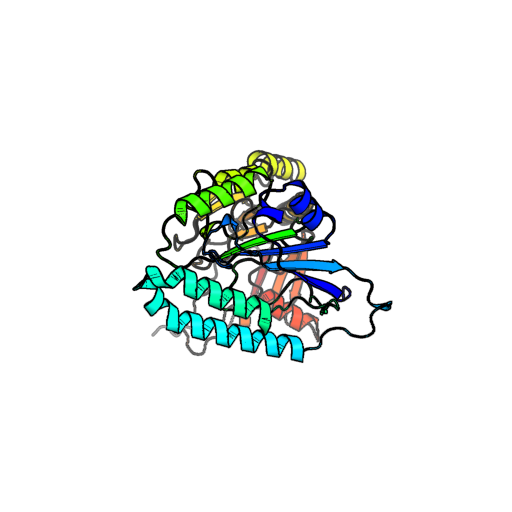196 -6.225 20.888 1.00 82.44 352 ARG A C 1
ATOM 2804 O O . ARG A 1 352 ? 3.444 -5.048 20.628 1.00 82.44 352 ARG A O 1
ATOM 2811 N N . ALA A 1 353 ? 2.873 -7.115 19.949 1.00 81.19 353 ALA A N 1
ATOM 2812 C CA . ALA A 1 353 ? 2.805 -6.785 18.526 1.00 81.19 353 ALA A CA 1
ATOM 2813 C C . ALA A 1 353 ? 1.715 -5.741 18.220 1.00 81.19 353 ALA A C 1
ATOM 2815 O O . ALA A 1 353 ? 1.960 -4.771 17.500 1.00 81.19 353 ALA A O 1
ATOM 2816 N N . VAL A 1 354 ? 0.529 -5.889 18.817 1.00 78.06 354 VAL A N 1
ATOM 2817 C CA . VAL A 1 354 ? -0.588 -4.944 18.658 1.00 78.06 354 VAL A CA 1
ATOM 2818 C C . VAL A 1 354 ? -0.241 -3.566 19.235 1.00 78.06 354 VAL A C 1
ATOM 2820 O O . VAL A 1 354 ? -0.563 -2.548 18.620 1.00 78.06 354 VAL A O 1
ATOM 2823 N N . SER A 1 355 ? 0.465 -3.523 20.368 1.00 74.69 355 SER A N 1
ATOM 2824 C CA . SER A 1 355 ? 0.830 -2.282 21.070 1.00 74.69 355 SER A CA 1
ATOM 2825 C C . SER A 1 355 ? 1.799 -1.384 20.288 1.00 74.69 355 SER A C 1
ATOM 2827 O O . SER A 1 355 ? 1.760 -0.165 20.447 1.00 74.69 355 SER A O 1
ATOM 2829 N N . ALA A 1 356 ? 2.637 -1.963 19.421 1.00 70.81 356 ALA A N 1
ATOM 2830 C CA . ALA A 1 356 ? 3.632 -1.246 18.612 1.00 70.81 356 ALA A CA 1
ATOM 2831 C C . ALA A 1 356 ? 3.361 -1.313 17.094 1.00 70.81 356 ALA A C 1
ATOM 2833 O O . ALA A 1 356 ? 4.197 -0.919 16.285 1.00 70.81 356 ALA A O 1
ATOM 2834 N N . GLY A 1 357 ? 2.192 -1.806 16.680 1.00 68.12 357 GLY A N 1
ATOM 2835 C CA . GLY A 1 357 ? 1.926 -2.162 15.286 1.00 68.12 357 GLY A CA 1
ATOM 2836 C C . GLY A 1 357 ? 1.510 -1.018 14.357 1.00 68.12 357 GLY A C 1
ATOM 2837 O O . GLY A 1 357 ? 1.001 -1.310 13.283 1.00 68.12 357 GLY A O 1
ATOM 2838 N N . PHE A 1 358 ? 1.622 0.257 14.755 1.00 69.81 358 PHE A N 1
ATOM 2839 C CA . PHE A 1 358 ? 1.215 1.430 13.949 1.00 69.81 358 PHE A CA 1
ATOM 2840 C C . PHE A 1 358 ? -0.198 1.332 13.324 1.00 69.81 358 PHE A C 1
ATOM 2842 O O . PHE A 1 358 ? -0.454 1.824 12.225 1.00 69.81 358 PHE A O 1
ATOM 2849 N N . GLY A 1 359 ? -1.137 0.680 14.019 1.00 70.50 359 GLY A N 1
ATOM 2850 C CA . GLY A 1 359 ? -2.506 0.468 13.531 1.00 70.50 359 GLY A CA 1
ATOM 2851 C C . GLY A 1 359 ? -2.660 -0.625 12.463 1.00 70.50 359 GLY A C 1
ATOM 2852 O O . GLY A 1 359 ? -3.739 -0.767 11.897 1.00 70.50 359 GLY A O 1
ATOM 2853 N N . CYS A 1 360 ? -1.627 -1.426 12.185 1.00 75.94 360 CYS A N 1
ATOM 2854 C CA . CYS A 1 360 ? -1.684 -2.516 11.201 1.00 75.94 360 CYS A CA 1
ATOM 2855 C C . CYS A 1 360 ? -2.546 -3.708 11.647 1.00 75.94 360 CYS A C 1
ATOM 2857 O O . CYS A 1 360 ? -3.051 -4.445 10.807 1.00 75.94 360 CYS A O 1
ATOM 2859 N N . PHE A 1 361 ? -2.748 -3.886 12.955 1.00 75.62 361 PHE A N 1
ATOM 2860 C CA . PHE A 1 361 ? -3.628 -4.926 13.507 1.00 75.62 361 PHE A CA 1
ATOM 2861 C C . PHE A 1 361 ? -5.099 -4.496 13.578 1.00 75.62 361 PHE A C 1
ATOM 2863 O O . PHE A 1 361 ? -5.958 -5.303 13.932 1.00 75.62 361 PHE A O 1
ATOM 2870 N N . GLY A 1 362 ? -5.392 -3.235 13.242 1.00 82.62 362 GLY A N 1
ATOM 2871 C CA . GLY A 1 362 ? -6.739 -2.688 13.237 1.00 82.62 362 GLY A CA 1
ATOM 2872 C C . GLY A 1 362 ?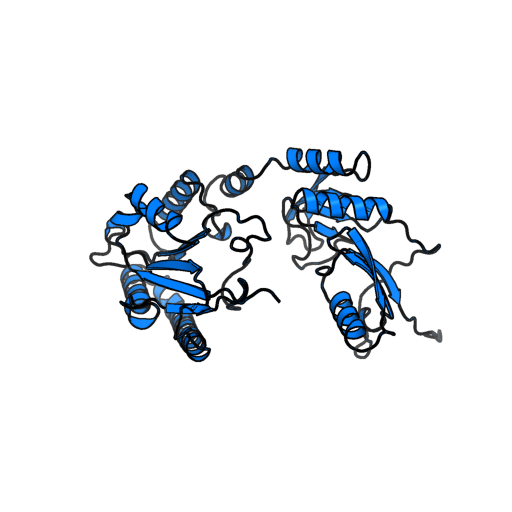 -6.857 -1.333 13.927 1.00 82.62 362 GLY A C 1
ATOM 2873 O O . GLY A 1 362 ? -5.876 -0.624 14.161 1.00 82.62 362 GLY A O 1
ATOM 2874 N N . VAL A 1 363 ? -8.093 -0.958 14.256 1.00 88.88 363 VAL A N 1
ATOM 2875 C CA . VAL A 1 363 ? -8.414 0.354 14.831 1.00 88.88 363 VAL A CA 1
ATOM 2876 C C . VAL A 1 363 ? -8.463 0.271 16.349 1.00 88.88 363 VAL A C 1
ATOM 2878 O O . VAL A 1 363 ? -9.377 -0.333 16.910 1.00 88.88 363 VAL A O 1
ATOM 2881 N N . VAL A 1 364 ? -7.506 0.909 17.026 1.00 89.00 364 VAL A N 1
ATOM 2882 C CA . VAL A 1 364 ? -7.514 1.018 18.493 1.00 89.00 364 VAL A CA 1
ATOM 2883 C C . VAL A 1 364 ? -8.751 1.805 18.936 1.00 89.00 364 VAL A C 1
ATOM 2885 O O . VAL A 1 364 ? -8.935 2.957 18.542 1.00 89.00 364 VAL A O 1
ATOM 2888 N N . TYR A 1 365 ? -9.600 1.168 19.743 1.00 90.75 365 TYR A N 1
ATOM 2889 C CA . TYR A 1 365 ? -10.801 1.769 20.324 1.00 90.75 365 TYR A CA 1
ATOM 2890 C C . TYR A 1 365 ? -10.485 2.421 21.670 1.00 90.75 365 TYR A C 1
ATOM 2892 O O . TYR A 1 365 ? -10.761 3.602 21.868 1.00 90.75 365 TYR A O 1
ATOM 2900 N N . ASP A 1 366 ? -9.855 1.664 22.570 1.00 89.69 366 ASP A N 1
ATOM 2901 C CA . ASP A 1 366 ? -9.332 2.167 23.836 1.00 89.69 366 ASP A CA 1
ATOM 2902 C C . ASP A 1 366 ? -8.182 1.320 24.368 1.00 89.69 366 ASP A C 1
ATOM 2904 O O . ASP A 1 366 ? -7.868 0.235 23.870 1.00 89.69 366 ASP A O 1
ATOM 2908 N N . VAL A 1 367 ? -7.543 1.874 25.393 1.00 89.25 367 VAL A N 1
ATOM 2909 C CA . VAL A 1 367 ? -6.420 1.284 26.099 1.00 89.25 367 VAL A CA 1
ATOM 2910 C C . VAL A 1 367 ? -6.607 1.455 27.602 1.00 89.25 367 VAL A C 1
ATOM 2912 O O . VAL A 1 367 ? -7.174 2.445 28.065 1.00 89.25 367 VAL A O 1
ATOM 2915 N N . THR A 1 368 ? -6.112 0.495 28.372 1.00 88.38 368 THR A N 1
ATOM 2916 C CA . THR A 1 368 ? -5.938 0.599 29.821 1.00 88.38 368 THR A CA 1
ATOM 2917 C C . THR A 1 368 ? -4.453 0.756 30.098 1.00 88.38 368 THR A C 1
ATOM 2919 O O . THR A 1 368 ? -3.642 -0.036 29.616 1.00 88.38 368 THR A O 1
ATOM 2922 N N . ILE A 1 369 ? -4.113 1.782 30.870 1.00 86.62 369 ILE A N 1
ATOM 2923 C CA . ILE A 1 369 ? -2.734 2.144 31.192 1.00 86.62 369 ILE A CA 1
ATOM 2924 C C . ILE A 1 369 ? -2.547 2.016 32.699 1.00 86.62 369 ILE A C 1
ATOM 2926 O O . ILE A 1 369 ? -3.380 2.497 33.472 1.00 86.62 369 ILE A O 1
ATOM 2930 N N . GLN A 1 370 ? -1.453 1.387 33.113 1.00 84.81 370 GLN A N 1
ATOM 2931 C CA . GLN A 1 370 ? -1.002 1.411 34.492 1.00 84.81 370 GLN A CA 1
ATOM 2932 C C . GLN A 1 370 ? -0.475 2.808 34.821 1.00 84.81 370 GLN A C 1
ATOM 2934 O O . GLN A 1 370 ? 0.472 3.298 34.211 1.00 84.81 370 GLN A O 1
ATOM 2939 N N . VAL A 1 371 ? -1.102 3.465 35.794 1.00 80.12 371 VAL A N 1
ATOM 2940 C CA . VAL A 1 371 ? -0.657 4.770 36.282 1.00 80.12 371 VAL A CA 1
ATOM 2941 C C . VAL A 1 371 ? 0.245 4.588 37.498 1.00 80.12 371 VAL A C 1
ATOM 2943 O O . VAL A 1 371 ? -0.125 3.929 38.469 1.00 80.12 371 VAL A O 1
ATOM 2946 N N . CYS A 1 372 ? 1.429 5.192 37.461 1.00 68.62 372 CYS A N 1
ATOM 2947 C CA . CYS A 1 372 ? 2.289 5.312 38.632 1.00 68.62 372 CYS A CA 1
ATOM 2948 C C . CYS A 1 372 ? 1.893 6.566 39.418 1.00 68.62 372 CYS A C 1
ATOM 2950 O O . CYS A 1 372 ? 1.784 7.654 38.851 1.00 68.62 372 CYS A O 1
ATOM 2952 N N . TYR A 1 373 ? 1.699 6.436 40.730 1.00 61.34 373 TYR A N 1
ATOM 2953 C CA . TYR A 1 373 ? 1.526 7.599 41.597 1.00 61.34 373 TYR A CA 1
ATOM 2954 C C . TYR A 1 373 ? 2.860 8.341 41.711 1.00 61.34 373 TYR A C 1
ATOM 2956 O O . TYR A 1 373 ? 3.793 7.841 42.334 1.00 61.34 373 TYR A O 1
ATOM 2964 N N . PHE A 1 374 ? 2.946 9.539 41.134 1.00 52.41 374 PHE A N 1
ATOM 2965 C CA . PHE A 1 374 ? 4.046 10.462 41.400 1.00 52.41 374 PHE A CA 1
ATOM 2966 C C . PHE A 1 374 ? 3.566 11.566 42.346 1.00 52.41 374 PHE A C 1
ATOM 2968 O O . PHE A 1 374 ? 2.704 12.373 41.998 1.00 52.41 374 PHE A O 1
ATOM 2975 N N . PHE A 1 375 ? 4.125 11.589 43.558 1.00 41.28 375 PHE A N 1
ATOM 2976 C CA . PHE A 1 375 ? 4.010 12.715 44.481 1.00 41.28 375 PHE A CA 1
ATOM 2977 C C . PHE A 1 375 ? 4.900 13.852 43.966 1.00 41.28 375 PHE A C 1
ATOM 2979 O O . PHE A 1 375 ? 6.124 13.741 43.993 1.00 41.28 375 PHE A O 1
ATOM 2986 N N . PHE A 1 376 ? 4.305 14.963 43.535 1.00 41.41 376 PHE A N 1
ATOM 2987 C CA . PHE A 1 376 ? 5.033 16.228 43.490 1.00 41.41 376 PHE A CA 1
ATOM 2988 C C . PHE A 1 376 ? 5.110 16.770 44.922 1.00 41.41 376 PHE A C 1
ATOM 2990 O O . PHE A 1 376 ? 4.118 17.253 45.465 1.00 41.41 376 PHE A O 1
ATOM 2997 N N . LEU A 1 377 ? 6.287 16.686 45.545 1.00 37.25 377 LEU A N 1
ATOM 2998 C CA . LEU A 1 377 ? 6.654 17.621 46.607 1.00 37.25 377 LEU A CA 1
ATOM 2999 C C . LEU A 1 377 ? 6.816 18.985 45.931 1.00 37.25 377 LEU A C 1
ATOM 3001 O O . LEU A 1 377 ? 7.831 19.249 45.292 1.00 37.25 377 LEU A O 1
ATOM 3005 N N . CYS A 1 378 ? 5.784 19.823 46.011 1.00 35.22 378 CYS A N 1
ATOM 3006 C CA . CYS A 1 378 ? 5.946 21.252 45.778 1.00 35.22 378 CYS A CA 1
ATOM 3007 C C . CYS A 1 378 ? 6.925 21.784 46.833 1.00 35.22 378 CYS A C 1
ATOM 3009 O O . CYS A 1 378 ? 6.618 21.735 48.025 1.00 35.22 378 CYS A O 1
ATOM 3011 N N . ALA A 1 379 ? 8.092 22.244 46.385 1.00 34.34 379 ALA A N 1
ATOM 3012 C CA . ALA A 1 379 ? 8.936 23.175 47.126 1.00 34.34 379 ALA A CA 1
ATOM 3013 C C . ALA A 1 379 ? 8.631 24.596 46.648 1.00 34.34 379 ALA A C 1
ATOM 3015 O O . ALA A 1 379 ? 8.435 24.755 45.418 1.00 34.34 379 ALA A O 1
#